Protein 6WI4 (pdb70)

Structure (mmCIF, N/CA/C/O backbone):
data_6WI4
#
_entry.id   6WI4
#
_cell.length_a   74.416
_cell.length_b   86.848
_cell.length_c   93.666
_cell.angle_alpha   90.000
_cell.angle_beta   90.000
_cell.angle_gamma   90.000
#
_symmetry.space_group_name_H-M   'P 21 21 21'
#
loop_
_entity.id
_entity.type
_entity.pdbx_description
1 polymer Caspase-3
2 polymer Caspase-3
3 polymer 'ACE-DEVD inhibitor'
4 water water
#
loop_
_atom_site.group_PDB
_atom_site.id
_atom_site.type_symbol
_atom_site.label_atom_id
_atom_site.label_alt_id
_atom_site.label_comp_id
_atom_site.label_asym_id
_atom_site.label_entity_id
_atom_site.label_seq_id
_atom_site.pdbx_PDB_ins_code
_atom_site.Cartn_x
_atom_site.Cartn_y
_atom_site.Cartn_z
_atom_site.occupancy
_atom_site.B_iso_or_equiv
_atom_site.auth_seq_id
_atom_site.auth_comp_id
_atom_site.auth_asym_id
_atom_site.auth_atom_id
_atom_site.pdbx_PDB_model_num
ATOM 1 N N . ASP A 1 1 ? -4.288 -0.852 26.434 1.00 41.17 142 ASP A N 1
ATOM 2 C CA . ASP A 1 1 ? -5.352 -0.112 25.768 1.00 28.14 142 ASP A CA 1
ATOM 3 C C . ASP A 1 1 ? -6.635 -0.946 25.773 1.00 25.56 142 ASP A C 1
ATOM 4 O O . ASP A 1 1 ? -6.641 -2.106 26.199 1.00 30.90 142 ASP A O 1
ATOM 9 N N . THR A 1 2 ? -7.726 -0.342 25.322 1.00 21.26 143 THR A N 1
ATOM 10 C CA . THR A 1 2 ? -9.017 -1.009 25.287 1.00 19.81 143 THR A CA 1
ATOM 11 C C . THR A 1 2 ? -9.542 -1.231 23.875 1.00 15.44 143 THR A C 1
ATOM 12 O O . THR A 1 2 ? -10.659 -1.732 23.726 1.00 15.65 143 THR A O 1
ATOM 16 N N . ILE A 1 3 ? -8.773 -0.878 22.843 1.00 15.03 144 ILE A N 1
ATOM 17 C CA . ILE A 1 3 ? -9.169 -1.068 21.449 1.00 14.49 144 ILE A CA 1
ATOM 18 C C . ILE A 1 3 ? -8.023 -1.743 20.707 1.00 13.56 144 ILE A C 1
ATOM 19 O O . ILE A 1 3 ? -6.867 -1.323 20.834 1.00 15.42 144 ILE A O 1
ATOM 24 N N . TYR A 1 4 ? -8.336 -2.771 19.912 1.00 13.19 145 TYR A N 1
ATOM 25 C CA . TYR A 1 4 ? -7.299 -3.433 19.125 1.00 11.47 145 TYR A CA 1
ATOM 26 C C . TYR A 1 4 ? -6.722 -2.490 18.076 1.00 16.07 145 TYR A C 1
ATOM 27 O O . TYR A 1 4 ? -7.444 -1.698 17.467 1.00 15.65 145 TYR A O 1
ATOM 36 N N . LYS A 1 5 ? -5.416 -2.606 17.843 1.00 13.62 146 LYS A N 1
ATOM 37 C CA . LYS A 1 5 ? -4.792 -1.895 16.734 1.00 14.15 146 LYS A CA 1
ATOM 38 C C . LYS A 1 5 ? -5.341 -2.406 15.409 1.00 14.27 146 LYS A C 1
ATOM 39 O O . LYS A 1 5 ? -5.339 -3.609 15.148 1.00 15.41 146 LYS A O 1
ATOM 41 N N . MET A 1 6 ? -5.816 -1.484 14.571 1.00 14.20 147 MET A N 1
ATOM 42 C CA . MET A 1 6 ? -6.344 -1.818 13.250 1.00 16.68 147 MET A CA 1
ATOM 43 C C . MET A 1 6 ? -6.018 -0.632 12.340 1.00 14.60 147 MET A C 1
ATOM 44 O O . MET A 1 6 ? -6.845 0.251 12.107 1.00 16.31 147 MET A O 1
ATOM 49 N N . ASN A 1 7 ? -4.783 -0.607 11.836 1.00 18.16 148 ASN A N 1
ATOM 50 C CA . ASN A 1 7 ? -4.369 0.507 10.992 1.00 18.15 148 ASN A CA 1
ATOM 51 C C . ASN A 1 7 ? -3.551 0.134 9.759 1.00 20.87 148 ASN A C 1
ATOM 52 O O . ASN A 1 7 ? -3.190 1.040 9.001 1.00 21.14 148 ASN A O 1
ATOM 57 N N . LYS A 1 8 ? -3.254 -1.139 9.518 1.00 18.03 149 LYS A N 1
ATOM 58 C CA . LYS A 1 8 ? -2.475 -1.490 8.336 1.00 17.98 149 LYS A CA 1
ATOM 59 C C . LYS A 1 8 ? -3.329 -1.366 7.076 1.00 20.50 149 LYS A C 1
ATOM 60 O O . LYS A 1 8 ? -4.537 -1.611 7.096 1.00 19.29 149 LYS A O 1
ATOM 66 N N . SER A 1 9 ? -2.683 -0.980 5.964 1.00 17.12 150 SER A N 1
ATOM 67 C CA . SER A 1 9 ? -3.402 -0.794 4.704 1.00 18.34 150 SER A CA 1
ATOM 68 C C . SER A 1 9 ? -4.112 -2.072 4.278 1.00 16.01 150 SER A C 1
ATOM 69 O O . SER A 1 9 ? -5.240 -2.030 3.768 1.00 19.73 150 SER A O 1
ATOM 72 N N . THR A 1 10 ? -3.444 -3.204 4.435 1.00 16.16 151 THR A N 1
ATOM 73 C CA . THR A 1 10 ? -4.062 -4.522 4.375 1.00 14.54 151 THR A CA 1
ATOM 74 C C . THR A 1 10 ? -4.113 -5.048 5.805 1.00 15.12 151 THR A C 1
ATOM 75 O O . THR A 1 10 ? -3.069 -5.297 6.414 1.00 16.00 151 THR A O 1
ATOM 79 N N . ARG A 1 11 ? -5.330 -5.208 6.344 1.00 14.52 152 ARG A N 1
ATOM 80 C CA . ARG A 1 11 ? -5.476 -5.555 7.758 1.00 14.38 152 ARG A CA 1
ATOM 81 C C . ARG A 1 11 ? -5.028 -6.977 8.052 1.00 12.26 152 ARG A C 1
ATOM 82 O O . ARG A 1 11 ? -4.590 -7.274 9.169 1.00 12.49 152 ARG A O 1
ATOM 90 N N . GLY A 1 12 ? -5.138 -7.862 7.078 1.00 12.10 153 GLY A N 1
ATOM 91 C CA . GLY A 1 12 ? -4.859 -9.262 7.296 1.00 11.66 153 GLY A CA 1
ATOM 92 C C . GLY A 1 12 ? -5.492 -10.075 6.190 1.00 9.14 153 GLY A C 1
ATOM 93 O O . GLY A 1 12 ? -6.049 -9.531 5.238 1.00 11.52 153 GLY A O 1
ATOM 94 N N . ILE A 1 13 ? -5.386 -11.379 6.337 1.00 9.95 154 ILE A N 1
ATOM 95 C CA . ILE A 1 13 ? -5.976 -12.317 5.390 1.00 9.84 154 ILE A CA 1
ATOM 96 C C . ILE A 1 13 ? -7.360 -12.694 5.886 1.00 10.12 154 ILE A C 1
ATOM 97 O O . ILE A 1 13 ? -7.579 -12.859 7.096 1.00 11.45 154 ILE A O 1
ATOM 102 N N . ALA A 1 14 ? -8.301 -12.831 4.952 1.00 10.30 155 ALA A N 1
ATOM 103 C CA . ALA A 1 14 ? -9.646 -13.313 5.255 1.00 9.22 155 ALA A CA 1
ATOM 104 C C . ALA A 1 14 ? -9.934 -14.502 4.354 1.00 11.15 155 ALA A C 1
ATOM 105 O O . ALA A 1 14 ? -10.006 -14.350 3.132 1.00 12.21 155 ALA A O 1
ATOM 107 N N . VAL A 1 15 ? -10.091 -15.664 4.946 1.00 8.28 156 VAL A N 1
ATOM 108 C CA . VAL A 1 15 ? -10.386 -16.896 4.220 1.00 8.56 156 VAL A CA 1
ATOM 109 C C . VAL A 1 15 ? -11.894 -17.117 4.164 1.00 9.20 156 VAL A C 1
ATOM 110 O O . VAL A 1 15 ? -12.592 -16.971 5.174 1.00 9.08 156 VAL A O 1
ATOM 114 N N . ILE A 1 16 ? -12.399 -17.496 2.989 1.00 7.95 157 ILE A N 1
ATOM 115 C CA . ILE A 1 16 ? -13.776 -17.966 2.819 1.00 7.63 157 ILE A CA 1
ATOM 116 C C . ILE A 1 16 ? -13.727 -19.347 2.198 1.00 9.16 157 ILE A C 1
ATOM 117 O O . ILE A 1 16 ? -13.222 -19.505 1.079 1.00 9.99 157 ILE A O 1
ATOM 122 N N . ILE A 1 17 ? -14.278 -20.334 2.894 1.00 8.97 158 ILE A N 1
ATOM 123 C CA . ILE A 1 17 ? -14.444 -21.679 2.362 1.00 9.38 158 ILE A CA 1
ATOM 124 C C . ILE A 1 17 ? -15.931 -21.893 2.130 1.00 9.76 158 ILE A C 1
ATOM 125 O O . ILE A 1 17 ? -16.733 -21.809 3.063 1.00 10.92 158 ILE A O 1
ATOM 130 N N . ASN A 1 18 ? -16.300 -22.141 0.878 1.00 9.43 159 ASN A N 1
ATOM 131 C CA . ASN A 1 18 ? -17.689 -22.182 0.437 1.00 11.42 159 ASN A CA 1
ATOM 132 C C . ASN A 1 18 ? -17.996 -23.591 -0.060 1.00 10.61 159 ASN A C 1
ATOM 133 O O . ASN A 1 18 ? -17.630 -23.943 -1.187 1.00 11.97 159 ASN A O 1
ATOM 138 N N . ASN A 1 19 ? -18.670 -24.402 0.756 1.00 10.30 160 ASN A N 1
ATOM 139 C CA . ASN A 1 19 ? -18.969 -25.782 0.382 1.00 11.66 160 ASN A CA 1
ATOM 140 C C . ASN A 1 19 ? -20.429 -25.893 -0.051 1.00 11.89 160 ASN A C 1
ATOM 141 O O . ASN A 1 19 ? -21.352 -25.754 0.762 1.00 11.66 160 ASN A O 1
ATOM 146 N N . LYS A 1 20 ? -20.639 -26.143 -1.343 1.00 12.03 161 LYS A N 1
ATOM 147 C CA . LYS A 1 20 ? -21.975 -26.236 -1.913 1.00 13.97 161 LYS A CA 1
ATOM 148 C C . LYS A 1 20 ? -22.393 -27.661 -2.221 1.00 11.46 161 LYS A C 1
ATOM 149 O O . LYS A 1 20 ? -23.517 -28.046 -1.904 1.00 12.86 161 LYS A O 1
ATOM 153 N N . ASP A 1 21 ? -21.492 -28.460 -2.789 1.00 13.96 162 ASP A N 1
ATOM 154 C CA . ASP A 1 21 ? -21.796 -29.809 -3.254 1.00 13.78 162 ASP A CA 1
ATOM 155 C C . ASP A 1 21 ? -20.982 -30.819 -2.463 1.00 13.89 162 ASP A C 1
ATOM 156 O O . ASP A 1 21 ? -19.769 -30.652 -2.302 1.00 17.73 162 ASP A O 1
ATOM 161 N N . PHE A 1 22 ? -21.639 -31.874 -1.997 1.00 14.92 163 PHE A N 1
ATOM 162 C CA . PHE A 1 22 ? -21.028 -32.825 -1.088 1.00 14.90 163 PHE A CA 1
ATOM 163 C C . PHE A 1 22 ? -20.957 -34.201 -1.737 1.00 14.82 163 PHE A C 1
ATOM 164 O O . PHE A 1 22 ? -21.817 -34.572 -2.539 1.00 16.86 163 PHE A O 1
ATOM 172 N N . LEU A 1 23 ? -19.904 -34.939 -1.395 1.00 16.24 164 LEU A N 1
ATOM 173 C CA . LEU A 1 23 ? -19.665 -36.248 -1.981 1.00 15.16 164 LEU A CA 1
ATOM 174 C C . LEU A 1 23 ? -20.486 -37.310 -1.262 1.00 18.58 164 LEU A C 1
ATOM 175 O O . LEU A 1 23 ? -20.930 -37.133 -0.125 1.00 17.91 164 LEU A O 1
ATOM 180 N N . ARG A 1 24 ? -20.693 -38.432 -1.955 1.00 21.23 165 ARG A N 1
ATOM 181 C CA . ARG A 1 24 ? -21.420 -39.545 -1.359 1.00 18.43 165 ARG A CA 1
ATOM 182 C C . ARG A 1 24 ? -20.794 -39.975 -0.037 1.00 18.81 165 ARG A C 1
ATOM 183 O O . ARG A 1 24 ? -21.508 -40.333 0.908 1.00 23.58 165 ARG A O 1
ATOM 191 N N . SER A 1 25 ? -19.462 -39.921 0.065 1.00 17.67 166 SER A N 1
ATOM 192 C CA . SER A 1 25 ? -18.806 -40.344 1.297 1.00 20.08 166 SER A CA 1
ATOM 193 C C . SER A 1 25 ? -19.226 -39.510 2.504 1.00 20.66 166 SER A C 1
ATOM 194 O O . SER A 1 25 ? -19.117 -39.987 3.637 1.00 21.87 166 SER A O 1
ATOM 197 N N . SER A 1 26 ? -19.708 -38.283 2.290 1.00 20.60 167 SER A N 1
ATOM 198 C CA . SER A 1 26 ? -20.095 -37.410 3.394 1.00 21.14 167 SER A CA 1
ATOM 199 C C . SER A 1 26 ? -21.489 -37.696 3.929 1.00 18.69 167 SER A C 1
ATOM 200 O O . SER A 1 26 ? -21.823 -37.242 5.031 1.00 19.07 167 SER A O 1
ATOM 203 N N . GLY A 1 27 ? -22.310 -38.429 3.183 1.00 19.47 168 GLY A N 1
ATOM 204 C CA . GLY A 1 27 ? -23.700 -38.574 3.536 1.00 20.84 168 GLY A CA 1
ATOM 205 C C . GLY A 1 27 ? -24.572 -37.384 3.195 1.00 21.28 168 GLY A C 1
ATOM 206 O O . GLY A 1 27 ? -25.794 -37.462 3.380 1.00 23.13 168 GLY A O 1
ATOM 207 N N . MET A 1 28 ? -23.991 -36.290 2.699 1.00 17.48 169 MET A N 1
ATOM 208 C CA . MET A 1 28 ? -24.736 -35.071 2.405 1.00 18.90 169 MET A CA 1
ATOM 209 C C . MET A 1 28 ? -24.908 -34.824 0.912 1.00 19.17 169 MET A C 1
ATOM 210 O O . MET A 1 28 ? -25.301 -33.721 0.518 1.00 19.05 169 MET A O 1
ATOM 215 N N . ASP A 1 29 ? -24.646 -35.825 0.063 1.00 20.72 170 ASP A N 1
ATOM 216 C CA . ASP A 1 29 ? -24.703 -35.578 -1.375 1.00 20.49 170 ASP A CA 1
ATOM 217 C C . ASP A 1 29 ? -26.109 -35.203 -1.835 1.00 16.37 170 ASP A C 1
ATOM 218 O O . ASP A 1 29 ? -26.262 -34.521 -2.856 1.00 20.79 170 ASP A O 1
ATOM 223 N N . ARG A 1 30 ? -27.141 -35.622 -1.106 1.00 19.68 171 ARG A N 1
ATOM 224 C CA . ARG A 1 30 ? -28.512 -35.284 -1.473 1.00 18.90 171 ARG A CA 1
ATOM 225 C C . ARG A 1 30 ? -28.951 -33.922 -0.954 1.00 19.67 171 ARG A C 1
ATOM 226 O O . ARG A 1 30 ? -30.094 -33.523 -1.203 1.00 18.67 171 ARG A O 1
ATOM 228 N N . TYR A 1 31 ? -28.082 -33.195 -0.254 1.00 15.83 172 TYR A N 1
ATOM 229 C CA . TYR A 1 31 ? -28.435 -31.900 0.330 1.00 15.00 172 TYR A CA 1
ATOM 230 C C . TYR A 1 31 ? -27.445 -30.820 -0.089 1.00 15.39 172 TYR A C 1
ATOM 231 O O . TYR A 1 31 ? -26.781 -30.208 0.750 1.00 14.68 172 TYR A O 1
ATOM 240 N N . PRO A 1 32 ? -27.346 -30.537 -1.387 1.00 13.46 173 PRO A N 1
ATOM 241 C CA . PRO A 1 32 ? -26.514 -29.407 -1.817 1.00 13.86 173 PRO A CA 1
ATOM 242 C C . PRO A 1 32 ? -27.027 -28.118 -1.198 1.00 13.20 173 PRO A C 1
ATOM 243 O O . PRO A 1 32 ? -28.212 -27.980 -0.894 1.00 14.09 173 PRO A O 1
ATOM 247 N N . ARG A 1 33 ? -26.125 -27.165 -1.013 1.00 12.61 174 ARG A N 1
ATOM 248 C CA . ARG A 1 33 ? -26.444 -25.973 -0.226 1.00 10.61 174 ARG A CA 1
ATOM 249 C C . ARG A 1 33 ? -26.769 -24.799 -1.153 1.00 11.75 174 ARG A C 1
ATOM 250 O O . ARG A 1 33 ? -26.038 -23.812 -1.257 1.00 12.72 174 ARG A O 1
ATOM 258 N N . ASN A 1 34 ? -27.914 -24.937 -1.830 1.00 11.99 175 ASN A N 1
ATOM 259 C CA A ASN A 1 34 ? -28.373 -23.932 -2.789 0.46 12.62 175 ASN A CA 1
ATOM 260 C CA B ASN A 1 34 ? -28.361 -23.934 -2.783 0.54 12.60 175 ASN A CA 1
ATOM 261 C C . ASN A 1 34 ? -28.454 -22.568 -2.115 1.00 11.78 175 ASN A C 1
ATOM 262 O O . ASN A 1 34 ? -28.992 -22.437 -1.014 1.00 13.38 175 ASN A O 1
ATOM 271 N N . GLY A 1 35 ? -27.911 -21.548 -2.779 1.00 13.07 176 GLY A N 1
ATOM 272 C CA . GLY A 1 35 ? -27.870 -20.217 -2.217 1.00 12.86 176 GLY A CA 1
ATOM 273 C C . GLY A 1 35 ? -26.556 -19.846 -1.558 1.00 11.28 176 GLY A C 1
ATOM 274 O O . GLY A 1 35 ? -26.330 -18.660 -1.289 1.00 11.38 176 GLY A O 1
ATOM 275 N N . THR A 1 36 ? -25.685 -20.819 -1.286 1.00 10.69 177 THR A N 1
ATOM 276 C CA . THR A 1 36 ? -24.451 -20.487 -0.580 1.00 9.83 177 THR A CA 1
ATOM 277 C C . THR A 1 36 ? -23.551 -19.543 -1.382 1.00 11.01 177 THR A C 1
ATOM 278 O O . THR A 1 36 ? -22.801 -18.764 -0.786 1.00 10.68 177 THR A O 1
ATOM 282 N N . ASP A 1 37 ? -23.618 -19.568 -2.719 1.00 11.04 178 ASP A N 1
ATOM 283 C CA . ASP A 1 37 ? -22.752 -18.683 -3.495 1.00 11.20 178 ASP A CA 1
ATOM 284 C C . ASP A 1 37 ? -23.096 -17.219 -3.248 1.00 10.21 178 ASP A C 1
ATOM 285 O O . ASP A 1 37 ? -22.211 -16.356 -3.288 1.00 12.41 178 ASP A O 1
ATOM 290 N N . VAL A 1 38 ? -24.375 -16.924 -2.979 1.00 11.96 179 VAL A N 1
ATOM 291 C CA . VAL A 1 38 ? -24.778 -15.571 -2.614 1.00 11.58 179 VAL A CA 1
ATOM 292 C C . VAL A 1 38 ? -24.069 -15.137 -1.336 1.00 10.17 179 VAL A C 1
ATOM 293 O O . VAL A 1 38 ? -23.591 -14.000 -1.226 1.00 12.45 179 VAL A O 1
ATOM 297 N N . ASP A 1 39 ? -23.996 -16.038 -0.351 1.00 8.97 180 ASP A N 1
ATOM 298 C CA . ASP A 1 39 ? -23.280 -15.754 0.889 1.00 9.51 180 ASP A CA 1
ATOM 299 C C . ASP A 1 39 ? -21.790 -15.558 0.634 1.00 8.93 180 ASP A C 1
ATOM 300 O O . ASP A 1 39 ? -21.170 -14.645 1.188 1.00 10.38 180 ASP A O 1
ATOM 305 N N . ARG A 1 40 ? -21.188 -16.447 -0.167 1.00 8.77 181 ARG A N 1
ATOM 306 C CA . ARG A 1 40 ? -19.766 -16.332 -0.478 1.00 8.59 181 ARG A CA 1
ATOM 307 C C . ARG A 1 40 ? -19.458 -14.977 -1.094 1.00 7.84 181 ARG A C 1
ATOM 308 O O . ARG A 1 40 ? -18.525 -14.282 -0.670 1.00 9.93 181 ARG A O 1
ATOM 316 N N . ASP A 1 41 ? -20.259 -14.569 -2.080 1.00 10.21 182 ASP A N 1
ATOM 317 C CA . ASP A 1 41 ? -19.991 -13.304 -2.748 1.00 11.18 182 ASP A CA 1
ATOM 318 C C . ASP A 1 41 ? -20.198 -12.128 -1.802 1.00 9.44 182 ASP A C 1
ATOM 319 O O . ASP A 1 41 ? -19.439 -11.150 -1.850 1.00 11.13 182 ASP A O 1
ATOM 324 N N . ALA A 1 42 ? -21.211 -12.203 -0.925 1.00 9.60 183 ALA A N 1
ATOM 325 C CA . ALA A 1 42 ? -21.439 -11.119 0.021 1.00 10.68 183 ALA A CA 1
ATOM 326 C C . ALA A 1 42 ? -20.294 -11.005 1.025 1.00 10.44 183 ALA A C 1
ATOM 327 O O . ALA A 1 42 ? -19.857 -9.897 1.351 1.00 10.97 183 ALA A O 1
ATOM 329 N N . LEU A 1 43 ? -19.803 -12.135 1.538 1.00 9.48 184 LEU A N 1
ATOM 330 C CA . LEU A 1 43 ? -18.690 -12.075 2.485 1.00 9.12 184 LEU A CA 1
ATOM 331 C C . LEU A 1 43 ? -17.429 -11.562 1.821 1.00 8.79 184 LEU A C 1
ATOM 332 O O . LEU A 1 43 ? -16.651 -10.829 2.443 1.00 10.84 184 LEU A O 1
ATOM 337 N N . ALA A 1 44 ? -17.182 -11.975 0.574 1.00 8.79 185 ALA A N 1
ATOM 338 C CA . ALA A 1 44 ? -15.984 -11.514 -0.116 1.00 9.62 185 ALA A CA 1
ATOM 339 C C . ALA A 1 44 ? -16.020 -10.002 -0.297 1.00 10.50 185 ALA A C 1
ATOM 340 O O . ALA A 1 44 ? -15.021 -9.315 -0.054 1.00 11.64 185 ALA A O 1
ATOM 342 N N . LYS A 1 45 ? -17.180 -9.470 -0.684 1.00 9.68 186 LYS A N 1
ATOM 343 C CA . LYS A 1 45 ? -17.342 -8.031 -0.841 1.00 11.83 186 LYS A CA 1
ATOM 344 C C . LYS A 1 45 ? -17.143 -7.313 0.491 1.00 10.37 186 LYS A C 1
ATOM 345 O O . LYS A 1 45 ? -16.427 -6.303 0.569 1.00 12.60 186 LYS A O 1
ATOM 351 N N . LEU A 1 46 ? -17.716 -7.862 1.565 1.00 9.98 187 LEU A N 1
ATOM 352 C CA . LEU A 1 46 ? -17.595 -7.247 2.881 1.00 10.87 187 LEU A CA 1
ATOM 353 C C . LEU A 1 46 ? -16.154 -7.267 3.381 1.00 9.96 187 LEU A C 1
ATOM 354 O O . LEU A 1 46 ? -15.630 -6.247 3.837 1.00 11.11 187 LEU A O 1
ATOM 359 N N . PHE A 1 47 ? -15.498 -8.428 3.317 1.00 10.40 188 PHE A N 1
ATOM 360 C CA . PHE A 1 47 ? -14.147 -8.520 3.858 1.00 8.10 188 PHE A CA 1
ATOM 361 C C . PHE A 1 47 ? -13.160 -7.673 3.056 1.00 9.55 188 PHE A C 1
ATOM 362 O O . PHE A 1 47 ? -12.232 -7.106 3.634 1.00 11.75 188 PHE A O 1
ATOM 370 N N . ARG A 1 48 ? -13.361 -7.540 1.742 1.00 10.27 189 ARG A N 1
ATOM 371 C CA . ARG A 1 48 ? -12.551 -6.591 0.974 1.00 10.49 189 ARG A CA 1
ATOM 372 C C . ARG A 1 48 ? -12.779 -5.160 1.448 1.00 12.79 189 ARG A C 1
ATOM 373 O O . ARG A 1 48 ? -11.825 -4.381 1.575 1.00 12.51 189 ARG A O 1
ATOM 381 N N . ALA A 1 49 ? -14.041 -4.794 1.697 1.00 12.70 190 ALA A N 1
ATOM 382 C CA . ALA A 1 49 ? -14.352 -3.446 2.162 1.00 10.73 190 ALA A CA 1
ATOM 383 C C . ALA A 1 49 ? -13.785 -3.170 3.547 1.00 13.32 190 ALA A C 1
ATOM 384 O O . ALA A 1 49 ? -13.512 -2.009 3.881 1.00 13.90 190 ALA A O 1
ATOM 386 N N . LEU A 1 50 ? -13.609 -4.207 4.371 1.00 12.06 191 LEU A N 1
ATOM 387 C CA . LEU A 1 50 ? -12.960 -4.047 5.664 1.00 10.23 191 LEU A CA 1
ATOM 388 C C . LEU A 1 50 ? -11.436 -4.054 5.558 1.00 11.42 191 LEU A C 1
ATOM 389 O O . LEU A 1 50 ? -10.753 -4.032 6.589 1.00 13.61 191 LEU A O 1
ATOM 394 N N . LYS A 1 51 ? -10.905 -4.131 4.330 1.00 12.00 192 LYS A N 1
ATOM 395 C CA . LYS A 1 51 ? -9.492 -3.972 3.994 1.00 11.37 192 LYS A CA 1
ATOM 396 C C . LYS A 1 51 ? -8.696 -5.243 4.271 1.00 12.33 192 LYS A C 1
ATOM 397 O O . LYS A 1 51 ? -7.512 -5.180 4.597 1.00 12.85 192 LYS A O 1
ATOM 403 N N . PHE A 1 52 ? -9.316 -6.402 4.066 1.00 10.59 193 PHE A N 1
ATOM 404 C CA . PHE A 1 52 ? -8.622 -7.676 4.150 1.00 9.27 193 PHE A CA 1
ATOM 405 C C . PHE A 1 52 ? -8.281 -8.203 2.757 1.00 10.03 193 PHE A C 1
ATOM 406 O O . PHE A 1 52 ? -8.919 -7.860 1.756 1.00 13.23 193 PHE A O 1
ATOM 414 N N . ASP A 1 53 ? -7.253 -9.045 2.725 1.00 10.04 194 ASP A N 1
ATOM 415 C CA . ASP A 1 53 ? -6.824 -9.791 1.540 1.00 13.86 194 ASP A CA 1
ATOM 416 C C . ASP A 1 53 ? -7.620 -11.091 1.520 1.00 11.04 194 ASP A C 1
ATOM 417 O O . ASP A 1 53 ? -7.365 -11.990 2.325 1.00 12.69 194 ASP A O 1
ATOM 422 N N . VAL A 1 54 ? -8.608 -11.178 0.630 1.00 12.22 195 VAL A N 1
ATOM 423 C CA . VAL A 1 54 ? -9.614 -12.237 0.672 1.00 9.37 195 VAL A CA 1
ATOM 424 C C . VAL A 1 54 ? -9.161 -13.422 -0.167 1.00 12.21 195 VAL A C 1
ATOM 425 O O . VAL A 1 54 ? -8.769 -13.259 -1.330 1.00 12.67 195 VAL A O 1
ATOM 429 N N . ARG A 1 55 ? -9.217 -14.616 0.423 1.00 10.68 196 ARG A N 1
ATOM 430 C CA . ARG A 1 55 ? -8.859 -15.856 -0.257 1.00 11.43 196 ARG A CA 1
ATOM 431 C C . ARG A 1 55 ? -10.077 -16.769 -0.247 1.00 9.80 196 ARG A C 1
ATOM 432 O O . ARG A 1 55 ? -10.617 -17.071 0.824 1.00 12.59 196 ARG A O 1
ATOM 440 N N . ILE A 1 56 ? -10.520 -17.197 -1.426 1.00 8.36 197 ILE A N 1
ATOM 441 C CA . ILE A 1 56 ? -11.793 -17.893 -1.598 1.00 9.15 197 ILE A CA 1
ATOM 442 C C . ILE A 1 56 ? -11.532 -19.293 -2.127 1.00 11.73 197 ILE A C 1
ATOM 443 O O . ILE A 1 56 ? -10.809 -19.464 -3.115 1.00 12.41 197 ILE A O 1
ATOM 448 N N . TYR A 1 57 ? -12.144 -20.288 -1.483 1.00 11.14 198 TYR A N 1
ATOM 449 C CA . TYR A 1 57 ? -12.070 -21.682 -1.892 1.00 10.80 198 TYR A CA 1
ATOM 450 C C . TYR A 1 57 ? -13.470 -22.266 -1.949 1.00 13.91 198 TYR A C 1
ATOM 451 O O . TYR A 1 57 ? -14.304 -21.967 -1.086 1.00 14.03 198 TYR A O 1
ATOM 460 N N . ASN A 1 58 ? -13.734 -23.103 -2.951 1.00 10.57 199 ASN A N 1
ATOM 461 C CA . ASN A 1 58 ? -15.034 -23.742 -3.110 1.00 11.72 199 ASN A CA 1
ATOM 462 C C . ASN A 1 58 ? -14.910 -25.258 -3.047 1.00 12.44 199 ASN A C 1
ATOM 463 O O . ASN A 1 58 ? -13.971 -25.831 -3.601 1.00 14.61 199 ASN A O 1
ATOM 468 N N . ASN A 1 59 ? -15.877 -25.904 -2.387 1.00 13.43 200 ASN A N 1
ATOM 469 C CA . ASN A 1 59 ? -16.008 -27.368 -2.361 1.00 10.58 200 ASN A CA 1
ATOM 470 C C . ASN A 1 59 ? -14.697 -28.057 -1.971 1.00 14.60 200 ASN A C 1
ATOM 471 O O . ASN A 1 59 ? -14.087 -28.795 -2.751 1.00 15.45 200 ASN A O 1
ATOM 476 N N . GLN A 1 60 ? -14.278 -27.816 -0.730 1.00 13.49 201 GLN A N 1
ATOM 477 C CA . GLN A 1 60 ? -13.029 -28.347 -0.194 1.00 13.08 201 GLN A CA 1
ATOM 478 C C . GLN A 1 60 ? -13.276 -29.576 0.670 1.00 12.21 201 GLN A C 1
ATOM 479 O O . GLN A 1 60 ? -14.206 -29.597 1.479 1.00 11.45 201 GLN A O 1
ATOM 485 N N . THR A 1 61 ? -12.427 -30.593 0.499 1.00 12.97 202 THR A N 1
ATOM 486 C CA . THR A 1 61 ? -12.443 -31.755 1.379 1.00 13.78 202 THR A CA 1
ATOM 487 C C . THR A 1 61 ? -11.904 -31.391 2.756 1.00 12.29 202 THR A C 1
ATOM 488 O O . THR A 1 61 ? -11.343 -30.314 2.970 1.00 13.93 202 THR A O 1
ATOM 492 N N . ARG A 1 62 ? -12.048 -32.327 3.701 1.00 12.23 203 ARG A N 1
ATOM 493 C CA . ARG A 1 62 ? -11.453 -32.123 5.017 1.00 13.31 203 ARG A CA 1
ATOM 494 C C . ARG A 1 62 ? -9.950 -31.922 4.914 1.00 12.08 203 ARG A C 1
ATOM 495 O O . ARG A 1 62 ? -9.389 -31.043 5.575 1.00 13.04 203 ARG A O 1
ATOM 503 N N . ALA A 1 63 ? -9.280 -32.724 4.084 1.00 17.10 204 ALA A N 1
ATOM 504 C CA . ALA A 1 63 ? -7.835 -32.595 3.960 1.00 13.77 204 ALA A CA 1
ATOM 505 C C . ALA A 1 63 ? -7.456 -31.239 3.385 1.00 13.07 204 ALA A C 1
ATOM 506 O O . ALA A 1 63 ? -6.467 -30.628 3.810 1.00 15.32 204 ALA A O 1
ATOM 508 N N . GLU A 1 64 ? -8.252 -30.741 2.440 1.00 14.22 205 GLU A N 1
ATOM 509 C CA . GLU A 1 64 ? -7.975 -29.434 1.859 1.00 12.50 205 GLU A CA 1
ATOM 510 C C . GLU A 1 64 ? -8.234 -28.315 2.856 1.00 10.77 205 GLU A C 1
ATOM 511 O O . GLU A 1 64 ? -7.479 -27.338 2.894 1.00 12.21 205 GLU A O 1
ATOM 517 N N . ILE A 1 65 ? -9.283 -28.444 3.677 1.00 12.73 206 ILE A N 1
ATOM 518 C CA . ILE A 1 65 ? -9.525 -27.457 4.728 1.00 11.57 206 ILE A CA 1
ATOM 519 C C . ILE A 1 65 ? -8.341 -27.419 5.686 1.00 11.65 206 ILE A C 1
ATOM 520 O O . ILE A 1 65 ? -7.842 -26.345 6.044 1.00 12.09 206 ILE A O 1
ATOM 525 N N . ARG A 1 66 ? -7.857 -28.596 6.092 1.00 12.87 207 ARG A N 1
ATOM 526 C CA . ARG A 1 66 ? -6.705 -28.651 6.984 1.00 12.43 207 ARG A CA 1
ATOM 527 C C . ARG A 1 66 ? -5.468 -28.052 6.320 1.00 12.78 207 ARG A C 1
ATOM 528 O O . ARG A 1 66 ? -4.690 -27.342 6.970 1.00 16.92 207 ARG A O 1
ATOM 536 N N . ARG A 1 67 ? -5.291 -28.291 5.017 1.00 12.14 208 ARG A N 1
ATOM 537 C CA . ARG A 1 67 ? -4.161 -27.693 4.312 1.00 12.76 208 ARG A CA 1
ATOM 538 C C . ARG A 1 67 ? -4.245 -26.172 4.338 1.00 11.83 208 ARG A C 1
ATOM 539 O O . ARG A 1 67 ? -3.245 -25.489 4.603 1.00 12.18 208 ARG A O 1
ATOM 547 N N . ILE A 1 68 ? -5.437 -25.621 4.085 1.00 10.95 209 ILE A N 1
ATOM 548 C CA . ILE A 1 68 ? -5.604 -24.170 4.106 1.00 10.89 209 ILE A CA 1
ATOM 549 C C . ILE A 1 68 ? -5.274 -23.616 5.487 1.00 11.73 209 ILE A C 1
ATOM 550 O O . ILE A 1 68 ? -4.552 -22.620 5.621 1.00 14.22 209 ILE A O 1
ATOM 555 N N . THR A 1 69 ? -5.799 -24.245 6.540 1.00 12.28 210 THR A N 1
ATOM 556 C CA . THR A 1 69 ? -5.544 -23.707 7.874 1.00 11.32 210 THR A CA 1
ATOM 557 C C . THR A 1 69 ? -4.068 -23.802 8.236 1.00 11.27 210 THR A C 1
ATOM 558 O O . THR A 1 69 ? -3.525 -22.877 8.845 1.00 13.55 210 THR A O 1
ATOM 562 N N . LYS A 1 70 ? -3.388 -24.876 7.812 1.00 12.77 211 LYS A N 1
ATOM 563 C CA . LYS A 1 70 ? -1.951 -24.976 8.068 1.00 11.89 211 LYS A CA 1
ATOM 564 C C . LYS A 1 70 ? -1.178 -23.899 7.316 1.00 12.75 211 LYS A C 1
ATOM 565 O O . LYS A 1 70 ? -0.262 -23.284 7.871 1.00 15.39 211 LYS A O 1
ATOM 571 N N . GLU A 1 71 ? -1.536 -23.646 6.056 1.00 12.28 212 GLU A N 1
ATOM 572 C CA . GLU A 1 71 ? -0.874 -22.580 5.311 1.00 11.57 212 GLU A CA 1
ATOM 573 C C . GLU A 1 71 ? -1.084 -21.217 5.963 1.00 10.82 212 GLU A C 1
ATOM 574 O O . GLU A 1 71 ? -0.186 -20.369 5.920 1.00 13.93 212 GLU A O 1
ATOM 580 N N . MET A 1 72 ? -2.252 -20.989 6.585 1.00 10.33 213 MET A N 1
ATOM 581 C CA . MET A 1 72 ? -2.475 -19.730 7.290 1.00 13.96 213 MET A CA 1
ATOM 582 C C . MET A 1 72 ? -1.693 -19.681 8.600 1.00 13.10 213 MET A C 1
ATOM 583 O O . MET A 1 72 ? -1.186 -18.622 8.989 1.00 14.61 213 MET A O 1
ATOM 588 N N . ALA A 1 73 ? -1.576 -20.815 9.289 1.00 11.99 214 ALA A N 1
ATOM 589 C CA . ALA A 1 73 ? -0.865 -20.838 10.567 1.00 12.68 214 ALA A CA 1
ATOM 590 C C . ALA A 1 73 ? 0.629 -20.603 10.392 1.00 15.47 214 ALA A C 1
ATOM 591 O O . ALA A 1 73 ? 1.285 -20.094 11.310 1.00 18.36 214 ALA A O 1
ATOM 593 N N . ILE A 1 74 ? 1.185 -20.979 9.236 1.00 15.02 215 ILE A N 1
ATOM 594 C CA . ILE A 1 74 ? 2.612 -20.802 8.951 1.00 17.71 215 ILE A CA 1
ATOM 595 C C . ILE A 1 74 ? 2.897 -19.477 8.258 1.00 16.24 215 ILE A C 1
ATOM 596 O O . ILE A 1 74 ? 4.076 -19.129 8.054 1.00 18.62 215 ILE A O 1
ATOM 601 N N . THR A 1 75 ? 1.859 -18.730 7.888 1.00 14.52 216 THR A N 1
ATOM 602 C CA . THR A 1 75 ? 2.020 -17.405 7.313 1.00 14.06 216 THR A CA 1
ATOM 603 C C . THR A 1 75 ? 2.648 -16.462 8.333 1.00 13.31 216 THR A C 1
ATOM 604 O O . THR A 1 75 ? 2.393 -16.566 9.536 1.00 17.23 216 THR A O 1
ATOM 608 N N . ASN A 1 76 ? 3.509 -15.567 7.845 1.00 17.77 217 ASN A N 1
ATOM 609 C CA . ASN A 1 76 ? 4.045 -14.478 8.659 1.00 18.12 217 ASN A CA 1
ATOM 610 C C . ASN A 1 76 ? 2.995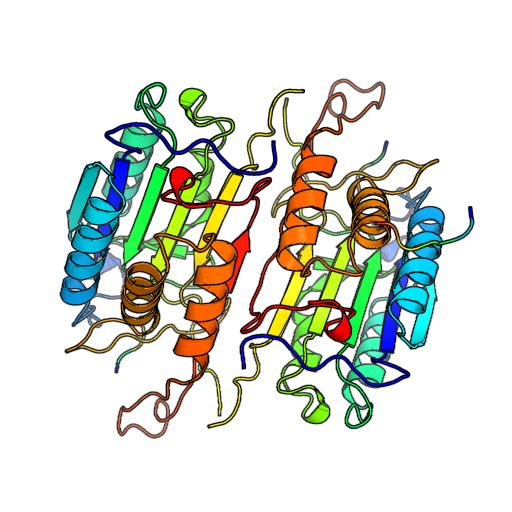 -13.380 8.761 1.00 14.00 217 ASN A C 1
ATOM 611 O O . ASN A 1 76 ? 2.746 -12.655 7.791 1.00 16.95 217 ASN A O 1
ATOM 616 N N . HIS A 1 77 ? 2.369 -13.261 9.932 1.00 15.09 218 HIS A N 1
ATOM 617 C CA . HIS A 1 77 ? 1.325 -12.271 10.137 1.00 13.76 218 HIS A CA 1
ATOM 618 C C . HIS A 1 77 ? 1.852 -10.979 10.755 1.00 16.18 218 HIS A C 1
ATOM 619 O O . HIS A 1 77 ? 1.056 -10.100 11.090 1.00 16.63 218 HIS A O 1
ATOM 626 N N . THR A 1 78 ? 3.172 -10.834 10.895 1.00 18.47 219 THR A N 1
ATOM 627 C CA . THR A 1 78 ? 3.731 -9.572 11.376 1.00 16.89 219 THR A CA 1
ATOM 628 C C . THR A 1 78 ? 3.246 -8.340 10.607 1.00 15.75 219 THR A C 1
ATOM 629 O O . THR A 1 78 ? 2.987 -7.312 11.255 1.00 19.13 219 THR A O 1
ATOM 633 N N . PRO A 1 79 ? 3.084 -8.356 9.277 1.00 15.70 220 PRO A N 1
ATOM 634 C CA . PRO A 1 79 ? 2.578 -7.147 8.605 1.00 15.58 220 PRO A CA 1
ATOM 635 C C . PRO A 1 79 ? 1.091 -6.898 8.802 1.00 14.86 220 PRO A C 1
ATOM 636 O O . PRO A 1 79 ? 0.586 -5.885 8.311 1.00 19.85 220 PRO A O 1
ATOM 640 N N . TYR A 1 80 ? 0.387 -7.761 9.529 1.00 14.65 221 TYR A N 1
ATOM 641 C CA . TYR A 1 80 ? -1.061 -7.690 9.641 1.00 14.97 221 TYR A CA 1
ATOM 642 C C . TYR A 1 80 ? -1.481 -7.367 11.067 1.00 13.53 221 TYR A C 1
ATOM 643 O O . TYR A 1 80 ? -0.734 -7.579 12.024 1.00 14.01 221 TYR A O 1
ATOM 652 N N . ASP A 1 81 ? -2.720 -6.893 11.190 1.00 12.95 222 ASP A N 1
ATOM 653 C CA . ASP A 1 81 ? -3.323 -6.583 12.479 1.00 12.12 222 ASP A CA 1
ATOM 654 C C . ASP A 1 81 ? -4.336 -7.618 12.946 1.00 12.47 222 ASP A C 1
ATOM 655 O O . ASP A 1 81 ? -4.694 -7.615 14.130 1.00 14.70 222 ASP A O 1
ATOM 660 N N . ALA A 1 82 ? -4.819 -8.482 12.058 1.00 11.73 223 ALA A N 1
ATOM 661 C CA . ALA A 1 82 ? -5.966 -9.328 12.373 1.00 11.88 223 ALA A CA 1
ATOM 662 C C . ALA A 1 82 ? -6.006 -10.483 11.383 1.00 11.39 223 ALA A C 1
ATOM 663 O O . ALA A 1 82 ? -5.297 -10.479 10.377 1.00 10.49 223 ALA A O 1
ATOM 665 N N . PHE A 1 83 ? -6.865 -11.467 11.667 1.00 11.52 224 PHE A N 1
ATOM 666 C CA . PHE A 1 83 ? -7.064 -12.617 10.785 1.00 9.23 224 PHE A CA 1
ATOM 667 C C . PHE A 1 83 ? -8.533 -12.996 10.797 1.00 8.23 224 PHE A C 1
ATOM 668 O O . PHE A 1 83 ? -9.162 -12.981 11.857 1.00 9.76 224 PHE A O 1
ATOM 676 N N . ILE A 1 84 ? -9.071 -13.352 9.628 1.00 8.14 225 ILE A N 1
ATOM 677 C CA . ILE A 1 84 ? -10.462 -13.784 9.490 1.00 10.67 225 ILE A CA 1
ATOM 678 C C . ILE A 1 84 ? -10.494 -15.154 8.833 1.00 8.87 225 ILE A C 1
ATOM 679 O O . ILE A 1 84 ? -9.829 -15.367 7.813 1.00 9.21 225 ILE A O 1
ATOM 684 N N . PHE A 1 85 ? -11.293 -16.063 9.395 1.00 10.01 226 PHE A N 1
ATOM 685 C CA . PHE A 1 85 ? -11.590 -17.356 8.788 1.00 9.55 226 PHE A CA 1
ATOM 686 C C . PHE A 1 85 ? -13.100 -17.542 8.762 1.00 10.44 226 PHE A C 1
ATOM 687 O O . PHE A 1 85 ? -13.760 -17.366 9.787 1.00 11.23 226 PHE A O 1
ATOM 695 N N . SER A 1 86 ? -13.650 -17.915 7.610 1.00 8.50 227 SER A N 1
ATOM 696 C CA . SER A 1 86 ? -15.090 -18.125 7.526 1.00 9.77 227 SER A CA 1
ATOM 697 C C . SER A 1 86 ? -15.365 -19.382 6.719 1.00 10.01 227 SER A C 1
ATOM 698 O O . SER A 1 86 ? -14.638 -19.706 5.780 1.00 10.70 227 SER A O 1
ATOM 701 N N . ILE A 1 87 ? -16.413 -20.102 7.098 1.00 7.70 228 ILE A N 1
ATOM 702 C CA . ILE A 1 87 ? -16.766 -21.311 6.371 1.00 9.17 228 ILE A CA 1
ATOM 703 C C . ILE A 1 87 ? -18.278 -21.420 6.280 1.00 9.02 228 ILE A C 1
ATOM 704 O O . ILE A 1 87 ? -19.002 -21.124 7.235 1.00 10.32 228 ILE A O 1
ATOM 709 N N . LEU A 1 88 ? -18.743 -21.819 5.101 1.00 9.18 229 LEU A N 1
ATOM 710 C CA . LEU A 1 88 ? -20.151 -21.966 4.762 1.00 9.69 229 LEU A CA 1
ATOM 711 C C . LEU A 1 88 ? -20.338 -23.418 4.350 1.00 10.13 229 LEU A C 1
ATOM 712 O O . LEU A 1 88 ? -19.834 -23.830 3.300 1.00 9.29 229 LEU A O 1
ATOM 717 N N . THR A 1 89 ? -21.022 -24.207 5.174 1.00 9.77 230 THR A N 1
ATOM 718 C CA . THR A 1 89 ? -21.038 -25.652 4.938 1.00 10.89 230 THR A CA 1
ATOM 719 C C . THR A 1 89 ? -22.131 -26.286 5.794 1.00 10.91 230 THR A C 1
ATOM 720 O O . THR A 1 89 ? -22.854 -25.600 6.522 1.00 11.01 230 THR A O 1
ATOM 724 N N . HIS A 1 90 ? -22.252 -27.611 5.696 1.00 9.40 231 HIS A N 1
ATOM 725 C CA . HIS A 1 90 ? -23.090 -28.352 6.626 1.00 11.21 231 HIS A CA 1
ATOM 726 C C . HIS A 1 90 ? -22.364 -28.533 7.957 1.00 11.10 231 HIS A C 1
ATOM 727 O O . HIS A 1 90 ? -21.137 -28.433 8.046 1.00 11.90 231 HIS A O 1
ATOM 734 N N . GLY A 1 91 ? -23.135 -28.821 8.999 1.00 12.13 232 GLY A N 1
ATOM 735 C CA . GLY A 1 91 ? -22.519 -29.111 10.281 1.00 10.66 232 GLY A CA 1
ATOM 736 C C . GLY A 1 91 ? -23.443 -29.866 11.203 1.00 10.55 232 GLY A C 1
ATOM 737 O O . GLY A 1 91 ? -24.620 -30.086 10.916 1.00 12.61 232 GLY A O 1
ATOM 738 N N . GLU A 1 92 ? -22.862 -30.270 12.332 1.00 10.25 233 GLU A N 1
ATOM 739 C CA . GLU A 1 92 ? -23.590 -30.801 13.476 1.00 12.46 233 GLU A CA 1
ATOM 740 C C . GLU A 1 92 ? -22.948 -30.198 14.715 1.00 13.35 233 GLU A C 1
ATOM 741 O O . GLU A 1 92 ? -22.023 -29.386 14.615 1.00 12.98 233 GLU A O 1
ATOM 747 N N . GLU A 1 93 ? -23.421 -30.585 15.898 1.00 14.12 234 GLU A N 1
ATOM 748 C CA . GLU A 1 93 ? -22.880 -29.952 17.096 1.00 12.65 234 GLU A CA 1
ATOM 749 C C . GLU A 1 93 ? -21.386 -30.240 17.231 1.00 15.41 234 GLU A C 1
ATOM 750 O O . GLU A 1 93 ? -20.971 -31.399 17.341 1.00 19.66 234 GLU A O 1
ATOM 756 N N . GLY A 1 94 ? -20.582 -29.180 17.188 1.00 13.61 235 GLY A N 1
ATOM 757 C CA . GLY A 1 94 ? -19.147 -29.285 17.327 1.00 13.59 235 GLY A CA 1
ATOM 758 C C . GLY A 1 94 ? -18.383 -29.607 16.062 1.00 15.38 235 GLY A C 1
ATOM 759 O O . GLY A 1 94 ? -17.146 -29.658 16.112 1.00 14.72 235 GLY A O 1
ATOM 760 N N . VAL A 1 95 ? -19.059 -29.831 14.930 1.00 13.63 236 VAL A N 1
ATOM 761 C CA . VAL A 1 95 ? -18.379 -30.286 13.723 1.00 13.48 236 VAL A CA 1
ATOM 762 C C . VAL A 1 95 ? -18.851 -29.488 12.512 1.00 11.86 236 VAL A C 1
ATOM 763 O O . VAL A 1 95 ? -19.963 -28.955 12.473 1.00 12.12 236 VAL A O 1
ATOM 767 N N . ILE A 1 96 ? -17.982 -29.434 11.503 1.00 12.37 237 ILE A N 1
ATOM 768 C CA . ILE A 1 96 ? -18.342 -28.915 10.190 1.00 11.72 237 ILE A CA 1
ATOM 769 C C . ILE A 1 96 ? -17.986 -29.972 9.155 1.00 12.33 237 ILE A C 1
ATOM 770 O O . ILE A 1 96 ? -17.197 -30.890 9.407 1.00 13.67 237 ILE A O 1
ATOM 775 N N . TYR A 1 97 ? -18.594 -29.849 7.980 1.00 12.80 238 TYR A N 1
ATOM 776 C CA . TYR A 1 97 ? -18.380 -30.809 6.904 1.00 13.56 238 TYR A CA 1
ATOM 777 C C . TYR A 1 97 ? -17.382 -30.279 5.886 1.00 12.94 238 TYR A C 1
ATOM 778 O O . TYR A 1 97 ? -17.557 -29.181 5.343 1.00 12.56 238 TYR A O 1
ATOM 787 N N . GLY A 1 98 ? -16.346 -31.068 5.611 1.00 12.48 239 GLY A N 1
ATOM 788 C CA . GLY A 1 98 ? -15.722 -31.015 4.304 1.00 11.89 239 GLY A CA 1
ATOM 789 C C . GLY A 1 98 ? -16.634 -31.690 3.293 1.00 12.66 239 GLY A C 1
ATOM 790 O O . GLY A 1 98 ? -17.665 -32.268 3.637 1.00 13.71 239 GLY A O 1
ATOM 791 N N . THR A 1 99 ? -16.257 -31.641 2.016 1.00 13.22 240 THR A N 1
ATOM 792 C CA . THR A 1 99 ? -17.101 -32.313 1.034 1.00 15.86 240 THR A CA 1
ATOM 793 C C . THR A 1 99 ? -17.167 -33.812 1.267 1.00 14.67 240 THR A C 1
ATOM 794 O O . THR A 1 99 ? -18.120 -34.454 0.815 1.00 14.84 240 THR A O 1
ATOM 798 N N . ASP A 1 100 ? -16.194 -34.378 1.982 1.00 13.76 241 ASP A N 1
ATOM 799 C CA . ASP A 1 100 ? -16.108 -35.819 2.155 1.00 16.18 241 ASP A CA 1
ATOM 800 C C . ASP A 1 100 ? -16.508 -36.313 3.539 1.00 21.01 241 ASP A C 1
ATOM 801 O O . ASP A 1 100 ? -16.578 -37.532 3.733 1.00 22.41 241 ASP A O 1
ATOM 806 N N . GLY A 1 101 ? -16.763 -35.432 4.498 1.00 15.60 242 GLY A N 1
ATOM 807 C CA . GLY A 1 101 ? -17.098 -35.881 5.836 1.00 17.32 242 GLY A CA 1
ATOM 808 C C . GLY A 1 101 ? -16.863 -34.792 6.866 1.00 16.58 242 GLY A C 1
ATOM 809 O O . GLY A 1 101 ? -16.567 -33.644 6.533 1.00 16.10 242 GLY A O 1
ATOM 810 N N . THR A 1 102 ? -16.965 -35.193 8.129 1.00 17.13 243 THR A N 1
ATOM 811 C CA . THR A 1 102 ? -16.972 -34.254 9.241 1.00 13.24 243 THR A CA 1
ATOM 812 C C . THR A 1 102 ? -15.587 -34.082 9.848 1.00 16.32 243 THR A C 1
ATOM 813 O O . THR A 1 102 ? -14.746 -34.986 9.816 1.00 20.52 243 THR A O 1
ATOM 817 N N . MET A 1 103 ? -15.366 -32.905 10.421 1.00 16.26 244 MET A N 1
ATOM 818 C CA . MET A 1 103 ? -14.198 -32.650 11.245 1.00 16.72 244 MET A CA 1
ATOM 819 C C . MET A 1 103 ? -14.603 -31.741 12.393 1.00 18.93 244 MET A C 1
ATOM 820 O O . MET A 1 103 ? -15.557 -30.969 12.288 1.00 15.71 244 MET A O 1
ATOM 825 N N . ALA A 1 104 ? -13.870 -31.845 13.496 1.00 17.08 245 ALA A N 1
ATOM 826 C CA . ALA A 1 104 ? -14.178 -31.043 14.672 1.00 15.62 245 ALA A CA 1
ATOM 827 C C . ALA A 1 104 ? -13.762 -29.594 14.460 1.00 17.93 245 ALA A C 1
ATOM 828 O O . ALA A 1 104 ? -12.676 -29.315 13.948 1.00 16.94 245 ALA A O 1
ATOM 830 N N . ILE A 1 105 ? -14.632 -28.668 14.875 1.00 14.86 246 ILE A N 1
ATOM 831 C CA . ILE A 1 105 ? -14.315 -27.244 14.790 1.00 14.64 246 ILE A CA 1
ATOM 832 C C . ILE A 1 105 ? -13.096 -26.908 15.644 1.00 20.89 246 ILE A C 1
ATOM 833 O O . ILE A 1 105 ? -12.299 -26.033 15.287 1.00 24.39 246 ILE A O 1
ATOM 838 N N . LYS A 1 106 ? -12.917 -27.604 16.770 1.00 19.60 247 LYS A N 1
ATOM 839 C CA . LYS A 1 106 ? -11.721 -27.403 17.588 1.00 21.38 247 LYS A CA 1
ATOM 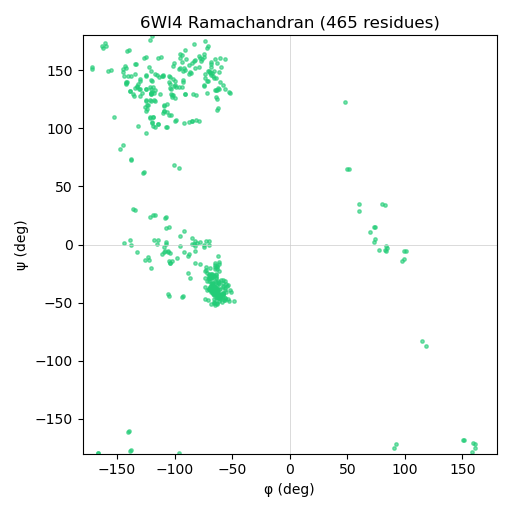840 C C . LYS A 1 106 ? -10.439 -27.609 16.788 1.00 29.87 247 LYS A C 1
ATOM 841 O O . LYS A 1 106 ? -9.440 -26.927 17.042 1.00 31.03 247 LYS A O 1
ATOM 844 N N . ASP A 1 107 ? -10.446 -28.538 15.825 1.00 28.93 248 ASP A N 1
ATOM 845 C CA . ASP A 1 107 ? -9.281 -28.730 14.962 1.00 28.68 248 ASP A CA 1
ATOM 846 C C . ASP A 1 107 ? -8.935 -27.456 14.205 1.00 34.33 248 ASP A C 1
ATOM 847 O O . ASP A 1 107 ? -7.770 -27.042 14.165 1.00 37.31 248 ASP A O 1
ATOM 852 N N . LEU A 1 108 ? -9.937 -26.839 13.570 1.00 27.07 249 LEU A N 1
ATOM 853 C CA . LEU A 1 108 ? -9.719 -25.622 12.796 1.00 30.41 249 LEU A CA 1
ATOM 854 C C . LEU A 1 108 ? -9.010 -24.566 13.623 1.00 33.39 249 LEU A C 1
ATOM 855 O O . LEU A 1 108 ? -8.017 -23.973 13.189 1.00 40.79 249 LEU A O 1
ATOM 860 N N . THR A 1 109 ? -9.508 -24.327 14.829 1.00 26.49 250 THR A N 1
ATOM 861 C CA . THR A 1 109 ? -9.112 -23.161 15.598 1.00 26.90 250 THR A CA 1
ATOM 862 C C . THR A 1 109 ? -7.858 -23.404 16.417 1.00 25.33 250 THR A C 1
ATOM 863 O O . THR A 1 109 ? -7.083 -22.467 16.635 1.00 33.23 250 THR A O 1
ATOM 867 N N . ALA A 1 110 ? -7.621 -24.653 16.833 1.00 30.32 251 ALA A N 1
ATOM 868 C CA . ALA A 1 110 ? -6.472 -24.961 17.679 1.00 33.58 251 ALA A CA 1
ATOM 869 C C . ALA A 1 110 ? -5.163 -24.547 17.021 1.00 33.29 251 ALA A C 1
ATOM 870 O O . ALA A 1 110 ? -4.283 -23.982 17.681 1.00 40.54 251 ALA A O 1
ATOM 872 N N . ILE A 1 111 ? -5.024 -24.802 15.719 1.00 33.49 252 ILE A N 1
ATOM 873 C CA . ILE A 1 111 ? -3.768 -24.564 15.020 1.00 36.71 252 ILE A CA 1
ATOM 874 C C . ILE A 1 111 ? -3.352 -23.093 15.028 1.00 31.42 252 ILE A C 1
ATOM 875 O O . ILE A 1 111 ? -2.205 -22.782 14.698 1.00 41.00 252 ILE A O 1
ATOM 880 N N . PHE A 1 112 ? -4.227 -22.185 15.467 1.00 35.00 253 PHE A N 1
ATOM 881 C CA A PHE A 1 112 ? -3.911 -20.762 15.512 0.50 31.06 253 PHE A CA 1
ATOM 882 C CA B PHE A 1 112 ? -3.911 -20.762 15.512 0.50 31.06 253 PHE A CA 1
ATOM 883 C C . PHE A 1 112 ? -3.583 -20.251 16.908 1.00 33.90 253 PHE A C 1
ATOM 884 O O . PHE A 1 112 ? -3.134 -19.105 17.040 1.00 33.37 253 PHE A O 1
ATOM 899 N N . LYS A 1 113 ? -3.798 -21.057 17.952 1.00 33.01 254 LYS A N 1
ATOM 900 C CA . LYS A 1 113 ? -3.466 -20.603 19.297 1.00 34.82 254 LYS A CA 1
ATOM 901 C C . LYS A 1 113 ? -1.962 -20.476 19.501 1.00 38.67 254 LYS A C 1
ATOM 902 O O . LYS A 1 113 ? -1.529 -19.768 20.418 1.00 38.98 254 LYS A O 1
ATOM 904 N N . ASP A 1 114 ? -1.162 -21.144 18.667 1.00 39.98 255 ASP A N 1
ATOM 905 C CA . ASP A 1 114 ? 0.292 -21.127 18.767 1.00 39.26 255 ASP A CA 1
ATOM 906 C C . ASP A 1 114 ? 0.935 -20.508 17.533 1.00 41.95 255 ASP A C 1
ATOM 907 O O . ASP A 1 114 ? 2.085 -20.826 17.209 1.00 45.34 255 ASP A O 1
ATOM 912 N N . CYS A 1 115 ? 0.213 -19.645 16.823 1.00 38.41 256 CYS A N 1
ATOM 913 C CA . CYS A 1 115 ? 0.767 -18.943 15.669 1.00 31.25 256 CYS A CA 1
ATOM 914 C C . CYS A 1 115 ? 1.328 -17.633 16.211 1.00 26.25 256 CYS A C 1
ATOM 915 O O . CYS A 1 115 ? 0.583 -16.707 16.542 1.00 24.07 256 CYS A O 1
ATOM 918 N N . THR A 1 116 ? 2.659 -17.563 16.323 1.00 23.47 257 THR A N 1
ATOM 919 C CA . THR A 1 116 ? 3.285 -16.532 17.147 1.00 20.96 257 THR A CA 1
ATOM 920 C C . THR A 1 116 ? 2.999 -15.131 16.625 1.00 26.35 257 THR A C 1
ATOM 921 O O . THR A 1 116 ? 2.845 -14.189 17.416 1.00 20.85 257 THR A O 1
ATOM 925 N N . THR A 1 117 ? 2.911 -14.969 15.302 1.00 17.78 258 THR A N 1
ATOM 926 C CA . THR A 1 117 ? 2.728 -13.642 14.733 1.00 18.14 258 THR A CA 1
ATOM 927 C C . THR A 1 117 ? 1.280 -13.165 14.782 1.00 13.76 258 THR A C 1
ATOM 928 O O . THR A 1 117 ? 1.003 -12.049 14.336 1.00 18.94 258 THR A O 1
ATOM 932 N N . LEU A 1 118 ? 0.364 -13.958 15.337 1.00 17.87 259 LEU A N 1
ATOM 933 C CA . LEU A 1 118 ? -0.985 -13.485 15.625 1.00 16.56 259 LEU A CA 1
ATOM 934 C C . LEU A 1 118 ? -1.241 -13.286 17.112 1.00 21.66 259 LEU A C 1
ATOM 935 O O . LEU A 1 118 ? -2.364 -12.939 17.489 1.00 17.63 259 LEU A O 1
ATOM 940 N N . VAL A 1 119 ? -0.249 -13.513 17.974 1.00 19.14 260 VAL A N 1
ATOM 941 C CA . VAL A 1 119 ? -0.472 -13.301 19.402 1.00 15.99 260 VAL A CA 1
ATOM 942 C C . VAL A 1 119 ? -0.808 -11.837 19.643 1.00 18.55 260 VAL A C 1
ATOM 943 O O . VAL A 1 119 ? -0.165 -10.930 19.101 1.00 20.01 260 VAL A O 1
ATOM 947 N N . GLY A 1 120 ? -1.852 -11.602 20.440 1.00 14.71 261 GLY A N 1
ATOM 948 C CA . GLY A 1 120 ? -2.321 -10.268 20.726 1.00 14.69 261 GLY A CA 1
ATOM 949 C C . GLY A 1 120 ? -3.239 -9.681 19.681 1.00 11.75 261 GLY A C 1
ATOM 950 O O . GLY A 1 120 ? -3.750 -8.573 19.879 1.00 17.34 261 GLY A O 1
ATOM 951 N N . LYS A 1 121 ? -3.459 -10.381 18.572 1.00 14.01 262 LYS A N 1
ATOM 952 C CA . LYS A 1 121 ? -4.239 -9.853 17.462 1.00 13.45 262 LYS A CA 1
ATOM 953 C C . LYS A 1 121 ? -5.573 -10.585 17.340 1.00 11.08 262 LYS A C 1
ATOM 954 O O . LYS A 1 121 ? -5.657 -11.786 17.610 1.00 12.07 262 LYS A O 1
ATOM 960 N N . PRO A 1 122 ? -6.630 -9.885 16.928 1.00 9.95 263 PRO A N 1
ATOM 961 C CA . PRO A 1 122 ? -7.944 -10.532 16.821 1.00 10.26 263 PRO A CA 1
ATOM 962 C C . PRO A 1 122 ? -7.958 -11.616 15.757 1.00 13.42 263 PRO A C 1
ATOM 963 O O . PRO A 1 122 ? -7.491 -11.422 14.629 1.00 14.20 263 PRO A O 1
ATOM 967 N N . LYS A 1 123 ? -8.501 -12.768 16.137 1.00 9.65 264 LYS A N 1
ATOM 968 C CA . LYS A 1 123 ? -8.663 -13.925 15.264 1.00 7.92 264 LYS A CA 1
ATOM 969 C C . LYS A 1 123 ? -10.149 -14.211 15.203 1.00 11.45 264 LYS A C 1
ATOM 970 O O . LYS A 1 123 ? -10.723 -14.715 16.174 1.00 10.99 264 LYS A O 1
ATOM 976 N N . MET A 1 124 ? -10.766 -13.867 14.081 1.00 9.09 265 MET A N 1
ATOM 977 C CA . MET A 1 124 ? -12.216 -13.911 13.928 1.00 9.28 265 MET A CA 1
ATOM 978 C C . MET A 1 124 ? -12.612 -15.128 13.111 1.00 9.44 265 MET A C 1
ATOM 979 O O . MET A 1 124 ? -12.093 -15.332 12.012 1.00 11.87 265 MET A O 1
ATOM 984 N N . PHE A 1 125 ? -13.557 -15.907 13.625 1.00 8.83 266 PHE A N 1
ATOM 985 C CA . PHE A 1 125 ? -14.097 -17.058 12.914 1.00 8.81 266 PHE A CA 1
ATOM 986 C C . PHE A 1 125 ? -15.594 -16.867 12.721 1.00 11.13 266 PHE A C 1
ATOM 987 O O . PHE A 1 125 ? -16.303 -16.535 13.677 1.00 13.14 266 PHE A O 1
ATOM 995 N N . PHE A 1 126 ? -16.068 -17.048 11.489 1.00 7.42 267 PHE A N 1
ATOM 996 C CA . PHE A 1 126 ? -17.484 -16.940 11.160 1.00 8.47 267 PHE A CA 1
ATOM 997 C C . PHE A 1 126 ? -17.970 -18.271 10.611 1.00 10.97 267 PHE A C 1
ATOM 998 O O . PHE A 1 126 ? -17.352 -18.827 9.698 1.00 11.01 267 PHE A O 1
ATOM 1006 N N . PHE A 1 127 ? -19.089 -18.764 11.133 1.00 8.00 268 PHE A N 1
ATOM 1007 C CA . PHE A 1 127 ? -19.616 -20.066 10.736 1.00 8.06 268 PHE A CA 1
ATOM 1008 C C . PHE A 1 127 ? -21.051 -19.925 10.267 1.00 10.12 268 PHE A C 1
ATOM 1009 O O . PHE A 1 127 ? -21.905 -19.457 11.028 1.00 10.55 268 PHE A O 1
ATOM 1017 N N . GLN A 1 128 ? -21.334 -20.376 9.043 1.00 9.22 269 GLN A N 1
ATOM 1018 C CA . GLN A 1 128 ? -22.698 -20.630 8.598 1.00 8.46 269 GLN A CA 1
ATOM 1019 C C . GLN A 1 128 ? -22.786 -22.136 8.366 1.00 9.12 269 GLN A C 1
ATOM 1020 O O . GLN A 1 128 ? -22.256 -22.649 7.377 1.00 10.65 269 GLN A O 1
ATOM 1026 N N . ALA A 1 129 ? -23.431 -22.840 9.299 1.00 9.93 270 ALA A N 1
ATOM 1027 C CA . ALA A 1 129 ? -23.517 -24.293 9.314 1.00 10.19 270 ALA A CA 1
ATOM 1028 C C . ALA A 1 129 ? -24.490 -24.703 10.405 1.00 10.24 270 ALA A C 1
ATOM 1029 O O . ALA A 1 129 ? -24.682 -23.985 11.391 1.00 10.81 270 ALA A O 1
ATOM 1031 N N . CYS A 1 130 ? -25.106 -25.862 10.225 1.00 9.88 271 CYS A N 1
ATOM 1032 C CA . CYS A 1 130 ? -25.944 -26.356 11.300 1.00 9.15 271 CYS A CA 1
ATOM 1033 C C . CYS A 1 130 ? -25.083 -26.738 12.493 1.00 9.49 271 CYS A C 1
ATOM 1034 O O . CYS A 1 130 ? -23.900 -27.062 12.358 1.00 10.79 271 CYS A O 1
ATOM 1037 N N . GLN A 1 131 ? -25.685 -26.663 13.682 1.00 10.35 272 GLN A N 1
ATOM 1038 C CA . GLN A 1 131 ? -25.014 -27.011 14.929 1.00 9.37 272 GLN A CA 1
ATOM 1039 C C . GLN A 1 131 ? -25.766 -28.127 15.643 1.00 12.62 272 GLN A C 1
ATOM 1040 O O . GLN A 1 131 ? -25.641 -28.290 16.859 1.00 14.04 272 GLN A O 1
ATOM 1046 N N . GLY A 1 132 ? -26.523 -28.910 14.890 1.00 11.39 273 GLY A N 1
ATOM 1047 C CA . GLY A 1 132 ? -27.443 -29.874 15.458 1.00 13.53 273 GLY A CA 1
ATOM 1048 C C . GLY A 1 132 ? -28.599 -30.090 14.504 1.00 14.67 273 GLY A C 1
ATOM 1049 O O . GLY A 1 132 ? -28.571 -29.654 13.357 1.00 15.42 273 GLY A O 1
ATOM 1050 N N . HIS A 1 133 ? -29.635 -30.762 15.006 1.00 15.16 274 HIS A N 1
ATOM 1051 C CA . HIS A 1 133 ? -30.751 -31.116 14.139 1.00 16.70 274 HIS A CA 1
ATOM 1052 C C . HIS A 1 133 ? -32.101 -30.857 14.800 1.00 15.84 274 HIS A C 1
ATOM 1053 O O . HIS A 1 133 ? -33.072 -31.573 14.523 1.00 19.09 274 HIS A O 1
ATOM 1060 N N . GLU A 1 134 ? -32.187 -29.855 15.675 1.00 14.55 275 GLU A N 1
ATOM 1061 C CA . GLU A 1 134 ? -33.452 -29.408 16.238 1.00 16.10 275 GLU A CA 1
ATOM 1062 C C . GLU A 1 134 ? -33.887 -28.093 15.602 1.00 15.67 275 GLU A C 1
ATOM 1063 O O . GLU A 1 134 ? -33.059 -27.236 15.271 1.00 13.77 275 GLU A O 1
ATOM 1069 N N . TYR A 1 135 ? -35.199 -27.944 15.444 1.00 15.00 276 TYR A N 1
ATOM 1070 C CA . TYR A 1 135 ? -35.819 -26.676 15.092 1.00 12.43 276 TYR A CA 1
ATOM 1071 C C . TYR A 1 135 ? -36.070 -25.830 16.341 1.00 15.83 276 TYR A C 1
ATOM 1072 O O . TYR A 1 135 ? -36.201 -26.346 17.457 1.00 17.41 276 TYR A O 1
ATOM 1081 N N . MET A 1 136 ? -36.156 -24.514 16.135 1.00 13.58 277 MET A N 1
ATOM 1082 C CA A MET A 1 136 ? -36.522 -23.559 17.177 0.36 14.59 277 MET A CA 1
ATOM 1083 C CA B MET A 1 136 ? -36.514 -23.554 17.173 0.64 14.53 277 MET A CA 1
ATOM 1084 C C . MET A 1 136 ? -37.953 -23.095 16.957 1.00 18.73 277 MET A C 1
ATOM 1085 O O . MET A 1 136 ? -38.317 -22.721 15.842 1.00 15.21 277 MET A O 1
ATOM 1094 N N . ASP A 1 137 ? -38.749 -23.079 18.026 1.00 21.74 278 ASP A N 1
ATOM 1095 C CA . ASP A 1 137 ? -40.179 -22.829 17.873 1.00 28.31 278 ASP A CA 1
ATOM 1096 C C . ASP A 1 137 ? -40.553 -21.364 18.077 1.00 31.72 278 ASP A C 1
ATOM 1097 O O . ASP A 1 137 ? -39.825 -20.577 18.687 1.00 30.24 278 ASP A O 1
ATOM 1102 N N . GLY A 1 138 ? -41.733 -21.015 17.571 1.00 30.57 279 GLY A N 1
ATOM 1103 C CA . GLY A 1 138 ? -42.277 -19.684 17.748 1.00 34.20 279 GLY A CA 1
ATOM 1104 C C . GLY A 1 138 ? -42.490 -18.929 16.453 1.00 25.48 279 GLY A C 1
ATOM 1105 O O . GLY A 1 138 ? -42.584 -17.703 16.455 1.00 32.21 279 GLY A O 1
ATOM 1106 N N . VAL A 1 139 ? 3.342 -11.455 31.472 1.00 43.54 292 VAL A N 1
ATOM 1107 C CA . VAL A 1 139 ? 2.718 -10.338 30.778 1.00 33.64 292 VAL A CA 1
ATOM 1108 C C . VAL A 1 139 ? 2.543 -10.666 29.293 1.00 25.75 292 VAL A C 1
ATOM 1109 O O . VAL A 1 139 ? 2.094 -9.828 28.511 1.00 32.01 292 VAL A O 1
ATOM 1113 N N . SER A 1 140 ? 2.906 -11.885 28.898 1.00 24.17 293 SE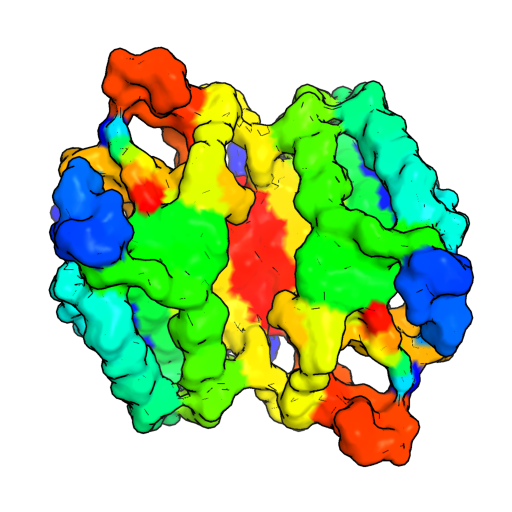R A N 1
ATOM 1114 C CA . SER A 1 140 ? 2.536 -12.346 27.568 1.00 23.79 293 SER A CA 1
ATOM 1115 C C . SER A 1 140 ? 1.026 -12.542 27.490 1.00 22.84 293 SER A C 1
ATOM 1116 O O . SER A 1 140 ? 0.354 -12.756 28.499 1.00 21.09 293 SER A O 1
ATOM 1119 N N . VAL A 1 141 ? 0.499 -12.463 26.275 1.00 21.14 294 VAL A N 1
ATOM 1120 C CA . VAL A 1 141 ? -0.931 -12.700 26.047 1.00 18.99 294 VAL A CA 1
ATOM 1121 C C . VAL A 1 141 ? -1.161 -14.201 25.917 1.00 23.53 294 VAL A C 1
ATOM 1122 O O . VAL A 1 141 ? -0.466 -14.857 25.125 1.00 24.07 294 VAL A O 1
ATOM 1126 N N . PRO A 1 142 ? -2.108 -14.776 26.653 1.00 19.96 295 PRO A N 1
ATOM 1127 C CA . PRO A 1 142 ? -2.310 -16.227 26.596 1.00 25.28 295 PRO A CA 1
ATOM 1128 C C . PRO A 1 142 ? -2.789 -16.687 25.228 1.00 25.82 295 PRO A C 1
ATOM 1129 O O . PRO A 1 142 ? -3.345 -15.923 24.432 1.00 19.57 295 PRO A O 1
ATOM 1133 N N . ALA A 1 143 ? -2.581 -17.983 24.984 1.00 31.46 296 ALA A N 1
ATOM 1134 C CA . ALA A 1 143 ? -2.744 -18.536 23.644 1.00 29.41 296 ALA A CA 1
ATOM 1135 C C . ALA A 1 143 ? -4.185 -18.440 23.157 1.00 18.66 296 ALA A C 1
ATOM 1136 O O . ALA A 1 143 ? -4.428 -18.142 21.977 1.00 21.71 296 ALA A O 1
ATOM 1138 N N . GLU A 1 144 ? -5.148 -18.724 24.034 1.00 17.08 297 GLU A N 1
ATOM 1139 C CA . GLU A 1 144 ? -6.554 -18.745 23.648 1.00 16.03 297 GLU A CA 1
ATOM 1140 C C . GLU A 1 144 ? -7.189 -17.362 23.628 1.00 13.13 297 GLU A C 1
ATOM 1141 O O . GLU A 1 144 ? -8.373 -17.259 23.303 1.00 13.93 297 GLU A O 1
ATOM 1147 N N . ALA A 1 145 ? -6.459 -16.303 23.967 1.00 12.68 298 ALA A N 1
ATOM 1148 C CA . ALA A 1 145 ? -7.064 -14.980 23.965 1.00 10.76 298 ALA A CA 1
ATOM 1149 C C . ALA A 1 145 ? -7.212 -14.420 22.547 1.00 11.88 298 ALA A C 1
ATOM 1150 O O . ALA A 1 145 ? -6.527 -14.826 21.601 1.00 12.37 298 ALA A O 1
ATOM 1152 N N . ASP A 1 146 ? -8.139 -13.467 22.417 1.00 11.88 299 ASP A N 1
ATOM 1153 C CA . ASP A 1 146 ? -8.326 -12.633 21.231 1.00 10.03 299 ASP A CA 1
ATOM 1154 C C . ASP A 1 146 ? -8.967 -13.387 20.072 1.00 12.01 299 ASP A C 1
ATOM 1155 O O . ASP A 1 146 ? -8.974 -12.891 18.942 1.00 12.90 299 ASP A O 1
ATOM 1160 N N . PHE A 1 147 ? -9.550 -14.549 20.334 1.00 9.67 300 PHE A N 1
ATOM 1161 C CA . PHE A 1 147 ? -10.452 -15.208 19.399 1.00 9.23 300 PHE A CA 1
ATOM 1162 C C . PHE A 1 147 ? -11.876 -14.706 19.600 1.00 11.40 300 PHE A C 1
ATOM 1163 O O . PHE A 1 147 ? -12.301 -14.419 20.722 1.00 9.84 300 PHE A O 1
ATOM 1171 N N . VAL A 1 148 ? -12.626 -14.641 18.504 1.00 9.25 301 VAL A N 1
ATOM 1172 C CA . VAL A 1 148 ? -14.070 -14.452 18.572 1.00 8.03 301 VAL A CA 1
ATOM 1173 C C . VAL A 1 148 ? -14.696 -15.365 17.529 1.00 8.44 301 VAL A C 1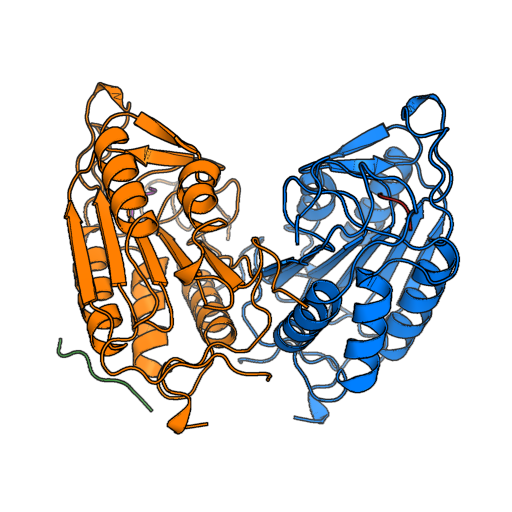
ATOM 1174 O O . VAL A 1 148 ? -14.216 -15.440 16.393 1.00 9.52 301 VAL A O 1
ATOM 1178 N N . TYR A 1 149 ? -15.721 -16.113 17.933 1.00 8.92 302 TYR A N 1
ATOM 1179 C CA . TYR A 1 149 ? -16.339 -17.125 17.084 1.00 9.17 302 TYR A CA 1
ATOM 1180 C C . TYR A 1 149 ? -17.791 -16.723 16.896 1.00 9.99 302 TYR A C 1
ATOM 1181 O O . TYR A 1 149 ? -18.579 -16.758 17.851 1.00 9.55 302 TYR A O 1
ATOM 1190 N N . ALA A 1 150 ? -18.134 -16.305 15.680 1.00 8.99 303 ALA A N 1
ATOM 1191 C CA . ALA A 1 150 ? -19.472 -15.826 15.365 1.00 6.15 303 ALA A CA 1
ATOM 1192 C C . ALA A 1 150 ? -20.235 -16.961 14.695 1.00 7.25 303 ALA A C 1
ATOM 1193 O O . ALA A 1 150 ? -19.979 -17.292 13.534 1.00 9.40 303 ALA A O 1
ATOM 1195 N N . TYR A 1 151 ? -21.165 -17.560 15.431 1.00 8.38 304 TYR A N 1
ATOM 1196 C CA . TYR A 1 151 ? -21.924 -18.721 14.981 1.00 7.10 304 TYR A CA 1
ATOM 1197 C C . TYR A 1 151 ? -23.300 -18.313 14.471 1.00 8.47 304 TYR A C 1
ATOM 1198 O O . TYR A 1 151 ? -23.974 -17.486 15.086 1.00 9.17 304 TYR A O 1
ATOM 1207 N N . SER A 1 152 ? -23.746 -18.958 13.389 1.00 8.16 305 SER A N 1
ATOM 1208 C CA . SER A 1 152 ? -25.044 -18.613 12.806 1.00 6.92 305 SER A CA 1
ATOM 1209 C C . SER A 1 152 ? -26.224 -19.006 13.697 1.00 9.78 305 SER A C 1
ATOM 1210 O O . SER A 1 152 ? -27.288 -18.382 13.598 1.00 8.94 305 SER A O 1
ATOM 1213 N N . THR A 1 153 ? -26.082 -20.025 14.543 1.00 8.28 306 THR A N 1
ATOM 1214 C CA . THR A 1 153 ? -27.215 -20.540 15.315 1.00 8.96 306 THR A CA 1
ATOM 1215 C C . THR A 1 153 ? -26.732 -20.870 16.728 1.00 9.80 306 THR A C 1
ATOM 1216 O O . THR A 1 153 ? -25.728 -20.330 17.202 1.00 12.18 306 THR A O 1
ATOM 1220 N N . VAL A 1 154 ? -27.491 -21.706 17.435 1.00 9.76 307 VAL A N 1
ATOM 1221 C CA . VAL A 1 154 ? -27.249 -22.060 18.833 1.00 10.57 307 VAL A CA 1
ATOM 1222 C C . VAL A 1 154 ? -26.871 -23.535 18.876 1.00 11.11 307 VAL A C 1
ATOM 1223 O O . VAL A 1 154 ? -27.385 -24.322 18.066 1.00 10.69 307 VAL A O 1
ATOM 1227 N N . PRO A 1 155 ? -25.963 -23.959 19.756 1.00 10.78 308 PRO A N 1
ATOM 1228 C CA . PRO A 1 155 ? -25.614 -25.380 19.820 1.00 11.73 308 PRO A CA 1
ATOM 1229 C C . PRO A 1 155 ? -26.846 -26.261 19.953 1.00 10.86 308 PRO A C 1
ATOM 1230 O O . PRO A 1 155 ? -27.730 -26.011 20.785 1.00 14.24 308 PRO A O 1
ATOM 1234 N N . GLY A 1 156 ? -26.909 -27.282 19.099 1.00 10.97 309 GLY A N 1
ATOM 1235 C CA . GLY A 1 156 ? -27.992 -28.239 19.076 1.00 13.28 309 GLY A CA 1
ATOM 1236 C C . GLY A 1 156 ? -29.020 -28.012 17.990 1.00 13.66 309 GLY A C 1
ATOM 1237 O O . GLY A 1 156 ? -29.916 -28.849 17.821 1.00 16.31 309 GLY A O 1
ATOM 1238 N N . TYR A 1 157 ? -28.913 -26.925 17.239 1.00 10.87 310 TYR A N 1
ATOM 1239 C CA . TYR A 1 157 ? -29.989 -26.503 16.361 1.00 8.65 310 TYR A CA 1
ATOM 1240 C C . TYR A 1 157 ? -29.540 -26.404 14.911 1.00 10.92 310 TYR A C 1
ATOM 1241 O O . TYR A 1 157 ? -28.373 -26.135 14.616 1.00 10.71 310 TYR A O 1
ATOM 1250 N N . TYR A 1 158 ? -30.509 -26.584 14.014 1.00 9.61 311 TYR A N 1
ATOM 1251 C CA . TYR A 1 158 ? -30.334 -26.243 12.610 1.00 10.15 311 TYR A CA 1
ATOM 1252 C C . TYR A 1 158 ? -30.045 -24.752 12.439 1.00 11.19 311 TYR A C 1
ATOM 1253 O O . TYR A 1 158 ? -30.366 -23.920 13.297 1.00 10.78 311 TYR A O 1
ATOM 1262 N N . SER A 1 159 ? -29.486 -24.421 11.278 1.00 9.15 312 SER A N 1
ATOM 1263 C CA . SER A 1 159 ? -29.313 -23.059 10.803 1.00 8.39 312 SER A CA 1
ATOM 1264 C C . SER A 1 159 ? -29.967 -22.979 9.435 1.00 9.80 312 SER A C 1
ATOM 1265 O O . SER A 1 159 ? -29.908 -23.938 8.665 1.00 12.20 312 SER A O 1
ATOM 1268 N N . TRP A 1 160 ? -30.562 -21.835 9.123 1.00 9.13 313 TRP A N 1
ATOM 1269 C CA . TRP A 1 160 ? -31.388 -21.692 7.928 1.00 9.52 313 TRP A CA 1
ATOM 1270 C C . TRP A 1 160 ? -30.709 -20.917 6.809 1.00 10.06 313 TRP A C 1
ATOM 1271 O O . TRP A 1 160 ? -30.040 -19.902 7.036 1.00 10.22 313 TRP A O 1
ATOM 1282 N N . ARG A 1 161 ? -30.910 -21.403 5.590 1.00 9.76 314 ARG A N 1
ATOM 1283 C CA . ARG A 1 161 ? -30.361 -20.821 4.375 1.00 10.65 314 ARG A CA 1
ATOM 1284 C C . ARG A 1 161 ? -31.474 -20.733 3.346 1.00 11.15 314 ARG A C 1
ATOM 1285 O O . ARG A 1 161 ? -32.244 -21.682 3.188 1.00 14.02 314 ARG A O 1
ATOM 1293 N N . ASN A 1 162 ? -31.561 -19.604 2.644 1.00 10.99 315 ASN A N 1
ATOM 1294 C CA . ASN A 1 162 ? -32.524 -19.458 1.561 1.00 13.49 315 ASN A CA 1
ATOM 1295 C C . ASN A 1 162 ? -31.839 -19.661 0.214 1.00 11.09 315 ASN A C 1
ATOM 1296 O O . ASN A 1 162 ? -30.758 -19.120 -0.037 1.00 12.45 315 ASN A O 1
ATOM 1301 N N . SER A 1 163 ? -32.499 -20.414 -0.671 1.00 10.63 316 SER A N 1
ATOM 1302 C CA . SER A 1 163 ? -31.863 -20.805 -1.923 1.00 10.95 316 SER A CA 1
ATOM 1303 C C . SER A 1 163 ? -31.642 -19.622 -2.859 1.00 12.95 316 SER A C 1
ATOM 1304 O O . SER A 1 163 ? -30.736 -19.666 -3.698 1.00 14.21 316 SER A O 1
ATOM 1307 N N . VAL A 1 164 ? -32.440 -18.567 -2.731 1.00 12.13 317 VAL A N 1
ATOM 1308 C CA . VAL A 1 164 ? -32.316 -17.399 -3.598 1.00 13.11 317 VAL A CA 1
ATOM 1309 C C . VAL A 1 164 ? -31.431 -16.330 -2.972 1.00 13.87 317 VAL A C 1
ATOM 1310 O O . VAL A 1 164 ? -30.544 -15.780 -3.633 1.00 15.30 317 VAL A O 1
ATOM 1314 N N . ASN A 1 165 ? -31.641 -16.041 -1.684 1.00 14.37 318 ASN A N 1
ATOM 1315 C CA . ASN A 1 165 ? -31.046 -14.882 -1.030 1.00 11.32 318 ASN A CA 1
ATOM 1316 C C . ASN A 1 165 ? -29.868 -15.211 -0.129 1.00 12.02 318 ASN A C 1
ATOM 1317 O O . ASN A 1 165 ? -29.223 -14.283 0.364 1.00 13.49 318 ASN A O 1
ATOM 1322 N N . GLY A 1 166 ? -29.572 -16.479 0.102 1.00 12.34 319 GLY A N 1
ATOM 1323 C CA . GLY A 1 166 ? -28.498 -16.832 1.016 1.00 11.10 319 GLY A CA 1
ATOM 1324 C C . GLY A 1 166 ? -29.012 -17.048 2.423 1.00 12.06 319 GLY A C 1
ATOM 1325 O O . GLY A 1 166 ? -30.215 -17.038 2.690 1.00 12.69 319 GLY A O 1
ATOM 1326 N N . SER A 1 167 ? -28.075 -17.210 3.352 1.00 9.61 320 SER A N 1
ATOM 1327 C CA . SER A 1 167 ? -28.464 -17.583 4.705 1.00 9.87 320 SER A CA 1
ATOM 1328 C C . SER A 1 167 ? -28.912 -16.377 5.524 1.00 10.70 320 SER A C 1
ATOM 1329 O O . SER A 1 167 ? -28.482 -15.237 5.305 1.00 10.74 320 SER A O 1
ATOM 1332 N N . TRP A 1 168 ? -29.788 -16.652 6.491 1.00 9.46 321 TRP A N 1
ATOM 1333 C CA . TRP A 1 168 ? -30.264 -15.611 7.388 1.00 9.45 321 TRP A CA 1
ATOM 1334 C C . TRP A 1 168 ? -29.100 -14.920 8.081 1.00 10.41 321 TRP A C 1
ATOM 1335 O O . TRP A 1 168 ? -29.042 -13.691 8.153 1.00 10.73 321 TRP A O 1
ATOM 1346 N N . PHE A 1 169 ? -28.156 -15.705 8.596 1.00 8.57 322 PHE A N 1
ATOM 1347 C CA . PHE A 1 169 ? -27.041 -15.132 9.341 1.00 9.94 322 PHE A CA 1
ATOM 1348 C C . PHE A 1 169 ? -26.145 -14.278 8.450 1.00 9.55 322 PHE A C 1
ATOM 1349 O O . PHE A 1 169 ? -25.825 -13.138 8.801 1.00 9.45 322 PHE A O 1
ATOM 1357 N N . ILE A 1 170 ? -25.710 -14.809 7.302 1.00 9.23 323 ILE A N 1
ATOM 1358 C CA . ILE A 1 170 ? -24.766 -14.046 6.488 1.00 9.65 323 ILE A CA 1
ATOM 1359 C C . ILE A 1 170 ? -25.452 -12.837 5.854 1.00 9.40 323 ILE A C 1
ATOM 1360 O O . ILE A 1 170 ? -24.849 -11.758 5.765 1.00 11.99 323 ILE A O 1
ATOM 1365 N N . GLN A 1 171 ? -26.716 -12.985 5.416 1.00 10.78 324 GLN A N 1
ATOM 1366 C CA . GLN A 1 171 ? -27.501 -11.836 4.952 1.00 14.97 324 GLN A CA 1
ATOM 1367 C C . GLN A 1 171 ? -27.519 -10.736 6.007 1.00 11.36 324 GLN A C 1
ATOM 1368 O O . GLN A 1 171 ? -27.343 -9.548 5.703 1.00 12.56 324 GLN A O 1
ATOM 1374 N N . SER A 1 172 ? -27.779 -11.122 7.256 1.00 9.44 325 SER A N 1
ATOM 1375 C CA . SER A 1 172 ? -27.894 -10.150 8.333 1.00 10.51 325 SER A CA 1
ATOM 1376 C C . SER A 1 172 ? -26.536 -9.569 8.691 1.00 12.58 325 SER A C 1
ATOM 1377 O O . SER A 1 172 ? -26.418 -8.370 8.972 1.00 11.93 325 SER A O 1
ATOM 1380 N N . LEU A 1 173 ? -25.500 -10.407 8.694 1.00 10.38 326 LEU A N 1
ATOM 1381 C CA . LEU A 1 173 ? -24.164 -9.929 9.021 1.00 11.14 326 LEU A CA 1
ATOM 1382 C C . LEU A 1 173 ? -23.699 -8.885 8.014 1.00 11.67 326 LEU A C 1
ATOM 1383 O O . LEU A 1 173 ? -23.181 -7.830 8.396 1.00 11.75 326 LEU A O 1
ATOM 1388 N N . THR A 1 174 ? -23.886 -9.150 6.718 1.00 12.54 327 THR A N 1
ATOM 1389 C CA . THR A 1 174 ? -23.415 -8.167 5.746 1.00 15.43 327 THR A CA 1
ATOM 1390 C C . THR A 1 174 ? -24.225 -6.874 5.835 1.00 12.39 327 THR A C 1
ATOM 1391 O O . THR A 1 174 ? -23.655 -5.782 5.744 1.00 16.91 327 THR A O 1
ATOM 1395 N N . LYS A 1 175 ? -25.536 -6.968 6.084 1.00 12.81 328 LYS A N 1
ATOM 1396 C CA . LYS A 1 175 ? -26.354 -5.767 6.240 1.00 13.80 328 LYS A CA 1
ATOM 1397 C C . LYS A 1 175 ? -25.912 -4.952 7.448 1.00 15.12 328 LYS A C 1
ATOM 1398 O O . LYS A 1 175 ? -25.679 -3.741 7.345 1.00 16.68 328 LYS A O 1
ATOM 1402 N N . VAL A 1 176 ? -25.770 -5.600 8.607 1.00 11.06 329 VAL A N 1
ATOM 1403 C CA . VAL A 1 176 ? -25.391 -4.864 9.810 1.00 11.09 329 VAL A CA 1
ATOM 1404 C C . VAL A 1 176 ? -23.985 -4.293 9.683 1.00 10.63 329 VAL A C 1
ATOM 1405 O O . VAL A 1 176 ? -23.734 -3.144 10.069 1.00 12.41 329 VAL A O 1
ATOM 1409 N N . PHE A 1 177 ? -23.036 -5.085 9.169 1.00 10.66 330 PHE A N 1
ATOM 1410 C CA . PHE A 1 177 ? -21.661 -4.602 9.096 1.00 11.50 330 PHE A CA 1
ATOM 1411 C C . PHE A 1 177 ? -21.538 -3.466 8.088 1.00 13.85 330 PHE A C 1
ATOM 1412 O O . PHE A 1 177 ? -20.794 -2.508 8.323 1.00 13.86 330 PHE A O 1
ATOM 1420 N N . GLU A 1 178 ? -22.261 -3.549 6.962 1.00 13.61 331 GLU A N 1
ATOM 1421 C CA . GLU A 1 178 ? -22.240 -2.440 6.010 1.00 16.14 331 GLU A CA 1
ATOM 1422 C C . GLU A 1 178 ? -22.735 -1.160 6.661 1.00 16.16 331 GLU A C 1
ATOM 1423 O O . GLU A 1 178 ? -22.146 -0.089 6.473 1.00 19.30 331 GLU A O 1
ATOM 1429 N N . GLU A 1 179 ? -23.809 -1.258 7.446 1.00 16.03 332 GLU A N 1
ATOM 1430 C CA . GLU A 1 179 ? -24.415 -0.074 8.041 1.00 13.53 332 GLU A CA 1
ATOM 1431 C C . GLU A 1 179 ? -23.568 0.488 9.175 1.00 18.17 332 GLU A C 1
ATOM 1432 O O . GLU A 1 179 ? -23.595 1.701 9.428 1.00 18.29 332 GLU A O 1
ATOM 1435 N N . ASN A 1 180 ? -22.798 -0.357 9.862 1.00 13.52 333 ASN A N 1
ATOM 1436 C CA . ASN A 1 180 ? -22.260 0.030 11.157 1.00 11.66 333 ASN A CA 1
ATOM 1437 C C . ASN A 1 180 ? -20.752 -0.086 11.312 1.00 12.54 333 ASN A C 1
ATOM 1438 O O . ASN A 1 180 ? -20.218 0.453 12.286 1.00 13.49 333 ASN A O 1
ATOM 1443 N N . ALA A 1 181 ? -20.043 -0.766 10.404 1.00 13.27 334 ALA A N 1
ATOM 1444 C CA . ALA A 1 181 ? -18.645 -1.087 10.671 1.00 13.27 334 ALA A CA 1
ATOM 1445 C C . ALA A 1 181 ? -17.759 0.148 10.774 1.00 16.65 334 ALA A C 1
ATOM 1446 O O . ALA A 1 181 ? -16.694 0.078 11.396 1.00 16.11 334 ALA A O 1
ATOM 1448 N N . GLU A 1 182 ? -18.182 1.280 10.213 1.00 16.51 335 GLU A N 1
ATOM 1449 C CA . GLU A 1 182 ? -17.372 2.482 10.346 1.00 16.10 335 GLU A CA 1
ATOM 1450 C C . GLU A 1 182 ? -17.253 2.932 11.795 1.00 18.05 335 GLU A C 1
ATOM 1451 O O . GLU A 1 182 ? -16.251 3.549 12.162 1.00 18.78 335 GLU A O 1
ATOM 1457 N N . ARG A 1 183 ? -18.253 2.637 12.635 1.00 17.29 336 ARG A N 1
ATOM 1458 C CA . ARG A 1 183 ? -18.308 3.230 13.965 1.00 16.24 336 ARG A CA 1
ATOM 1459 C C . ARG A 1 183 ? -18.595 2.265 15.108 1.00 18.93 336 ARG A C 1
ATOM 1460 O O . ARG A 1 183 ? -18.536 2.696 16.261 1.00 19.76 336 ARG A O 1
ATOM 1464 N N . MET A 1 184 ? -18.902 0.997 14.846 1.00 14.81 337 MET A N 1
ATOM 1465 C CA . MET A 1 184 ? -19.424 0.103 15.874 1.00 12.72 337 MET A CA 1
ATOM 1466 C C . MET A 1 184 ? -18.523 -1.116 16.044 1.00 12.89 337 MET A C 1
ATOM 1467 O O . MET A 1 184 ? -18.105 -1.729 15.057 1.00 12.65 337 MET A O 1
ATOM 1472 N N . ASP A 1 185 ? -18.251 -1.486 17.296 1.00 12.05 338 ASP A N 1
ATOM 1473 C CA . ASP A 1 185 ? -17.336 -2.590 17.558 1.00 9.00 338 ASP A CA 1
ATOM 1474 C C . ASP A 1 185 ? -18.021 -3.918 17.246 1.00 10.90 338 ASP A C 1
ATOM 1475 O O . ASP A 1 185 ? -19.247 -4.002 17.145 1.00 11.51 338 ASP A O 1
ATOM 1480 N N . ILE A 1 186 ? -17.211 -4.970 17.074 1.00 10.76 339 ILE A N 1
ATOM 1481 C CA . ILE A 1 186 ? -17.752 -6.192 16.477 1.00 9.72 339 ILE A CA 1
ATOM 1482 C C . ILE A 1 186 ? -18.785 -6.858 17.383 1.00 10.05 339 ILE A C 1
ATOM 1483 O O . ILE A 1 186 ? -19.748 -7.448 16.889 1.00 10.13 339 ILE A O 1
ATOM 1488 N N . LEU A 1 187 ? -18.608 -6.805 18.708 1.00 10.47 340 LEU A N 1
ATOM 1489 C CA . LEU A 1 187 ? -19.587 -7.476 19.563 1.00 10.96 340 LEU A CA 1
ATOM 1490 C C . LEU A 1 187 ? -20.932 -6.771 19.500 1.00 11.71 340 LEU A C 1
ATOM 1491 O O . LEU A 1 187 ? -21.982 -7.420 19.453 1.00 11.58 340 LEU A O 1
ATOM 1496 N N . ARG A 1 188 ? -20.926 -5.440 19.465 1.00 9.38 341 ARG A N 1
ATOM 1497 C CA . ARG A 1 188 ? -22.181 -4.719 19.290 1.00 10.16 341 ARG A CA 1
ATOM 1498 C C . ARG A 1 188 ? -22.817 -5.025 17.942 1.00 11.19 341 ARG A C 1
ATOM 1499 O O . ARG A 1 188 ? -24.042 -5.167 17.845 1.00 12.30 341 ARG A O 1
ATOM 1507 N N . MET A 1 189 ? -22.002 -5.141 16.888 1.00 9.16 342 MET A N 1
ATOM 1508 C CA . MET A 1 189 ? -22.563 -5.466 15.585 1.00 8.42 342 MET A CA 1
ATOM 1509 C C . MET A 1 189 ? -23.152 -6.868 15.588 1.00 9.29 342 MET A C 1
ATOM 1510 O O . MET A 1 189 ? -24.241 -7.088 15.049 1.00 9.69 342 MET A O 1
ATOM 1515 N N . LEU A 1 190 ? -22.460 -7.828 16.210 1.00 9.21 343 LEU A N 1
ATOM 1516 C CA . LEU A 1 190 ? -22.994 -9.183 16.250 1.00 8.94 343 LEU A CA 1
ATOM 1517 C C . LEU A 1 190 ? -24.257 -9.267 17.112 1.00 9.87 343 LEU A C 1
ATOM 1518 O O . LEU A 1 190 ? -25.127 -10.102 16.846 1.00 9.19 343 LEU A O 1
ATOM 1523 N N . THR A 1 191 ? -24.386 -8.406 18.129 1.00 9.32 344 THR A N 1
ATOM 1524 C CA . THR A 1 191 ? -25.648 -8.317 18.862 1.00 8.45 344 THR A CA 1
ATOM 1525 C C . THR A 1 191 ? -26.776 -7.863 17.942 1.00 9.32 344 THR A C 1
ATOM 1526 O O . THR A 1 191 ? -27.885 -8.409 17.985 1.00 9.01 344 THR A O 1
ATOM 1530 N N . ARG A 1 192 ? -26.500 -6.884 17.077 1.00 10.16 345 ARG A N 1
ATOM 1531 C CA . ARG A 1 192 ? -27.521 -6.444 16.133 1.00 10.41 345 ARG A CA 1
ATOM 1532 C C . ARG A 1 192 ? -27.819 -7.517 15.097 1.00 9.16 345 ARG A C 1
ATOM 1533 O O . ARG A 1 192 ? -28.961 -7.634 14.633 1.00 10.64 345 ARG A O 1
ATOM 1541 N N . VAL A 1 193 ? -26.813 -8.310 14.723 1.00 8.88 346 VAL A N 1
ATOM 1542 C CA . VAL A 1 193 ? -27.061 -9.422 13.812 1.00 8.11 346 VAL A CA 1
ATOM 1543 C C . VAL A 1 193 ? -28.030 -10.411 14.445 1.00 11.58 346 VAL A C 1
ATOM 1544 O O . VAL A 1 193 ? -28.985 -10.874 13.809 1.00 11.42 346 VAL A O 1
ATOM 1548 N N . ASN A 1 194 ? -27.803 -10.741 15.713 1.00 11.61 347 ASN A N 1
ATOM 1549 C CA . ASN A 1 194 ? -28.710 -11.655 16.396 1.00 9.49 347 ASN A CA 1
ATOM 1550 C C . ASN A 1 194 ? -30.116 -11.079 16.513 1.00 9.55 347 ASN A C 1
ATOM 1551 O O . ASN A 1 194 ? -31.105 -11.809 16.363 1.00 10.46 347 ASN A O 1
ATOM 1556 N N . ALA A 1 195 ? -30.233 -9.777 16.799 1.00 9.29 348 ALA A N 1
ATOM 1557 C CA . ALA A 1 195 ? -31.557 -9.156 16.848 1.00 10.16 348 ALA A CA 1
ATOM 1558 C C . ALA A 1 195 ? -32.296 -9.353 15.534 1.00 10.07 348 ALA A C 1
ATOM 1559 O O . ALA A 1 195 ? -33.504 -9.619 15.525 1.00 13.72 348 ALA A O 1
ATOM 1561 N N . MET A 1 196 ? -31.576 -9.251 14.419 1.00 10.79 349 MET A N 1
ATOM 1562 C CA . MET A 1 196 ? -32.179 -9.420 13.100 1.00 11.51 349 MET A CA 1
ATOM 1563 C C . MET A 1 196 ? -32.499 -10.886 12.815 1.00 13.60 349 MET A C 1
ATOM 1564 O O . MET A 1 196 ? -33.606 -11.211 12.369 1.00 13.24 349 MET A O 1
ATOM 1569 N N . VAL A 1 197 ? -31.549 -11.792 13.075 1.00 9.61 350 VAL A N 1
ATOM 1570 C CA . VAL A 1 197 ? -31.797 -13.216 12.845 1.00 9.34 350 VAL A CA 1
ATOM 1571 C C . VAL A 1 197 ? -33.001 -13.689 13.647 1.00 12.43 350 VAL A C 1
ATOM 1572 O O . VAL A 1 197 ? -33.793 -14.519 13.179 1.00 12.96 350 VAL A O 1
ATOM 1576 N N . SER A 1 198 ? -33.170 -13.152 14.861 1.00 10.24 351 SER A N 1
ATOM 1577 C CA . SER A 1 198 ? -34.230 -13.542 15.781 1.00 11.93 351 SER A CA 1
ATOM 1578 C C . SER A 1 198 ? -35.616 -13.091 15.328 1.00 11.58 351 SER A C 1
ATOM 1579 O O . SER A 1 198 ? -36.589 -13.378 16.035 1.00 14.80 351 SER A O 1
ATOM 1582 N N . THR A 1 199 ? -35.735 -12.399 14.194 1.00 12.77 352 THR A N 1
ATOM 1583 C CA . THR A 1 199 ? -37.050 -12.038 13.670 1.00 16.64 352 THR A CA 1
ATOM 1584 C C . THR A 1 199 ? -37.503 -12.925 12.514 1.00 18.69 352 THR A C 1
ATOM 1585 O O . THR A 1 199 ? -38.694 -12.907 12.176 1.00 18.28 352 THR A O 1
ATOM 1589 N N . TYR A 1 200 ? -36.597 -13.699 11.914 1.00 15.68 353 TYR A N 1
ATOM 1590 C CA . TYR A 1 200 ? -36.938 -14.528 10.763 1.00 12.05 353 TYR A CA 1
ATOM 1591 C C . TYR A 1 200 ? -37.856 -15.680 11.170 1.00 14.02 353 TYR A C 1
ATOM 1592 O O . TYR A 1 200 ? -37.758 -16.222 12.274 1.00 13.45 353 TYR A O 1
ATOM 1601 N N . LYS A 1 201 ? -38.727 -16.085 10.243 1.00 12.88 354 LYS A N 1
ATOM 1602 C CA . LYS A 1 201 ? -39.508 -17.314 10.370 1.00 12.57 354 LYS A CA 1
ATOM 1603 C C . LYS A 1 201 ? -39.356 -18.102 9.080 1.00 10.43 354 LYS A C 1
ATOM 1604 O O . LYS A 1 201 ? -39.464 -17.526 7.996 1.00 14.77 354 LYS A O 1
ATOM 1610 N N . SER A 1 202 ? -39.107 -19.404 9.179 1.00 11.66 355 SER A N 1
ATOM 1611 C CA . SER A 1 202 ? -38.901 -20.166 7.953 1.00 8.78 355 SER A CA 1
ATOM 1612 C C . SER A 1 202 ? -40.196 -20.243 7.157 1.00 10.92 355 SER A C 1
ATOM 1613 O O . SER A 1 202 ? -41.296 -20.266 7.719 1.00 12.73 355 SER A O 1
ATOM 1616 N N . ARG A 1 203 ? -40.043 -20.278 5.837 1.00 11.94 356 ARG A N 1
ATOM 1617 C CA . ARG A 1 203 ? -41.146 -20.399 4.886 1.00 13.14 356 ARG A CA 1
ATOM 1618 C C . ARG A 1 203 ? -40.831 -21.607 4.014 1.00 15.19 356 ARG A C 1
ATOM 1619 O O . ARG A 1 203 ? -40.058 -21.502 3.054 1.00 15.14 356 ARG A O 1
ATOM 1627 N N . THR A 1 204 ? -41.393 -22.764 4.367 1.00 11.76 357 THR A N 1
ATOM 1628 C CA . THR A 1 204 ? -41.166 -23.987 3.622 1.00 12.04 357 THR A CA 1
ATOM 1629 C C . THR A 1 204 ? -42.430 -24.602 3.064 1.00 11.07 357 THR A C 1
ATOM 1630 O O . THR A 1 204 ? -42.336 -25.401 2.130 1.00 15.43 357 THR A O 1
ATOM 1634 N N . GLY A 1 205 ? -43.590 -24.266 3.611 1.00 11.27 358 GLY A N 1
ATOM 1635 C CA . GLY A 1 205 ? -44.827 -24.944 3.260 1.00 11.18 358 GLY A CA 1
ATOM 1636 C C . GLY A 1 205 ? -44.963 -26.345 3.814 1.00 13.37 358 GLY A C 1
ATOM 1637 O O . GLY A 1 205 ? -45.972 -27.007 3.545 1.00 11.89 358 GLY A O 1
ATOM 1638 N N . ASP A 1 206 ? -43.986 -26.814 4.585 1.00 13.36 359 ASP A N 1
ATOM 1639 C CA . ASP A 1 206 ? -43.933 -28.167 5.129 1.00 15.61 359 ASP A CA 1
ATOM 1640 C C . ASP A 1 206 ? -44.244 -28.071 6.617 1.00 18.36 359 ASP A C 1
ATOM 1641 O O . ASP A 1 206 ? -43.541 -27.371 7.348 1.00 17.74 359 ASP A O 1
ATOM 1646 N N . TYR A 1 207 ? -45.297 -28.756 7.074 1.00 25.70 360 TYR A N 1
ATOM 1647 C CA . TYR A 1 207 ? -45.729 -28.518 8.450 1.00 29.89 360 TYR A CA 1
ATOM 1648 C C . TYR A 1 207 ? -44.620 -28.804 9.459 1.00 23.84 360 TYR A C 1
ATOM 1649 O O . TYR A 1 207 ? -44.523 -28.114 10.480 1.00 28.15 360 TYR A O 1
ATOM 1658 N N . TYR A 1 208 ? -43.758 -29.785 9.182 1.00 21.84 361 TYR A N 1
ATOM 1659 C CA . TYR A 1 208 ? -42.717 -30.124 10.151 1.00 16.05 361 TYR A CA 1
ATOM 1660 C C . TYR A 1 208 ? -41.661 -29.032 10.252 1.00 18.80 361 TYR A C 1
ATOM 1661 O O . TYR A 1 208 ? -41.089 -28.832 11.325 1.00 20.05 361 TYR A O 1
ATOM 1670 N N . SER A 1 209 ? -41.395 -28.311 9.164 1.00 14.75 362 SER A N 1
ATOM 1671 C CA . SER A 1 209 ? -40.269 -27.374 9.129 1.00 12.62 362 SER A CA 1
ATOM 1672 C C . SER A 1 209 ? -40.667 -25.915 8.977 1.00 15.22 362 SER A C 1
ATOM 1673 O O . SER A 1 209 ? -39.784 -25.050 8.919 1.00 12.64 362 SER A O 1
ATOM 1676 N N . ASP A 1 210 ? -41.953 -25.611 8.905 1.00 15.76 363 ASP A N 1
ATOM 1677 C CA . ASP A 1 210 ? -42.420 -24.272 8.592 1.00 13.18 363 ASP A CA 1
ATOM 1678 C C . ASP A 1 210 ? -42.532 -23.403 9.840 1.00 14.92 363 ASP A C 1
ATOM 1679 O O . ASP A 1 210 ? -42.802 -23.884 10.945 1.00 16.98 363 ASP A O 1
ATOM 1684 N N . SER A 1 211 ? -42.310 -22.102 9.643 1.00 14.49 364 SER A N 1
ATOM 1685 C CA . SER A 1 211 ? -42.430 -21.088 10.690 1.00 10.15 364 SER A CA 1
ATOM 1686 C C . SER A 1 211 ? -41.491 -21.339 11.861 1.00 11.54 364 SER A C 1
ATOM 1687 O O . SER A 1 211 ? -41.823 -21.040 13.008 1.00 19.04 364 SER A O 1
ATOM 1690 N N . LYS A 1 212 ? -40.304 -21.863 11.585 1.00 12.55 365 LYS A N 1
ATOM 1691 C CA . LYS A 1 212 ? -39.312 -22.117 12.621 1.00 11.36 365 LYS A CA 1
ATOM 1692 C C . LYS A 1 212 ? -38.343 -20.945 12.694 1.00 11.97 365 LYS A C 1
ATOM 1693 O O . LYS A 1 212 ? -38.284 -20.104 11.796 1.00 11.99 365 LYS A O 1
ATOM 1699 N N . ARG A 1 213 ? -37.606 -20.881 13.796 1.00 11.66 366 ARG A N 1
ATOM 1700 C CA . ARG A 1 213 ? -36.916 -19.660 14.206 1.00 11.83 366 ARG A CA 1
ATOM 1701 C C . ARG A 1 213 ? -35.412 -19.901 14.312 1.00 9.62 366 ARG A C 1
ATOM 1702 O O . ARG A 1 213 ? -34.924 -21.023 14.157 1.00 12.15 366 ARG A O 1
ATOM 1710 N N . GLN A 1 214 ? -34.680 -18.825 14.602 1.00 10.87 367 GLN A N 1
ATOM 1711 C CA . GLN A 1 214 ? -33.235 -18.925 14.762 1.00 10.44 367 GLN A CA 1
ATOM 1712 C C . GLN A 1 214 ? -32.725 -17.797 15.647 1.00 9.08 367 GLN A C 1
ATOM 1713 O O . GLN A 1 214 ? -33.293 -16.706 15.685 1.00 11.98 367 GLN A O 1
ATOM 1719 N N . VAL A 1 215 ? -31.633 -18.093 16.358 1.00 9.45 368 VAL A N 1
ATOM 1720 C CA . VAL A 1 215 ? -30.911 -17.165 17.220 1.00 10.05 368 VAL A CA 1
ATOM 1721 C C . VAL A 1 215 ? -29.442 -17.398 16.925 1.00 9.31 368 VAL A C 1
ATOM 1722 O O . VAL A 1 215 ? -29.009 -18.552 16.901 1.00 10.09 368 VAL A O 1
ATOM 1726 N N . SER A 1 216 ? -28.684 -16.333 16.659 1.00 9.28 369 SER A N 1
ATOM 1727 C CA . SER A 1 216 ? -27.251 -16.516 16.440 1.00 8.94 369 SER A CA 1
ATOM 1728 C C . SER A 1 216 ? -26.513 -16.308 17.757 1.00 11.09 369 SER A C 1
ATOM 1729 O O . SER A 1 216 ? -27.063 -15.782 18.728 1.00 10.75 369 SER A O 1
ATOM 1732 N N . SER A 1 217 ? -25.268 -16.775 17.809 1.00 8.41 370 SER A N 1
ATOM 1733 C CA . SER A 1 217 ? -24.532 -16.735 19.065 1.00 8.35 370 SER A CA 1
ATOM 1734 C C . SER A 1 217 ? -23.084 -16.360 18.805 1.00 8.86 370 SER A C 1
ATOM 1735 O O . SER A 1 217 ? -22.510 -16.735 17.781 1.00 11.38 370 SER A O 1
ATOM 1738 N N . VAL A 1 218 ? -22.492 -15.609 19.727 1.00 7.88 371 VAL A N 1
ATOM 1739 C CA . VAL A 1 218 ? -21.091 -15.236 19.613 1.00 8.93 371 VAL A CA 1
ATOM 1740 C C . VAL A 1 218 ? -20.358 -15.763 20.834 1.00 9.56 371 VAL A C 1
ATOM 1741 O O . VAL A 1 218 ? -20.848 -15.632 21.962 1.00 9.87 371 VAL A O 1
ATOM 1745 N N . VAL A 1 219 ? -19.206 -16.392 20.605 1.00 7.24 372 VAL A N 1
ATOM 1746 C CA . VAL A 1 219 ? -18.320 -16.843 21.674 1.00 8.33 372 VAL A CA 1
ATOM 1747 C C . VAL A 1 219 ? -17.106 -15.929 21.632 1.00 8.67 372 VAL A C 1
ATOM 1748 O O . VAL A 1 219 ? -16.350 -15.943 20.652 1.00 9.62 372 VAL A O 1
ATOM 1752 N N . SER A 1 220 ? -16.894 -15.132 22.679 1.00 6.33 373 SER A N 1
ATOM 1753 C CA . SER A 1 220 ? -15.848 -14.116 22.635 1.00 7.34 373 SER A CA 1
ATOM 1754 C C . SER A 1 220 ? -14.780 -14.389 23.682 1.00 8.74 373 SER A C 1
ATOM 1755 O O . SER A 1 220 ? -15.082 -14.492 24.875 1.00 8.54 373 SER A O 1
ATOM 1758 N N . MET A 1 221 ? -13.537 -14.510 23.225 1.00 7.70 374 MET A N 1
ATOM 1759 C CA . MET A 1 221 ? -12.361 -14.414 24.078 1.00 8.99 374 MET A CA 1
ATOM 1760 C C . MET A 1 221 ? -11.616 -13.104 23.830 1.00 7.86 374 MET A C 1
ATOM 1761 O O . MET A 1 221 ? -10.421 -13.001 24.127 1.00 10.03 374 MET A O 1
ATOM 1766 N N . LEU A 1 222 ? -12.310 -12.091 23.316 1.00 7.98 375 LEU A N 1
ATOM 1767 C CA . LEU A 1 222 ? -11.674 -10.797 23.089 1.00 8.79 375 LEU A CA 1
ATOM 1768 C C . LEU A 1 222 ? -11.357 -10.103 24.413 1.00 10.94 375 LEU A C 1
ATOM 1769 O O . LEU A 1 222 ? -12.061 -10.263 25.414 1.00 11.11 375 LEU A O 1
ATOM 1774 N N . ARG A 1 223 ? -10.261 -9.343 24.408 1.00 10.64 376 ARG A N 1
ATOM 1775 C CA . ARG A 1 223 ? -9.814 -8.561 25.559 1.00 9.35 376 ARG A CA 1
ATOM 1776 C C . ARG A 1 223 ? -9.947 -7.063 25.345 1.00 11.00 376 ARG A C 1
ATOM 1777 O O . ARG A 1 223 ? -9.696 -6.289 26.284 1.00 13.15 376 ARG A O 1
ATOM 1785 N N . LYS A 1 224 ? -10.280 -6.637 24.129 1.00 11.10 377 LYS A N 1
ATOM 1786 C CA . LYS A 1 224 ? -10.471 -5.244 23.767 1.00 11.02 377 LYS A CA 1
ATOM 1787 C C . LYS A 1 224 ? -11.676 -5.160 22.844 1.00 11.03 377 LYS A C 1
ATOM 1788 O O . LYS A 1 224 ? -12.145 -6.174 22.322 1.00 11.48 377 LYS A O 1
ATOM 1794 N N . GLU A 1 225 ? -12.165 -3.938 22.625 1.00 11.22 378 GLU A N 1
ATOM 1795 C CA . GLU A 1 225 ? -13.143 -3.714 21.567 1.00 11.34 378 GLU A CA 1
ATOM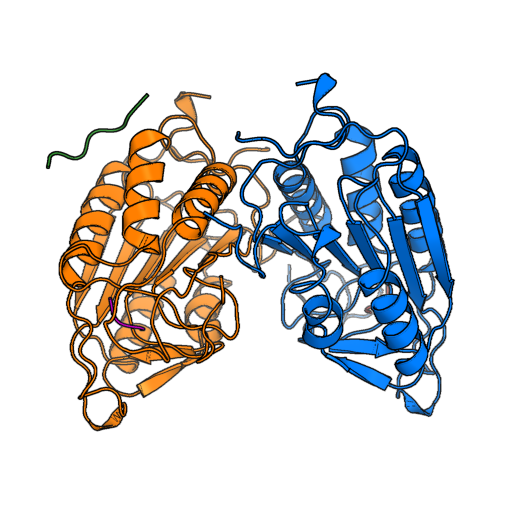 1796 C C . GLU A 1 225 ? -12.463 -3.834 20.208 1.00 13.10 378 GLU A C 1
ATOM 1797 O O . GLU A 1 225 ? -11.321 -3.396 20.022 1.00 12.56 378 GLU A O 1
ATOM 1803 N N . LEU A 1 226 ? -13.160 -4.446 19.261 1.00 10.69 379 LEU A N 1
ATOM 1804 C CA . LEU A 1 226 ? -12.664 -4.596 17.896 1.00 11.37 379 LEU A CA 1
ATOM 1805 C C . LEU A 1 226 ? -13.448 -3.625 17.022 1.00 11.87 379 LEU A C 1
ATOM 1806 O O . LEU A 1 226 ? -14.590 -3.893 16.650 1.00 12.01 379 LEU A O 1
ATOM 1811 N N . TYR A 1 227 ? -12.824 -2.499 16.701 1.00 12.17 380 TYR A N 1
ATOM 1812 C CA . TYR A 1 227 ? -13.329 -1.567 15.705 1.00 12.67 380 TYR A CA 1
ATOM 1813 C C . TYR A 1 227 ? -12.556 -1.769 14.411 1.00 12.74 380 TYR A C 1
ATOM 1814 O O . TYR A 1 227 ? -11.322 -1.764 14.419 1.00 14.37 380 TYR A O 1
ATOM 1823 N N . PHE A 1 228 ? -13.281 -1.943 13.304 1.00 12.77 381 PHE A N 1
ATOM 1824 C CA . PHE A 1 228 ? -12.609 -2.102 12.019 1.00 11.22 381 PHE A CA 1
ATOM 1825 C C . PHE A 1 228 ? -12.002 -0.794 11.520 1.00 14.61 381 PHE A C 1
ATOM 1826 O O . PHE A 1 228 ? -11.061 -0.833 10.721 1.00 14.54 381 PHE A O 1
ATOM 1834 N N . PHE A 1 229 ? -12.482 0.351 12.000 1.00 15.39 382 PHE A N 1
ATOM 1835 C CA . PHE A 1 229 ? -11.960 1.661 11.601 1.00 13.82 382 PHE A CA 1
ATOM 1836 C C . PHE A 1 229 ? -11.860 2.528 12.843 1.00 13.81 382 PHE A C 1
ATOM 1837 O O . PHE A 1 229 ? -12.648 3.458 13.043 1.00 16.54 382 PHE A O 1
ATOM 1845 N N . PRO A 1 230 ? -10.894 2.240 13.712 1.00 13.98 383 PRO A N 1
ATOM 1846 C CA . PRO A 1 230 ? -10.843 2.933 15.007 1.00 17.24 383 PRO A CA 1
ATOM 1847 C C . PRO A 1 230 ? -10.583 4.417 14.879 1.00 19.66 383 PRO A C 1
ATOM 1848 O O . PRO A 1 230 ? -10.840 5.158 15.835 1.00 23.79 383 PRO A O 1
ATOM 1852 N N . GLU A 1 231 ? -10.122 4.883 13.716 1.00 22.68 384 GLU A N 1
ATOM 1853 C CA . GLU A 1 231 ? -9.905 6.310 13.518 1.00 27.18 384 GLU A CA 1
ATOM 1854 C C . GLU A 1 231 ? -11.196 7.112 13.613 1.00 27.55 384 GLU A C 1
ATOM 1855 O O . GLU A 1 231 ? -11.143 8.326 13.835 1.00 26.75 384 GLU A O 1
ATOM 1861 N N . ASN A 1 232 ? -12.353 6.463 13.468 1.00 23.48 385 ASN A N 1
ATOM 1862 C CA . ASN A 1 232 ? -13.639 7.140 13.520 1.00 23.40 385 ASN A CA 1
ATOM 1863 C C . ASN A 1 232 ? -14.197 7.253 14.930 1.00 22.24 385 ASN A C 1
ATOM 1864 O O . ASN A 1 232 ? -15.211 7.930 15.126 1.00 31.08 385 ASN A O 1
ATOM 1869 N N . VAL A 1 233 ? -13.570 6.610 15.904 1.00 21.61 386 VAL A N 1
ATOM 1870 C CA . VAL A 1 233 ? -14.033 6.669 17.280 1.00 28.43 386 VAL A CA 1
ATOM 1871 C C . VAL A 1 233 ? -12.911 7.191 18.171 1.00 32.76 386 VAL A C 1
ATOM 1872 O O . VAL A 1 233 ? -13.158 7.664 19.278 1.00 42.25 386 VAL A O 1
ATOM 1876 N N . ASP B 1 1 ? -35.010 0.121 20.897 1.00 39.16 142 ASP B N 1
ATOM 1877 C CA . ASP B 1 1 ? -35.094 -1.336 20.916 1.00 29.60 142 ASP B CA 1
ATOM 1878 C C . ASP B 1 1 ? -33.704 -1.960 20.875 1.00 25.01 142 ASP B C 1
ATOM 1879 O O . ASP B 1 1 ? -33.542 -3.115 20.468 1.00 26.67 142 ASP B O 1
ATOM 1881 N N . THR B 1 2 ? -32.701 -1.190 21.295 1.00 20.41 143 THR B N 1
ATOM 1882 C CA . THR B 1 2 ? -31.329 -1.673 21.333 1.00 18.00 143 THR B CA 1
ATOM 1883 C C . THR B 1 2 ? -30.806 -1.886 22.748 1.00 14.51 143 THR B C 1
ATOM 1884 O O . THR B 1 2 ? -29.663 -2.330 22.898 1.00 16.02 143 THR B O 1
ATOM 1888 N N . ILE B 1 3 ? -31.597 -1.576 23.786 1.00 16.18 144 ILE B N 1
ATOM 1889 C CA . ILE B 1 3 ? -31.198 -1.755 25.182 1.00 16.52 144 ILE B CA 1
ATOM 1890 C C . ILE B 1 3 ? -32.320 -2.454 25.939 1.00 15.61 144 ILE B C 1
ATOM 1891 O O . ILE B 1 3 ? -33.494 -2.092 25.805 1.00 17.87 144 ILE B O 1
ATOM 1896 N N . TYR B 1 4 ? -31.963 -3.449 26.752 1.00 12.82 145 TYR B N 1
ATOM 1897 C CA . TYR B 1 4 ? -32.977 -4.149 27.530 1.00 10.02 145 TYR B CA 1
ATOM 1898 C C . TYR B 1 4 ? -33.599 -3.233 28.580 1.00 11.64 145 TYR B C 1
ATOM 1899 O O . TYR B 1 4 ? -32.931 -2.385 29.173 1.00 14.36 145 TYR B O 1
ATOM 1908 N N . LYS B 1 5 ? -34.888 -3.431 28.817 1.00 12.69 146 LYS B N 1
ATOM 1909 C CA . LYS B 1 5 ? -35.557 -2.768 29.931 1.00 12.65 146 LYS B CA 1
ATOM 1910 C C . LYS B 1 5 ? -34.956 -3.233 31.252 1.00 12.47 146 LYS B C 1
ATOM 1911 O O . LYS B 1 5 ? -34.906 -4.433 31.528 1.00 13.98 146 LYS B O 1
ATOM 1917 N N . MET B 1 6 ? -34.503 -2.284 32.073 1.00 13.68 147 MET B N 1
ATOM 1918 C CA . MET B 1 6 ? -33.975 -2.586 33.411 1.00 12.98 147 MET B CA 1
ATOM 1919 C C . MET B 1 6 ? -34.382 -1.431 34.323 1.00 14.44 147 MET B C 1
ATOM 1920 O O . MET B 1 6 ? -33.613 -0.484 34.516 1.00 15.00 147 MET B O 1
ATOM 1925 N N . ASN B 1 7 ? -35.594 -1.503 34.877 1.00 16.15 148 ASN B N 1
ATOM 1926 C CA . ASN B 1 7 ? -36.055 -0.396 35.703 1.00 18.08 148 ASN B CA 1
ATOM 1927 C C . ASN B 1 7 ? -36.908 -0.787 36.900 1.00 17.83 148 ASN B C 1
ATOM 1928 O O . ASN B 1 7 ? -37.331 0.109 37.637 1.00 19.00 148 ASN B O 1
ATOM 1933 N N . LYS B 1 8 ? -37.164 -2.067 37.142 1.00 18.32 149 LYS B N 1
ATOM 1934 C CA . LYS B 1 8 ? -37.909 -2.433 38.339 1.00 16.18 149 LYS B CA 1
ATOM 1935 C C . LYS B 1 8 ? -37.041 -2.277 39.587 1.00 21.31 149 LYS B C 1
ATOM 1936 O O . LYS B 1 8 ? -35.837 -2.558 39.569 1.00 17.75 149 LYS B O 1
ATOM 1942 N N . SER B 1 9 ? -37.665 -1.833 40.688 1.00 17.99 150 SER B N 1
ATOM 1943 C CA . SER B 1 9 ? -36.935 -1.643 41.942 1.00 18.15 150 SER B CA 1
ATOM 1944 C C . SER B 1 9 ? -36.231 -2.921 42.387 1.00 16.06 150 SER B C 1
ATOM 1945 O O . SER B 1 9 ? -35.125 -2.868 42.939 1.00 18.82 150 SER B O 1
ATOM 1948 N N . THR B 1 10 ? -36.862 -4.070 42.184 1.00 16.28 151 THR B N 1
ATOM 1949 C CA . THR B 1 10 ? -36.183 -5.361 42.258 1.00 16.42 151 THR B CA 1
ATOM 1950 C C . THR B 1 10 ? -36.109 -5.908 40.842 1.00 14.34 151 THR B C 1
ATOM 1951 O O . THR B 1 10 ? -37.138 -6.251 40.255 1.00 14.32 151 THR B O 1
ATOM 1955 N N . ARG B 1 11 ? -34.892 -5.998 40.301 1.00 12.36 152 ARG B N 1
ATOM 1956 C CA . ARG B 1 11 ? -34.725 -6.342 38.895 1.00 12.07 152 ARG B CA 1
ATOM 1957 C C . ARG B 1 11 ? -35.080 -7.790 38.612 1.00 15.34 152 ARG B C 1
ATOM 1958 O O . ARG B 1 11 ? -35.451 -8.128 37.484 1.00 12.79 152 ARG B O 1
ATOM 1966 N N . GLY B 1 12 ? -34.961 -8.649 39.608 1.00 12.63 153 GLY B N 1
ATOM 1967 C CA . GLY B 1 12 ? -35.073 -10.074 39.389 1.00 11.42 153 GLY B CA 1
ATOM 1968 C C . GLY B 1 12 ? -34.390 -10.816 40.515 1.00 11.70 153 GLY B C 1
ATOM 1969 O O . GLY B 1 12 ? -33.889 -10.223 41.476 1.00 11.84 153 GLY B O 1
ATOM 1970 N N . ILE B 1 13 ? -34.412 -12.124 40.389 1.00 10.49 154 ILE B N 1
ATOM 1971 C CA . ILE B 1 13 ? -33.784 -13.022 41.350 1.00 9.59 154 ILE B CA 1
ATOM 1972 C C . ILE B 1 13 ? -32.368 -13.315 40.877 1.00 9.96 154 ILE B C 1
ATOM 1973 O O . ILE B 1 13 ? -32.128 -13.489 39.673 1.00 11.29 154 ILE B O 1
ATOM 1978 N N . ALA B 1 14 ? -31.420 -13.363 41.816 1.00 8.83 155 ALA B N 1
ATOM 1979 C CA . ALA B 1 14 ? -30.045 -13.765 41.527 1.00 9.67 155 ALA B CA 1
ATOM 1980 C C . ALA B 1 14 ? -29.679 -14.930 42.431 1.00 10.22 155 ALA B C 1
ATOM 1981 O O . ALA B 1 14 ? -29.643 -14.776 43.656 1.00 11.30 155 ALA B O 1
ATOM 1983 N N . VAL B 1 15 ? -29.410 -16.087 41.837 1.00 8.78 156 VAL B N 1
ATOM 1984 C CA . VAL B 1 15 ? -29.044 -17.296 42.576 1.00 8.21 156 VAL B CA 1
ATOM 1985 C C . VAL B 1 15 ? -27.529 -17.426 42.620 1.00 9.56 156 VAL B C 1
ATOM 1986 O O . VAL B 1 15 ? -26.852 -17.228 41.600 1.00 9.44 156 VAL B O 1
ATOM 1990 N N . ILE B 1 16 ? -26.989 -17.767 43.795 1.00 8.07 157 ILE B N 1
ATOM 1991 C CA . ILE B 1 16 ? -25.585 -18.145 43.954 1.00 6.73 157 ILE B CA 1
ATOM 1992 C C . ILE B 1 16 ? -25.540 -19.522 44.588 1.00 11.56 157 ILE B C 1
ATOM 1993 O O . ILE B 1 16 ? -26.036 -19.710 45.707 1.00 11.03 157 ILE B O 1
ATOM 1998 N N . ILE B 1 17 ? -24.942 -20.479 43.891 1.00 11.14 158 ILE B N 1
ATOM 1999 C CA . ILE B 1 17 ? -24.689 -21.806 44.433 1.00 10.37 158 ILE B CA 1
ATOM 2000 C C . ILE B 1 17 ? -23.190 -21.918 44.660 1.00 11.82 158 ILE B C 1
ATOM 2001 O O . ILE B 1 17 ? -22.394 -21.767 43.723 1.00 10.62 158 ILE B O 1
ATOM 2006 N N . ASN B 1 18 ? -22.804 -22.149 45.911 1.00 11.37 159 ASN B N 1
ATOM 2007 C CA . ASN B 1 18 ? -21.410 -22.109 46.346 1.00 12.31 159 ASN B CA 1
ATOM 2008 C C . ASN B 1 18 ? -21.031 -23.487 46.881 1.00 12.17 159 ASN B C 1
ATOM 2009 O O . ASN B 1 18 ? -21.390 -23.839 48.008 1.00 11.85 159 ASN B O 1
ATOM 2014 N N . ASN B 1 19 ? -20.305 -24.274 46.087 1.00 10.80 160 ASN B N 1
ATOM 2015 C CA . ASN B 1 19 ? -19.941 -25.640 46.462 1.00 10.33 160 ASN B CA 1
ATOM 2016 C C . ASN B 1 19 ? -18.476 -25.691 46.873 1.00 11.14 160 ASN B C 1
ATOM 2017 O O . ASN B 1 19 ? -17.574 -25.536 46.044 1.00 13.00 160 ASN B O 1
ATOM 2022 N N . LYS B 1 20 ? -18.238 -25.922 48.162 1.00 11.88 161 LYS B N 1
ATOM 2023 C CA . LYS B 1 20 ? -16.883 -25.971 48.691 1.00 12.40 161 LYS B CA 1
ATOM 2024 C C . LYS B 1 20 ? -16.427 -27.387 48.993 1.00 13.64 161 LYS B C 1
ATOM 2025 O O . LYS B 1 20 ? -15.297 -27.750 48.657 1.00 13.78 161 LYS B O 1
ATOM 2029 N N . ASP B 1 21 ? -17.292 -28.185 49.614 1.00 15.85 162 ASP B N 1
ATOM 2030 C CA . ASP B 1 21 ? -16.949 -29.511 50.114 1.00 18.24 162 ASP B CA 1
ATOM 2031 C C . ASP B 1 21 ? -17.689 -30.572 49.318 1.00 17.14 162 ASP B C 1
ATOM 2032 O O . ASP B 1 21 ? -18.913 -30.498 49.161 1.00 18.29 162 ASP B O 1
ATOM 2037 N N . PHE B 1 22 ? -16.948 -31.563 48.830 1.00 17.56 163 PHE B N 1
ATOM 2038 C CA . PHE B 1 22 ? -17.497 -32.551 47.919 1.00 15.50 163 PHE B CA 1
ATOM 2039 C C . PHE B 1 22 ? -17.475 -33.929 48.559 1.00 18.84 163 PHE B C 1
ATOM 2040 O O . PHE B 1 22 ? -16.580 -34.259 49.346 1.00 21.82 163 PHE B O 1
ATOM 2048 N N . LEU B 1 23 ? -18.490 -34.716 48.226 1.00 19.25 164 LEU B N 1
ATOM 2049 C CA . LEU B 1 23 ? -18.643 -36.032 48.819 1.00 21.36 164 LEU B CA 1
ATOM 2050 C C . LEU B 1 23 ? -17.772 -37.046 48.086 1.00 21.41 164 LEU B C 1
ATOM 2051 O O . LEU B 1 23 ? -17.383 -36.857 46.931 1.00 19.90 164 LEU B O 1
ATOM 2056 N N . ARG B 1 24 ? -17.472 -38.146 48.779 1.00 22.36 165 ARG B N 1
ATOM 2057 C CA . ARG B 1 24 ? -16.629 -39.173 48.181 1.00 24.12 165 ARG B CA 1
ATOM 2058 C C . ARG B 1 24 ? -17.219 -39.703 46.877 1.00 23.25 165 ARG B C 1
ATOM 2059 O O . ARG B 1 24 ? -16.469 -40.083 45.970 1.00 26.42 165 ARG B O 1
ATOM 2067 N N . SER B 1 25 ? -18.551 -39.711 46.750 1.00 20.34 166 SER B N 1
ATOM 2068 C CA . SER B 1 25 ? -19.181 -40.215 45.532 1.00 22.43 166 SER B CA 1
ATOM 2069 C C . SER B 1 25 ? -18.827 -39.362 44.321 1.00 24.33 166 SER B C 1
ATOM 2070 O O . SER B 1 25 ? -18.847 -39.854 43.187 1.00 26.94 166 SER B O 1
ATOM 2073 N N . SER B 1 26 ? -18.503 -38.087 44.541 1.00 22.22 167 SER B N 1
ATOM 2074 C CA . SER B 1 26 ? -18.158 -37.179 43.455 1.00 19.80 167 SER B CA 1
ATOM 2075 C C . SER B 1 26 ? -16.743 -37.383 42.935 1.00 22.81 167 SER B C 1
ATOM 2076 O O . SER B 1 26 ? -16.427 -36.909 41.835 1.00 21.63 167 SER B O 1
ATOM 2079 N N . GLY B 1 27 ? -15.890 -38.064 43.697 1.00 19.40 168 GLY B N 1
ATOM 2080 C CA . GLY B 1 27 ? -14.482 -38.159 43.369 1.00 20.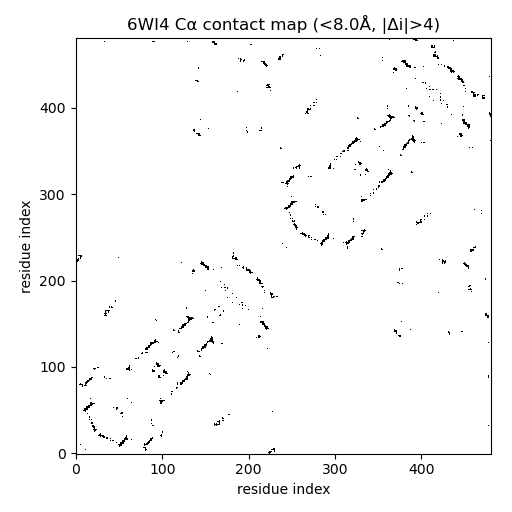00 168 GLY B CA 1
ATOM 2081 C C . GLY B 1 27 ? -13.689 -36.898 43.624 1.00 21.67 168 GLY B C 1
ATOM 2082 O O . GLY B 1 27 ? -12.497 -36.855 43.297 1.00 24.01 168 GLY B O 1
ATOM 2083 N N . MET B 1 28 ? -14.314 -35.870 44.202 1.00 18.21 169 MET B N 1
ATOM 2084 C CA A MET B 1 28 ? -13.650 -34.598 44.457 0.44 17.80 169 MET B CA 1
ATOM 2085 C CA B MET B 1 28 ? -13.675 -34.586 44.458 0.56 17.79 169 MET B CA 1
ATOM 2086 C C . MET B 1 28 ? -13.493 -34.307 45.944 1.00 19.65 169 MET B C 1
ATOM 2087 O O . MET B 1 28 ? -13.129 -33.184 46.312 1.00 20.83 169 MET B O 1
ATOM 2096 N N . ASP B 1 29 ? -13.729 -35.301 46.807 1.00 21.20 170 ASP B N 1
ATOM 2097 C CA . ASP B 1 29 ? -13.652 -35.062 48.245 1.00 21.75 170 ASP B CA 1
ATOM 2098 C C . ASP B 1 29 ? -12.274 -34.572 48.670 1.00 21.21 170 ASP B C 1
ATOM 2099 O O . ASP B 1 29 ? -12.162 -33.798 49.624 1.00 22.73 170 ASP B O 1
ATOM 2104 N N . ARG B 1 30 ? -11.221 -34.977 47.964 1.00 22.65 171 ARG B N 1
ATOM 2105 C CA . ARG B 1 30 ? -9.880 -34.548 48.336 1.00 19.44 171 ARG B CA 1
ATOM 2106 C C . ARG B 1 30 ? -9.506 -33.194 47.750 1.00 18.47 171 ARG B C 1
ATOM 2107 O O . ARG B 1 30 ? -8.369 -32.752 47.935 1.00 18.67 171 ARG B O 1
ATOM 2110 N N . TYR B 1 31 ? -10.435 -32.513 47.077 1.00 18.57 172 TYR B N 1
ATOM 2111 C CA . TYR B 1 31 ? -10.156 -31.225 46.436 1.00 17.72 172 TYR B CA 1
ATOM 2112 C C . TYR B 1 31 ? -11.170 -30.172 46.868 1.00 18.72 172 TYR B C 1
ATOM 2113 O O . TYR B 1 31 ? -11.874 -29.592 46.035 1.00 16.61 172 TYR B O 1
ATOM 2122 N N . PRO B 1 32 ? -11.235 -29.863 48.166 1.00 16.11 173 PRO B N 1
ATOM 2123 C CA . PRO B 1 32 ? -12.137 -28.795 48.616 1.00 17.46 173 PRO B CA 1
ATOM 2124 C C . PRO B 1 32 ? -11.749 -27.477 47.975 1.00 16.55 173 PRO B C 1
ATOM 2125 O O . PRO B 1 32 ? -10.580 -27.218 47.697 1.00 17.49 173 PRO B O 1
ATOM 2129 N N . ARG B 1 33 ? -12.743 -26.636 47.736 1.00 14.51 174 ARG B N 1
ATOM 2130 C CA . ARG B 1 33 ? -12.502 -25.423 46.963 1.00 12.61 174 ARG B CA 1
ATOM 2131 C C . ARG B 1 33 ? -12.253 -24.238 47.900 1.00 13.90 174 ARG B C 1
ATOM 2132 O O . ARG B 1 33 ? -13.020 -23.282 47.979 1.00 13.21 174 ARG B O 1
ATOM 2140 N N . ASN B 1 34 ? -11.132 -24.322 48.621 1.00 14.05 175 ASN B N 1
ATOM 2141 C CA . ASN B 1 34 ? -10.750 -23.269 49.554 1.00 13.59 175 ASN B CA 1
ATOM 2142 C C . ASN B 1 34 ? -10.666 -21.931 48.830 1.00 11.35 175 ASN B C 1
ATOM 2143 O O . ASN B 1 34 ? -10.085 -21.831 47.742 1.00 13.91 175 ASN B O 1
ATOM 2148 N N . GLY B 1 35 ? -11.252 -20.902 49.437 1.00 12.71 176 GLY B N 1
ATOM 2149 C CA . GLY B 1 35 ? -11.343 -19.582 48.851 1.00 12.91 176 GLY B CA 1
ATOM 2150 C C . GLY B 1 35 ? -12.680 -19.277 48.204 1.00 10.57 176 GLY B C 1
ATOM 2151 O O . GLY B 1 35 ? -12.948 -18.110 47.889 1.00 12.05 176 GLY B O 1
ATOM 2152 N N . THR B 1 36 ? -13.532 -20.283 48.010 1.00 10.58 177 THR B N 1
ATOM 2153 C CA . THR B 1 36 ? -14.783 -20.029 47.301 1.00 10.32 177 THR B CA 1
ATOM 2154 C C . THR B 1 36 ? -15.725 -19.121 48.097 1.00 11.64 177 THR B C 1
ATOM 2155 O O . THR B 1 36 ? -16.499 -18.375 47.494 1.00 11.88 177 THR B O 1
ATOM 2159 N N . ASP B 1 37 ? -15.658 -19.124 49.438 1.00 11.65 178 ASP B N 1
ATOM 2160 C CA . ASP B 1 37 ? -16.517 -18.219 50.205 1.00 12.80 178 ASP B CA 1
ATOM 2161 C C . ASP B 1 37 ? -16.225 -16.750 49.898 1.00 13.88 178 ASP B C 1
ATOM 2162 O O . ASP B 1 37 ? -17.140 -15.910 49.943 1.00 13.20 178 ASP B O 1
ATOM 2167 N N . VAL B 1 38 ? -14.969 -16.418 49.580 1.00 14.27 179 VAL B N 1
ATOM 2168 C CA . VAL B 1 38 ? -14.632 -15.051 49.193 1.00 11.16 179 VAL B CA 1
ATOM 2169 C C . VAL B 1 38 ? -15.376 -14.675 47.919 1.00 11.70 179 VAL B C 1
ATOM 2170 O O . VAL B 1 38 ? -15.884 -13.553 47.780 1.00 13.39 179 VAL B O 1
ATOM 2174 N N . ASP B 1 39 ? -15.459 -15.617 46.975 1.00 11.04 180 ASP B N 1
ATOM 2175 C CA . ASP B 1 39 ? -16.215 -15.399 45.745 1.00 11.71 180 ASP B CA 1
ATOM 2176 C C . ASP B 1 39 ? -17.707 -15.252 46.031 1.00 9.35 180 ASP B C 1
ATOM 2177 O O . ASP B 1 39 ? -18.372 -14.364 45.484 1.00 10.07 180 ASP B O 1
ATOM 2182 N N . ARG B 1 40 ? -18.257 -16.158 46.848 1.00 11.31 181 ARG B N 1
ATOM 2183 C CA . ARG B 1 40 ? -19.675 -16.105 47.184 1.00 10.14 181 ARG B CA 1
ATOM 2184 C C . ARG B 1 40 ? -20.038 -14.756 47.780 1.00 9.28 181 ARG B C 1
ATOM 2185 O O . ARG B 1 40 ? -21.013 -14.118 47.360 1.00 10.95 181 ARG B O 1
ATOM 2193 N N . ASP B 1 41 ? -19.241 -14.291 48.745 1.00 12.51 182 ASP B N 1
ATOM 2194 C CA . ASP B 1 41 ? -19.566 -13.041 49.420 1.00 11.66 182 ASP B CA 1
ATOM 2195 C C . ASP B 1 41 ? -19.466 -11.859 48.462 1.00 10.12 182 ASP B C 1
ATOM 2196 O O . ASP B 1 41 ? -20.302 -10.948 48.501 1.00 12.06 182 ASP B O 1
ATOM 2201 N N . ALA B 1 42 ? -18.467 -11.867 47.572 1.00 9.64 183 ALA B N 1
ATOM 2202 C CA . ALA B 1 42 ? -18.314 -10.768 46.623 1.00 9.73 183 ALA B CA 1
ATOM 2203 C C . ALA B 1 42 ? -19.463 -10.734 45.621 1.00 10.17 183 ALA B C 1
ATOM 2204 O O . ALA B 1 42 ? -19.957 -9.652 45.272 1.00 11.03 183 ALA B O 1
ATOM 2206 N N . LEU B 1 43 ? -19.895 -11.904 45.132 1.00 8.31 184 LEU B N 1
ATOM 2207 C CA . LEU B 1 43 ? -21.028 -11.932 44.212 1.00 10.74 184 LEU B CA 1
ATOM 2208 C C . LEU B 1 43 ? -22.298 -11.451 44.893 1.00 10.25 184 LEU B C 1
ATOM 2209 O O . LEU B 1 43 ? -23.114 -10.754 44.278 1.00 11.86 184 LEU B O 1
ATOM 2214 N N . ALA B 1 44 ? -22.501 -11.846 46.151 1.00 10.21 185 ALA B N 1
ATOM 2215 C CA . ALA B 1 44 ? -23.711 -11.450 46.857 1.00 10.15 185 ALA B CA 1
ATOM 2216 C C . ALA B 1 44 ? -23.797 -9.938 46.973 1.00 9.31 185 ALA B C 1
ATOM 2217 O O . ALA B 1 44 ? -24.857 -9.352 46.735 1.00 12.01 185 ALA B O 1
ATOM 2219 N N . LYS B 1 45 ? -22.682 -9.288 47.319 1.00 9.93 186 LYS B N 1
ATOM 2220 C CA . LYS B 1 45 ? -22.679 -7.830 47.398 1.00 10.01 186 LYS B CA 1
ATOM 2221 C C . LYS B 1 45 ? -22.934 -7.201 46.038 1.00 10.25 186 LYS B C 1
ATOM 2222 O O . LYS B 1 45 ? -23.698 -6.235 45.922 1.00 12.49 186 LYS B O 1
ATOM 2228 N N . LEU B 1 46 ? -22.312 -7.743 44.986 1.00 9.41 187 LEU B N 1
ATOM 2229 C CA . LEU B 1 46 ? -22.513 -7.197 43.649 1.00 9.76 187 LEU B CA 1
ATOM 2230 C C . LEU B 1 46 ? -23.965 -7.333 43.207 1.00 9.81 187 LEU B C 1
ATOM 2231 O O . LEU B 1 46 ? -24.585 -6.362 42.752 1.00 10.52 187 LEU B O 1
ATOM 2236 N N . PHE B 1 47 ? -24.524 -8.538 43.315 1.00 9.62 188 PHE B N 1
ATOM 2237 C CA . PHE B 1 47 ? -25.865 -8.754 42.789 1.00 10.15 188 PHE B CA 1
ATOM 2238 C C . PHE B 1 47 ? -26.898 -7.936 43.567 1.00 10.35 188 PHE B C 1
ATOM 2239 O O . PHE B 1 47 ? -27.865 -7.434 42.978 1.00 11.19 188 PHE B O 1
ATOM 2247 N N . ARG B 1 48 ? -26.703 -7.772 44.883 1.00 11.24 189 ARG B N 1
ATOM 2248 C CA . ARG B 1 48 ? -27.600 -6.905 45.650 1.00 11.21 189 ARG B CA 1
ATOM 2249 C C . ARG B 1 48 ? -27.501 -5.459 45.182 1.00 10.52 189 ARG B C 1
ATOM 2250 O O . ARG B 1 48 ? -28.519 -4.762 45.073 1.00 12.53 189 ARG B O 1
ATOM 2258 N N . ALA B 1 49 ? -26.290 -4.998 44.879 1.00 10.79 190 ALA B N 1
ATOM 2259 C CA . ALA B 1 49 ? -26.103 -3.623 44.434 1.00 11.26 190 ALA B CA 1
ATOM 2260 C C . ALA B 1 49 ? -26.671 -3.403 43.040 1.00 12.02 190 ALA B C 1
ATOM 2261 O O . ALA B 1 49 ? -27.078 -2.284 42.713 1.00 13.74 190 ALA B O 1
ATOM 2263 N N . LEU B 1 50 ? -26.709 -4.450 42.210 1.00 12.23 191 LEU B N 1
ATOM 2264 C CA . LEU B 1 50 ? -27.378 -4.352 40.919 1.00 11.14 191 LEU B CA 1
ATOM 2265 C C . LEU B 1 50 ? -28.897 -4.447 41.035 1.00 12.64 191 LEU B C 1
ATOM 2266 O O . LEU B 1 50 ? -29.581 -4.416 40.003 1.00 12.74 191 LEU B O 1
ATOM 2271 N N . LYS B 1 51 ? -29.425 -4.565 42.263 1.00 12.81 192 LYS B N 1
ATOM 2272 C CA . LYS B 1 51 ? -30.843 -4.478 42.615 1.00 11.74 192 LYS B CA 1
ATOM 2273 C C . LYS B 1 51 ? -31.581 -5.794 42.386 1.00 10.55 192 LYS B C 1
ATOM 2274 O O . LYS B 1 51 ? -32.773 -5.805 42.060 1.00 13.09 192 LYS B O 1
ATOM 2280 N N . PHE B 1 52 ? -30.891 -6.911 42.608 1.00 9.62 193 PHE B N 1
ATOM 2281 C CA . PHE B 1 52 ? -31.485 -8.235 42.537 1.00 8.53 193 PHE B CA 1
ATOM 2282 C C . PHE B 1 52 ? -31.774 -8.778 43.935 1.00 11.18 193 PHE B C 1
ATOM 2283 O O . PHE B 1 52 ? -31.138 -8.401 44.928 1.00 12.43 193 PHE B O 1
ATOM 2291 N N . ASP B 1 53 ? -32.758 -9.666 43.993 1.00 10.35 194 ASP B N 1
ATOM 2292 C CA . ASP B 1 53 ? -33.091 -10.438 45.191 1.00 13.32 194 ASP B CA 1
ATOM 2293 C C . ASP B 1 53 ? -32.186 -11.671 45.223 1.00 11.63 194 ASP B C 1
ATOM 2294 O O . ASP B 1 53 ? -32.372 -12.607 44.436 1.00 11.74 194 ASP B O 1
ATOM 2299 N N . VAL B 1 54 ? -31.200 -11.672 46.118 1.00 12.24 195 VAL B N 1
ATOM 2300 C CA . VAL B 1 54 ? -30.122 -12.655 46.093 1.00 9.49 195 VAL B CA 1
ATOM 2301 C C . VAL B 1 54 ? -30.488 -13.857 46.956 1.00 11.12 195 VAL B C 1
ATOM 2302 O O . VAL B 1 54 ? -30.868 -13.706 48.124 1.00 13.62 195 VAL B O 1
ATOM 2306 N N . ARG B 1 55 ? -30.349 -15.056 46.386 1.00 9.25 196 ARG B N 1
ATOM 2307 C CA . ARG B 1 55 ? -30.606 -16.317 47.074 1.00 10.81 196 ARG B CA 1
ATOM 2308 C C . ARG B 1 55 ? -29.328 -17.144 47.048 1.00 12.25 196 ARG B C 1
ATOM 2309 O O . ARG B 1 55 ? -28.781 -17.407 45.968 1.00 12.57 196 ARG B O 1
ATOM 2317 N N . ILE B 1 56 ? -28.855 -17.557 48.225 1.00 9.16 197 ILE B N 1
ATOM 2318 C CA . ILE B 1 56 ? -27.539 -18.165 48.381 1.00 9.45 197 ILE B CA 1
ATOM 2319 C C . ILE B 1 56 ? -27.677 -19.568 48.955 1.00 11.63 197 ILE B C 1
ATOM 2320 O O . ILE B 1 56 ? -28.351 -19.769 49.976 1.00 12.19 197 ILE B O 1
ATOM 2325 N N . TYR B 1 57 ? -27.019 -20.527 48.313 1.00 11.36 198 TYR B N 1
ATOM 2326 C CA . TYR B 1 57 ? -27.004 -21.915 48.743 1.00 10.06 198 TYR B CA 1
ATOM 2327 C C . TYR B 1 57 ? -25.570 -22.410 48.782 1.00 13.86 198 TYR B C 1
ATOM 2328 O O . TYR B 1 57 ? -24.770 -22.067 47.908 1.00 14.11 198 TYR B O 1
ATOM 2337 N N . ASN B 1 58 ? -25.251 -23.232 49.781 1.00 12.58 199 ASN B N 1
ATOM 2338 C CA . ASN B 1 58 ? -23.920 -23.795 49.944 1.00 12.62 199 ASN B CA 1
ATOM 2339 C C . ASN B 1 58 ? -23.968 -25.317 49.915 1.00 13.31 199 ASN B C 1
ATOM 2340 O O . ASN B 1 58 ? -24.892 -25.926 50.467 1.00 14.08 199 ASN B O 1
ATOM 2345 N N . ASN B 1 59 ? -22.958 -25.916 49.279 1.00 12.92 200 ASN B N 1
ATOM 2346 C CA . ASN B 1 59 ? -22.743 -27.365 49.257 1.00 13.92 200 ASN B CA 1
ATOM 2347 C C . ASN B 1 59 ? -24.018 -28.118 48.872 1.00 14.93 200 ASN B C 1
ATOM 2348 O O . ASN B 1 59 ? -24.582 -28.897 49.641 1.00 16.65 200 ASN B O 1
ATOM 2353 N N . GLN B 1 60 ? -24.452 -27.890 47.634 1.00 16.23 201 GLN B N 1
ATOM 2354 C CA . G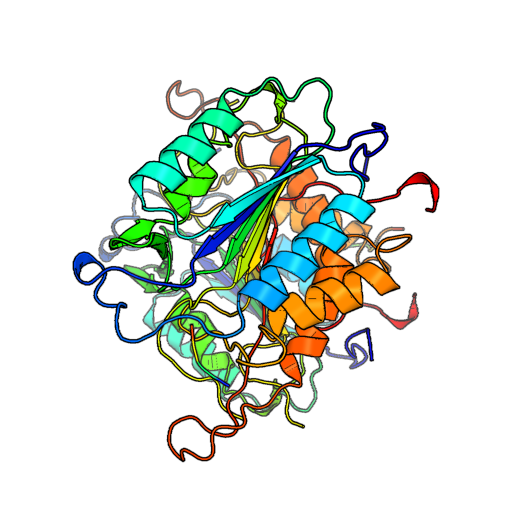LN B 1 60 ? -25.680 -28.468 47.105 1.00 14.13 201 GLN B CA 1
ATOM 2355 C C . GLN B 1 60 ? -25.393 -29.705 46.262 1.00 13.95 201 GLN B C 1
ATOM 2356 O O . GLN B 1 60 ? -24.473 -29.704 45.438 1.00 13.71 201 GLN B O 1
ATOM 2362 N N . THR B 1 61 ? -26.189 -30.758 46.467 1.00 14.14 202 THR B N 1
ATOM 2363 C CA . THR B 1 61 ? -26.141 -31.929 45.596 1.00 13.68 202 THR B CA 1
ATOM 2364 C C . THR B 1 61 ? -26.750 -31.610 44.232 1.00 13.44 202 THR B C 1
ATOM 2365 O O . THR B 1 61 ? -27.399 -30.584 44.034 1.00 16.14 202 THR B O 1
ATOM 2369 N N . ARG B 1 62 ? -26.565 -32.533 43.284 1.00 15.01 203 ARG B N 1
ATOM 2370 C CA . ARG B 1 62 ? -27.213 -32.385 41.984 1.00 16.80 203 ARG B CA 1
ATOM 2371 C C . ARG B 1 62 ? -28.727 -32.286 42.127 1.00 17.00 203 ARG B C 1
ATOM 2372 O O . ARG B 1 62 ? -29.370 -31.463 41.464 1.00 16.34 203 ARG B O 1
ATOM 2380 N N . ALA B 1 63 ? -29.313 -33.114 42.995 1.00 17.11 204 ALA B N 1
ATOM 2381 C CA . ALA B 1 63 ? -30.757 -33.079 43.185 1.00 15.61 204 ALA B CA 1
ATOM 2382 C C . ALA B 1 63 ? -31.206 -31.736 43.740 1.00 14.76 204 ALA B C 1
ATOM 2383 O O . ALA B 1 63 ? -32.256 -31.214 43.345 1.00 16.58 204 ALA B O 1
ATOM 2385 N N . GLU B 1 64 ? -30.421 -31.160 44.653 1.00 14.73 205 GLU B N 1
ATOM 2386 C CA . GLU B 1 64 ? -30.766 -29.856 45.216 1.00 14.15 205 GLU B CA 1
ATOM 2387 C C . GLU B 1 64 ? -30.640 -28.757 44.174 1.00 12.55 205 GLU B C 1
ATOM 2388 O O . GLU B 1 64 ? -31.498 -27.868 44.100 1.00 14.66 205 GLU B O 1
ATOM 2394 N N . ILE B 1 65 ? -29.584 -28.815 43.351 1.00 13.29 206 ILE B N 1
ATOM 2395 C CA . ILE B 1 65 ? -29.434 -27.851 42.262 1.00 13.19 206 ILE B CA 1
ATOM 2396 C C . ILE B 1 65 ? -30.625 -27.933 41.314 1.00 12.92 206 ILE B C 1
ATOM 2397 O O . ILE B 1 65 ? -31.213 -26.911 40.932 1.00 13.08 206 ILE B O 1
ATOM 2402 N N . ARG B 1 66 ? -31.020 -29.153 40.945 1.00 15.61 207 ARG B N 1
ATOM 2403 C CA . ARG B 1 66 ? -32.184 -29.316 40.082 1.00 15.32 207 ARG B CA 1
ATOM 2404 C C . ARG B 1 66 ? -33.442 -28.754 40.736 1.00 16.43 207 ARG B C 1
ATOM 2405 O O . ARG B 1 66 ? -34.272 -28.130 40.064 1.00 18.66 207 ARG B O 1
ATOM 2413 N N . ARG B 1 67 ? -33.592 -28.942 42.049 1.00 14.98 208 ARG B N 1
ATOM 2414 C CA . ARG B 1 67 ? -34.749 -28.385 42.743 1.00 13.37 208 ARG B CA 1
ATOM 2415 C C . ARG B 1 67 ? -34.745 -26.860 42.680 1.00 14.33 208 ARG B C 1
ATOM 2416 O O . ARG B 1 67 ? -35.774 -26.231 42.405 1.00 12.54 208 ARG B O 1
ATOM 2424 N N . ILE B 1 68 ? -33.586 -26.248 42.933 1.00 13.05 209 ILE B N 1
ATOM 2425 C CA . ILE B 1 68 ? -33.491 -24.793 42.876 1.00 12.51 209 ILE B CA 1
ATOM 2426 C C . ILE B 1 68 ? -33.852 -24.284 41.485 1.00 14.71 209 ILE B C 1
ATOM 2427 O O . ILE B 1 68 ? -34.611 -23.321 41.342 1.00 15.37 209 ILE B O 1
ATOM 2432 N N . THR B 1 69 ? -33.327 -24.924 40.436 1.00 13.50 210 THR B N 1
ATOM 2433 C CA . THR B 1 69 ? -33.642 -24.448 39.092 1.00 14.53 210 THR B CA 1
ATOM 2434 C C . THR B 1 69 ? -35.124 -24.614 38.777 1.00 13.69 210 THR B C 1
ATOM 2435 O O . THR B 1 69 ? -35.716 -23.748 38.129 1.00 14.01 210 THR B O 1
ATOM 2439 N N . LYS B 1 70 ? -35.754 -25.698 39.246 1.00 14.20 211 LYS B N 1
ATOM 2440 C CA . LYS B 1 70 ? -37.191 -25.849 39.019 1.00 14.04 211 LYS B CA 1
ATOM 2441 C C . LYS B 1 70 ? -37.989 -24.778 39.752 1.00 15.01 211 LYS B C 1
ATOM 2442 O O . LYS B 1 70 ? -38.969 -24.252 39.214 1.00 15.91 211 LYS B O 1
ATOM 2448 N N . GLU B 1 71 ? -37.592 -24.449 40.983 1.00 15.12 212 GLU B N 1
ATOM 2449 C CA . GLU B 1 71 ? -38.274 -23.390 41.720 1.00 15.90 212 GLU B CA 1
ATOM 2450 C C . GLU B 1 71 ? -38.163 -22.056 40.995 1.00 13.43 212 GLU B C 1
ATOM 2451 O O . GLU B 1 71 ? -39.113 -21.261 40.986 1.00 15.20 212 GLU B O 1
ATOM 2457 N N . MET B 1 72 ? -37.006 -21.785 40.384 1.00 12.70 213 MET B N 1
ATOM 2458 C CA . MET B 1 72 ? -36.854 -20.547 39.630 1.00 14.86 213 MET B CA 1
ATOM 2459 C C . MET B 1 72 ? -37.691 -20.576 38.359 1.00 16.60 213 MET B C 1
ATOM 2460 O O . MET B 1 72 ? -38.293 -19.563 37.982 1.00 17.45 213 MET B O 1
ATOM 2465 N N . ALA B 1 73 ? -37.760 -21.734 37.696 1.00 14.94 214 ALA B N 1
ATOM 2466 C CA . ALA B 1 73 ? -38.498 -21.818 36.439 1.00 14.04 214 ALA B CA 1
ATOM 2467 C C . ALA B 1 73 ? -40.003 -21.712 36.650 1.00 17.65 214 ALA B C 1
ATOM 2468 O O . ALA B 1 73 ? -40.715 -21.255 35.750 1.00 19.00 214 ALA B O 1
ATOM 2470 N N . ILE B 1 74 ? -40.512 -22.135 37.811 1.00 15.57 215 ILE B N 1
ATOM 2471 C CA . ILE B 1 74 ? -41.948 -22.036 38.085 1.00 19.18 215 ILE B CA 1
ATOM 2472 C C . ILE B 1 74 ? -42.326 -20.697 38.705 1.00 17.76 215 ILE B C 1
ATOM 2473 O O . ILE B 1 74 ? -43.522 -20.398 38.841 1.00 19.61 215 ILE B O 1
ATOM 2478 N N . THR B 1 75 ? -41.342 -19.892 39.096 1.00 15.55 216 THR B N 1
ATOM 2479 C CA . THR B 1 75 ? -41.580 -18.529 39.551 1.00 17.31 216 THR B CA 1
ATOM 2480 C C . THR B 1 75 ? -42.224 -17.690 38.452 1.00 17.25 216 THR B C 1
ATOM 2481 O O . THR B 1 75 ? -41.877 -17.803 37.275 1.00 17.68 216 THR B O 1
ATOM 2485 N N . ASN B 1 76 ? -43.180 -16.850 38.838 1.00 17.16 217 ASN B N 1
ATOM 2486 C CA . ASN B 1 76 ? -43.745 -15.866 37.920 1.00 19.30 217 ASN B CA 1
ATOM 2487 C C . ASN B 1 76 ? -42.802 -14.665 37.871 1.00 17.44 217 ASN B C 1
ATOM 2488 O O . ASN B 1 76 ? -42.717 -13.891 38.830 1.00 18.58 217 ASN B O 1
ATOM 2493 N N . HIS B 1 77 ? -42.082 -14.511 36.756 1.00 16.11 218 HIS B N 1
ATOM 2494 C CA . HIS B 1 77 ? -41.117 -13.428 36.611 1.00 15.20 218 HIS B CA 1
ATOM 2495 C C . HIS B 1 77 ? -41.714 -12.174 35.972 1.00 16.81 218 HIS B C 1
ATOM 2496 O O . HIS B 1 77 ? -40.964 -11.259 35.618 1.00 17.14 218 HIS B O 1
ATOM 2503 N N . THR B 1 78 ? -43.038 -12.102 35.836 1.00 18.27 219 THR B N 1
ATOM 2504 C CA . THR B 1 78 ? -43.669 -10.889 35.324 1.00 16.92 219 THR B CA 1
ATOM 2505 C C . THR B 1 78 ? -43.238 -9.614 36.044 1.00 16.37 219 THR B C 1
ATOM 2506 O O . THR B 1 78 ? -43.006 -8.607 35.357 1.00 19.09 219 THR B O 1
ATOM 2510 N N . PRO B 1 79 ? -43.086 -9.571 37.377 1.00 14.55 220 PRO B N 1
ATOM 2511 C CA . PRO B 1 79 ? -42.648 -8.319 38.007 1.00 14.65 220 PRO B CA 1
ATOM 2512 C C . PRO B 1 79 ? -41.175 -8.001 37.819 1.00 15.72 220 PRO B C 1
ATOM 2513 O O . PRO B 1 79 ? -40.732 -6.942 38.280 1.00 16.72 220 PRO B O 1
ATOM 2517 N N . TYR B 1 80 ? -40.408 -8.862 37.154 1.00 14.44 221 TYR B N 1
ATOM 2518 C CA . TYR B 1 80 ? -38.965 -8.710 37.057 1.00 13.43 221 TYR B CA 1
ATOM 2519 C C . TYR B 1 80 ? -38.542 -8.387 35.629 1.00 12.82 221 TYR B C 1
ATOM 2520 O O . TYR B 1 80 ? -39.269 -8.643 34.666 1.00 13.57 221 TYR B O 1
ATOM 2529 N N . ASP B 1 81 ? -37.325 -7.846 35.504 1.00 12.98 222 ASP B N 1
ATOM 2530 C CA . ASP B 1 81 ? -36.746 -7.524 34.201 1.00 11.16 222 ASP B CA 1
ATOM 2531 C C . ASP B 1 81 ? -35.676 -8.505 33.734 1.00 13.17 222 ASP B C 1
ATOM 2532 O O . ASP B 1 81 ? -35.325 -8.489 32.546 1.00 13.04 222 ASP B O 1
ATOM 2537 N N . ALA B 1 82 ? -35.139 -9.334 34.625 1.00 12.56 223 ALA B N 1
ATOM 2538 C CA . ALA B 1 82 ? -33.972 -10.147 34.306 1.00 12.29 223 ALA B CA 1
ATOM 2539 C C . ALA B 1 82 ? -33.865 -11.266 35.330 1.00 12.66 223 ALA B C 1
ATOM 2540 O O . ALA B 1 82 ? -34.564 -11.268 36.343 1.00 11.67 223 ALA B O 1
ATOM 2542 N N . PHE B 1 83 ? -32.956 -12.208 35.064 1.00 11.50 224 PHE B N 1
ATOM 2543 C CA . PHE B 1 83 ? -32.682 -13.329 35.954 1.00 10.09 224 PHE B CA 1
ATOM 2544 C C . PHE B 1 83 ? -31.185 -13.601 35.952 1.00 9.55 224 PHE B C 1
ATOM 2545 O O . PHE B 1 83 ? -30.552 -13.536 34.898 1.00 10.76 224 PHE B O 1
ATOM 2553 N N . ILE B 1 84 ? -30.624 -13.912 37.124 1.00 8.19 225 ILE B N 1
ATOM 2554 C CA . ILE B 1 84 ? -29.208 -14.246 37.266 1.00 9.20 225 ILE B CA 1
ATOM 2555 C C . ILE B 1 84 ? -29.067 -15.602 37.948 1.00 9.35 225 ILE B C 1
ATOM 2556 O O . ILE B 1 84 ? -29.700 -15.852 38.979 1.00 9.99 225 ILE B O 1
ATOM 2561 N N . PHE B 1 85 ? -28.210 -16.461 37.395 1.00 10.24 226 PHE B N 1
ATOM 2562 C CA . PHE B 1 85 ? -27.853 -17.735 38.008 1.00 8.84 226 PHE B CA 1
ATOM 2563 C C . PHE B 1 85 ? -26.339 -17.836 38.019 1.00 9.87 226 PHE B C 1
ATOM 2564 O O . PHE B 1 85 ? -25.695 -17.643 36.983 1.00 11.96 226 PHE B O 1
ATOM 2572 N N . SER B 1 86 ? -25.758 -18.119 39.178 1.00 7.64 227 SER B N 1
ATOM 2573 C CA . SER B 1 86 ? -24.314 -18.276 39.244 1.00 8.16 227 SER B CA 1
ATOM 2574 C C . SER B 1 86 ? -23.977 -19.513 40.055 1.00 8.65 227 SER B C 1
ATOM 2575 O O . SER B 1 86 ? -24.686 -19.870 40.998 1.00 10.27 227 SER B O 1
ATOM 2578 N N . ILE B 1 87 ? -22.886 -20.174 39.687 1.00 8.61 228 ILE B N 1
ATOM 2579 C CA . ILE B 1 87 ? -22.465 -21.355 40.423 1.00 9.16 228 ILE B CA 1
ATOM 2580 C C . ILE B 1 87 ? -20.947 -21.382 40.503 1.00 9.11 228 ILE B C 1
ATOM 2581 O O . ILE B 1 87 ? -20.246 -21.048 39.541 1.00 9.74 228 ILE B O 1
ATOM 2586 N N . LEU B 1 88 ? -20.450 -21.754 41.682 1.00 8.50 229 LEU B N 1
ATOM 2587 C CA . LEU B 1 88 ? -19.033 -21.825 42.013 1.00 9.85 229 LEU B CA 1
ATOM 2588 C C . LEU B 1 88 ? -18.780 -23.272 42.413 1.00 10.47 229 LEU B C 1
ATOM 2589 O O . LEU B 1 88 ? -19.264 -23.716 43.465 1.00 10.40 229 LEU B O 1
ATOM 2594 N N . THR B 1 89 ? -18.070 -24.026 41.576 1.00 11.07 230 THR B N 1
ATOM 2595 C CA . THR B 1 89 ? -17.976 -25.462 41.832 1.00 11.38 230 THR B CA 1
ATOM 2596 C C . THR B 1 89 ? -16.866 -26.058 40.969 1.00 12.62 230 THR B C 1
ATOM 2597 O O . THR B 1 89 ? -16.166 -25.348 40.241 1.00 12.55 230 THR B O 1
ATOM 2601 N N . HIS B 1 90 ? -16.683 -27.376 41.088 1.00 9.94 231 HIS B N 1
ATOM 2602 C CA . HIS B 1 90 ? -15.801 -28.080 40.171 1.00 11.62 231 HIS B CA 1
ATOM 2603 C C . HIS B 1 90 ? -16.514 -28.313 38.841 1.00 11.77 231 HIS B C 1
ATOM 2604 O O . HIS B 1 90 ? -17.739 -28.228 38.739 1.00 13.17 231 HIS B O 1
ATOM 2611 N N . GLY B 1 91 ? -15.731 -28.599 37.805 1.00 13.28 232 GLY B N 1
ATOM 2612 C CA . GLY B 1 91 ? -16.343 -28.880 36.519 1.00 12.47 232 GLY B CA 1
ATOM 2613 C C . GLY B 1 91 ? -15.413 -29.641 35.602 1.00 12.18 232 GLY B C 1
ATOM 2614 O O . GLY B 1 91 ? -14.227 -29.827 35.884 1.00 13.82 232 GLY B O 1
ATOM 2615 N N . GLU B 1 92 ? -15.991 -30.086 34.485 1.00 11.82 233 GLU B N 1
ATOM 2616 C CA . GLU B 1 92 ? -15.251 -30.596 33.335 1.00 15.20 233 GLU B CA 1
ATOM 2617 C C . GLU B 1 92 ? -15.936 -30.033 32.099 1.00 15.19 233 GLU B C 1
ATOM 2618 O O . GLU B 1 92 ? -16.886 -29.253 32.204 1.00 14.97 233 GLU B O 1
ATOM 2624 N N . GLU B 1 93 ? -15.471 -30.422 30.916 1.00 16.02 234 GLU B N 1
ATOM 2625 C CA . GLU B 1 93 ? -16.025 -29.818 29.711 1.00 16.51 234 GLU B CA 1
ATOM 2626 C C . GLU B 1 93 ? -17.508 -30.151 29.594 1.00 16.32 234 GLU B C 1
ATOM 2627 O O . GLU B 1 93 ? -17.886 -31.319 29.484 1.00 19.75 234 GLU B O 1
ATOM 2633 N N . GLY B 1 94 ? -18.343 -29.117 29.660 1.00 14.17 235 GLY B N 1
ATOM 2634 C CA . GLY B 1 94 ? -19.775 -29.262 29.537 1.00 13.92 235 GLY B CA 1
ATOM 2635 C C . GLY B 1 94 ? -20.515 -29.637 30.805 1.00 14.63 235 GLY B C 1
ATOM 2636 O O . GLY B 1 94 ? -21.746 -29.759 30.758 1.00 15.43 235 GLY B O 1
ATOM 2637 N N . VAL B 1 95 ? -19.828 -29.833 31.932 1.00 13.31 236 VAL B N 1
ATOM 2638 C CA . VAL B 1 95 ? -20.486 -30.290 33.153 1.00 13.70 236 VAL B CA 1
ATOM 2639 C C . VAL B 1 95 ? -20.038 -29.465 34.349 1.00 11.70 236 VAL B C 1
ATOM 2640 O O . VAL B 1 95 ? -18.945 -28.892 34.374 1.00 13.27 236 VAL B O 1
ATOM 2644 N N . ILE B 1 96 ? -20.915 -29.445 35.331 1.00 13.10 237 ILE B N 1
ATOM 2645 C CA . ILE B 1 96 ? -20.572 -28.860 36.646 1.00 13.21 237 ILE B CA 1
ATOM 2646 C C . ILE B 1 96 ? -20.835 -29.939 37.689 1.00 13.06 237 ILE B C 1
ATOM 2647 O O . ILE B 1 96 ? -21.553 -30.866 37.423 1.00 15.22 237 ILE B O 1
ATOM 2652 N N . TYR B 1 97 ? -20.239 -29.740 38.836 1.00 13.76 238 TYR B N 1
ATOM 2653 C CA . TYR B 1 97 ? -20.439 -30.709 39.911 1.00 12.93 238 TYR B CA 1
ATOM 2654 C C . TYR B 1 97 ? -21.393 -30.166 40.966 1.00 15.13 238 TYR B C 1
ATOM 2655 O O . TYR B 1 97 ? -21.249 -29.129 41.509 1.00 13.97 238 TYR B O 1
ATOM 2664 N N . GLY B 1 98 ? -22.280 -31.088 41.296 1.00 14.42 239 GLY B N 1
ATOM 2665 C CA . GLY B 1 98 ? -22.965 -31.034 42.587 1.00 14.30 239 GLY B CA 1
ATOM 2666 C C . GLY B 1 98 ? -22.029 -31.684 43.616 1.00 15.40 239 GLY B C 1
ATOM 2667 O O . GLY B 1 98 ? -21.013 -32.226 43.272 1.00 15.58 239 GLY B O 1
ATOM 2668 N N . THR B 1 99 ? -22.356 -31.628 44.888 1.00 12.47 240 THR B N 1
ATOM 2669 C CA . THR B 1 99 ? -21.422 -32.229 45.859 1.00 15.17 240 THR B CA 1
ATOM 2670 C C . THR B 1 99 ? -21.292 -33.740 45.636 1.00 16.19 240 THR B C 1
ATOM 2671 O O . THR B 1 99 ? -20.308 -34.263 46.031 1.00 17.52 240 THR B O 1
ATOM 2675 N N . ASP B 1 100 ? -22.239 -34.344 44.942 1.00 19.12 241 ASP B N 1
ATOM 2676 C CA . ASP B 1 100 ? -22.248 -35.794 44.787 1.00 17.26 241 ASP B CA 1
ATOM 2677 C C . ASP B 1 100 ? -21.880 -36.294 43.394 1.00 23.31 241 ASP B C 1
ATOM 2678 O O . ASP B 1 100 ? -21.754 -37.511 43.212 1.00 23.53 241 ASP B O 1
ATOM 2683 N N . GLY B 1 101 ? -21.691 -35.419 42.417 1.00 18.42 242 GLY B N 1
ATOM 2684 C CA . GLY B 1 101 ? -21.385 -35.875 41.076 1.00 19.62 242 GLY B CA 1
ATOM 2685 C C . GLY B 1 101 ? -21.662 -34.792 40.050 1.00 19.75 242 GLY B C 1
ATOM 2686 O O . GLY B 1 101 ? -21.969 -33.653 40.390 1.00 18.69 242 GLY B O 1
ATOM 2687 N N . THR B 1 102 ? -21.565 -35.191 38.783 1.00 19.71 243 THR B N 1
ATOM 2688 C CA . THR B 1 102 ? -21.634 -34.268 37.657 1.00 17.66 243 THR B CA 1
ATOM 2689 C C . THR B 1 102 ? -23.030 -34.189 37.056 1.00 19.57 243 THR B C 1
ATOM 2690 O O . THR B 1 102 ? -23.795 -35.157 37.067 1.00 21.58 243 THR B O 1
ATOM 2694 N N . MET B 1 103 ? -23.334 -33.022 36.486 1.00 18.25 244 MET B N 1
ATOM 2695 C CA . MET B 1 103 ? -24.523 -32.821 35.673 1.00 18.79 244 MET B CA 1
ATOM 2696 C C . MET B 1 103 ? -24.182 -31.894 34.513 1.00 18.17 244 MET B C 1
ATOM 2697 O O . MET B 1 103 ? -23.272 -31.066 34.599 1.00 15.72 244 MET B O 1
ATOM 2702 N N . ALA B 1 104 ? -24.911 -32.058 33.416 1.00 15.85 245 ALA B N 1
ATOM 2703 C CA . ALA B 1 104 ? -24.638 -31.275 32.219 1.00 15.95 245 ALA B CA 1
ATOM 2704 C C . ALA B 1 104 ? -25.122 -29.840 32.386 1.00 18.10 245 ALA B C 1
ATOM 2705 O O . ALA B 1 104 ? -26.224 -29.590 32.880 1.00 17.16 245 ALA B O 1
ATOM 2707 N N . ILE B 1 105 ? -24.292 -28.889 31.957 1.00 15.30 246 ILE B N 1
ATOM 2708 C CA . ILE B 1 105 ? -24.698 -27.487 32.008 1.00 15.95 246 ILE B CA 1
ATOM 2709 C C . ILE B 1 105 ? -25.931 -27.262 31.141 1.00 22.49 246 ILE B C 1
ATOM 2710 O O . ILE B 1 105 ? -26.787 -26.430 31.469 1.00 25.43 246 ILE B O 1
ATOM 2715 N N . LYS B 1 106 ? -26.056 -28.015 30.043 1.00 21.79 247 LYS B N 1
ATOM 2716 C CA . LYS B 1 106 ? -27.249 -27.932 29.204 1.00 24.84 247 LYS B CA 1
ATOM 2717 C C . LYS B 1 106 ? -28.521 -28.200 29.999 1.00 29.79 247 LYS B C 1
ATOM 2718 O O . LYS B 1 106 ? -29.575 -27.638 29.684 1.00 35.40 247 LYS B O 1
ATOM 2724 N N . ASP B 1 107 ? -28.445 -29.042 31.035 1.00 30.70 248 ASP B N 1
ATOM 2725 C CA . ASP B 1 107 ? -29.608 -29.269 31.892 1.00 32.51 248 ASP B CA 1
ATOM 2726 C C . ASP B 1 107 ? -29.994 -28.005 32.647 1.00 38.54 248 ASP B C 1
ATOM 2727 O O . ASP B 1 107 ? -31.164 -27.602 32.641 1.00 37.54 248 ASP B O 1
ATOM 2732 N N . LEU B 1 108 ? -29.021 -27.391 33.331 1.00 31.85 249 LEU B N 1
ATOM 2733 C CA . LEU B 1 108 ? -29.259 -26.168 34.093 1.00 28.62 249 LEU B CA 1
ATOM 2734 C C . LEU B 1 108 ? -30.016 -25.138 33.271 1.00 31.57 249 LEU B C 1
ATOM 2735 O O . LEU B 1 108 ? -31.005 -24.558 33.730 1.00 41.61 249 LEU B O 1
ATOM 2740 N N . THR B 1 109 ? -29.561 -24.900 32.047 1.00 25.43 250 THR B N 1
ATOM 2741 C CA . THR B 1 109 ? -30.037 -23.759 31.286 1.00 25.59 250 THR B CA 1
ATOM 2742 C C . THR B 1 109 ? -31.281 -24.066 30.465 1.00 27.09 250 THR B C 1
ATOM 2743 O O . THR B 1 109 ? -32.056 -23.145 30.183 1.00 27.94 250 THR B O 1
ATOM 2747 N N . ALA B 1 110 ? -31.508 -25.339 30.118 1.00 25.85 251 ALA B N 1
ATOM 2748 C CA . ALA B 1 110 ? -32.652 -25.696 29.283 1.00 30.90 251 ALA B CA 1
ATOM 2749 C C . ALA B 1 110 ? -33.975 -25.422 29.987 1.00 29.91 251 ALA B C 1
ATOM 2750 O O . ALA B 1 110 ? -34.954 -25.026 29.345 1.00 36.92 251 ALA B O 1
ATOM 2752 N N . ILE B 1 111 ? -34.033 -25.636 31.304 1.00 30.25 252 ILE B N 1
ATOM 2753 C CA . ILE B 1 111 ? -35.282 -25.432 32.033 1.00 29.31 252 ILE B CA 1
ATOM 2754 C C . ILE B 1 111 ? -35.776 -23.992 31.954 1.00 33.62 252 ILE B C 1
ATOM 2755 O O . ILE B 1 111 ? -36.963 -23.741 32.186 1.00 41.10 252 ILE B O 1
ATOM 2760 N N . PHE B 1 112 ? -34.920 -23.042 31.563 1.00 35.82 253 PHE B N 1
ATOM 2761 C CA . PHE B 1 112 ? -35.303 -21.635 31.501 1.00 29.94 253 PHE B CA 1
ATOM 2762 C C . PHE B 1 112 ? -35.692 -21.150 30.107 1.00 32.38 253 PHE B C 1
ATOM 2763 O O . PHE B 1 112 ? -36.235 -20.045 29.987 1.00 34.95 253 PHE B O 1
ATOM 2771 N N . LYS B 1 113 ? -35.433 -21.928 29.051 1.00 31.92 254 LYS B N 1
ATOM 2772 C CA . LYS B 1 113 ? -35.776 -21.465 27.709 1.00 33.39 254 LYS B CA 1
ATOM 2773 C C . LYS B 1 113 ? -37.284 -21.441 27.488 1.00 29.54 254 LYS B C 1
ATOM 2774 O O . LYS B 1 113 ? -37.775 -20.672 26.655 1.00 39.63 254 LYS B O 1
ATOM 2777 N N . ASP B 1 114 ? -38.030 -22.268 28.218 1.00 38.62 255 ASP B N 1
ATOM 2778 C CA . ASP B 1 114 ? -39.477 -22.354 28.079 1.00 39.15 255 ASP B CA 1
ATOM 2779 C C . ASP B 1 114 ? -40.209 -21.681 29.234 1.00 40.49 255 ASP B C 1
ATOM 2780 O O . ASP B 1 114 ? -41.413 -21.905 29.415 1.00 41.50 255 ASP B O 1
ATOM 2785 N N . CYS B 1 115 ? -39.512 -20.862 30.018 1.00 37.18 256 CYS B N 1
ATOM 2786 C CA . CYS B 1 115 ? -40.138 -20.165 31.135 1.00 25.08 256 CYS B CA 1
ATOM 2787 C C . CYS B 1 115 ? -40.760 -18.888 30.577 1.00 27.89 256 CYS B C 1
ATOM 2788 O O . CYS B 1 115 ? -40.051 -17.937 30.226 1.00 26.68 256 CYS B O 1
ATOM 2791 N N . THR B 1 116 ? -42.096 -18.877 30.474 1.00 22.66 257 THR B N 1
ATOM 2792 C CA . THR B 1 116 ? -42.791 -17.888 29.656 1.00 23.41 257 THR B CA 1
ATOM 2793 C C . THR B 1 116 ? -42.594 -16.466 30.160 1.00 25.99 257 THR B C 1
ATOM 2794 O O . THR B 1 116 ? -42.564 -15.524 29.355 1.00 23.50 257 THR B O 1
ATOM 2798 N N . THR B 1 117 ? -42.460 -16.283 31.476 1.00 19.91 258 THR B N 1
ATOM 2799 C CA . THR B 1 117 ? -42.380 -14.938 32.029 1.00 21.24 258 THR B CA 1
ATOM 2800 C C . THR B 1 117 ? -40.974 -14.361 31.969 1.00 15.46 258 THR B C 1
ATOM 2801 O O . THR B 1 117 ? -40.777 -13.222 32.403 1.00 19.54 258 THR B O 1
ATOM 2805 N N . LEU B 1 118 ? -40.015 -15.108 31.432 1.00 17.94 259 LEU B N 1
ATOM 2806 C CA 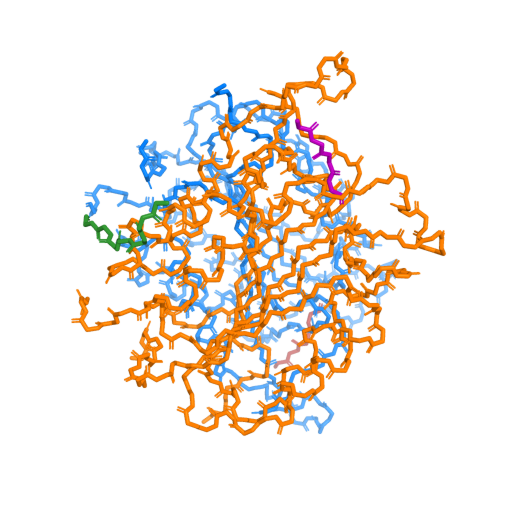. LEU B 1 118 ? -38.687 -14.582 31.150 1.00 17.50 259 LEU B CA 1
ATOM 2807 C C . LEU B 1 118 ? -38.428 -14.377 29.666 1.00 19.80 259 LEU B C 1
ATOM 2808 O O . LEU B 1 118 ? -37.329 -13.950 29.300 1.00 18.08 259 LEU B O 1
ATOM 2813 N N . VAL B 1 119 ? -39.395 -14.670 28.795 1.00 19.24 260 VAL B N 1
ATOM 2814 C CA . VAL B 1 119 ? -39.167 -14.447 27.373 1.00 17.68 260 VAL B CA 1
ATOM 2815 C C . VAL B 1 119 ? -38.942 -12.962 27.129 1.00 14.74 260 VAL B C 1
ATOM 2816 O O . VAL B 1 119 ? -39.667 -12.105 27.648 1.00 20.15 260 VAL B O 1
ATOM 2820 N N . GLY B 1 120 ? -37.922 -12.651 26.326 1.00 13.23 261 GLY B N 1
ATOM 2821 C CA . GLY B 1 120 ? -37.565 -11.285 26.026 1.00 15.83 261 GLY B CA 1
ATOM 2822 C C . GLY B 1 120 ? -36.676 -10.632 27.056 1.00 11.36 261 GLY B C 1
ATOM 2823 O O . GLY B 1 120 ? -36.237 -9.491 26.846 1.00 15.93 261 GLY B O 1
ATOM 2824 N N . LYS B 1 121 ? -36.402 -11.316 28.167 1.00 13.34 262 LYS B N 1
ATOM 2825 C CA . LYS B 1 121 ? -35.652 -10.731 29.262 1.00 12.29 262 LYS B CA 1
ATOM 2826 C C . LYS B 1 121 ? -34.287 -11.387 29.391 1.00 10.90 262 LYS B C 1
ATOM 2827 O O . LYS B 1 121 ? -34.151 -12.590 29.155 1.00 13.31 262 LYS B O 1
ATOM 2833 N N . PRO B 1 122 ? -33.262 -10.625 29.761 1.00 10.45 263 PRO B N 1
ATOM 2834 C CA . PRO B 1 122 ? -31.919 -11.207 29.870 1.00 10.59 263 PRO B CA 1
ATOM 2835 C C . PRO B 1 122 ? -31.847 -12.275 30.951 1.00 12.70 263 PRO B C 1
ATOM 2836 O O . PRO B 1 122 ? -32.332 -12.094 32.072 1.00 13.17 263 PRO B O 1
ATOM 2840 N N . LYS B 1 123 ? -31.249 -13.407 30.586 1.00 10.03 264 LYS B N 1
ATOM 2841 C CA . LYS B 1 123 ? -31.036 -14.550 31.467 1.00 10.04 264 LYS B CA 1
ATOM 2842 C C . LYS B 1 123 ? -29.532 -14.756 31.539 1.00 10.50 264 LYS B C 1
ATOM 2843 O O . LYS B 1 123 ? -28.922 -15.223 30.569 1.00 11.83 264 LYS B O 1
ATOM 2849 N N . MET B 1 124 ? -28.936 -14.363 32.661 1.00 8.94 265 MET B N 1
ATOM 2850 C CA . MET B 1 124 ? -27.487 -14.319 32.826 1.00 9.35 265 MET B CA 1
ATOM 2851 C C . MET B 1 124 ? -27.003 -15.508 33.642 1.00 10.37 265 MET B C 1
ATOM 2852 O O . MET B 1 124 ? -27.487 -15.742 34.754 1.00 11.36 265 MET B O 1
ATOM 2857 N N . PHE B 1 125 ? -26.011 -16.219 33.121 1.00 8.32 266 PHE B N 1
ATOM 2858 C CA . PHE B 1 125 ? -25.398 -17.342 33.818 1.00 8.22 266 PHE B CA 1
ATOM 2859 C C . PHE B 1 125 ? -23.919 -17.067 34.010 1.00 11.38 266 PHE B C 1
ATOM 2860 O O . PHE B 1 125 ? -23.226 -16.717 33.054 1.00 12.93 266 PHE B O 1
ATOM 2868 N N . PHE B 1 126 ? -23.439 -17.224 35.239 1.00 8.93 267 PHE B N 1
ATOM 2869 C CA . PHE B 1 126 ? -22.039 -17.007 35.574 1.00 9.46 267 PHE B CA 1
ATOM 2870 C C . PHE B 1 126 ? -21.468 -18.303 36.127 1.00 9.38 267 PHE B C 1
ATOM 2871 O O . PHE B 1 126 ? -22.046 -18.894 37.045 1.00 9.69 267 PHE B O 1
ATOM 2879 N N . PHE B 1 127 ? -20.334 -18.737 35.594 1.00 8.30 268 PHE B N 1
ATOM 2880 C CA . PHE B 1 127 ? -19.732 -20.013 35.982 1.00 8.28 268 PHE B CA 1
ATOM 2881 C C . PHE B 1 127 ? -18.301 -19.799 36.447 1.00 9.64 268 PHE B C 1
ATOM 2882 O O . PHE B 1 127 ? -17.477 -19.268 35.694 1.00 11.09 268 PHE B O 1
ATOM 2890 N N . GLN B 1 128 ? -17.995 -20.237 37.675 1.00 9.07 269 GLN B N 1
ATOM 2891 C CA . GLN B 1 128 ? -16.619 -20.445 38.123 1.00 9.88 269 GLN B CA 1
ATOM 2892 C C . GLN B 1 128 ? -16.468 -21.945 38.354 1.00 9.59 269 GLN B C 1
ATOM 2893 O O . GLN B 1 128 ? -16.959 -22.484 39.351 1.00 11.98 269 GLN B O 1
ATOM 2899 N N . ALA B 1 129 ? -15.797 -22.612 37.413 1.00 9.73 270 ALA B N 1
ATOM 2900 C CA . ALA B 1 129 ? -15.649 -24.058 37.381 1.00 10.80 270 ALA B CA 1
ATOM 2901 C C . ALA B 1 129 ? -14.653 -24.398 36.290 1.00 11.02 270 ALA B C 1
ATOM 2902 O O . ALA B 1 129 ? -14.541 -23.683 35.294 1.00 12.57 270 ALA B O 1
ATOM 2904 N N . CYS B 1 130 ? -13.949 -25.505 36.475 1.00 10.22 271 CYS B N 1
ATOM 2905 C CA . CYS B 1 130 ? -13.095 -25.985 35.404 1.00 11.91 271 CYS B CA 1
ATOM 2906 C C . CYS B 1 130 ? -13.938 -26.415 34.209 1.00 11.70 271 CYS B C 1
ATOM 2907 O O . CYS B 1 130 ? -15.091 -26.836 34.349 1.00 11.64 271 CYS B O 1
ATOM 2910 N N . GLN B 1 131 ? -13.360 -26.273 33.017 1.00 10.90 272 GLN B N 1
ATOM 2911 C CA . GLN B 1 131 ? -14.020 -26.694 31.789 1.00 9.98 272 GLN B CA 1
ATOM 2912 C C . GLN B 1 131 ? -13.208 -27.773 31.081 1.00 13.70 272 GLN B C 1
ATOM 2913 O O . GLN B 1 131 ? -13.350 -27.972 29.870 1.00 14.38 272 GLN B O 1
ATOM 2919 N N . GLY B 1 132 ? -12.408 -28.509 31.829 1.00 13.70 273 GLY B N 1
ATOM 2920 C CA . GLY B 1 132 ? -11.465 -29.438 31.249 1.00 15.21 273 GLY B CA 1
ATOM 2921 C C . GLY B 1 132 ? -10.272 -29.558 32.169 1.00 16.20 273 GLY B C 1
ATOM 2922 O O . GLY B 1 132 ? -10.295 -29.090 33.302 1.00 14.62 273 GLY B O 1
ATOM 2923 N N . HIS B 1 133 ? -9.219 -30.190 31.656 1.00 16.72 274 HIS B N 1
ATOM 2924 C CA . HIS B 1 133 ? -8.075 -30.513 32.500 1.00 17.72 274 HIS B CA 1
ATOM 2925 C C . HIS B 1 133 ? -6.756 -30.161 31.825 1.00 17.05 274 HIS B C 1
ATOM 2926 O O . HIS B 1 133 ? -5.724 -30.792 32.096 1.00 20.17 274 HIS B O 1
ATOM 2933 N N . GLU B 1 134 ? -6.765 -29.143 30.967 1.00 15.38 275 GLU B N 1
ATOM 2934 C CA . GLU B 1 134 ? -5.554 -28.612 30.356 1.00 18.56 275 GLU B CA 1
ATOM 2935 C C . GLU B 1 134 ? -5.149 -27.292 31.003 1.00 17.71 275 GLU B C 1
ATOM 2936 O O . GLU B 1 134 ? -6.001 -26.480 31.378 1.00 14.65 275 GLU B O 1
ATOM 2942 N N . TYR B 1 135 ? -3.842 -27.084 31.126 1.00 16.38 276 TYR B N 1
ATOM 2943 C CA . TYR B 1 135 ? -3.279 -25.797 31.495 1.00 16.18 276 TYR B CA 1
ATOM 2944 C C . TYR B 1 135 ? -3.062 -24.928 30.256 1.00 15.95 276 TYR B C 1
ATOM 2945 O O . TYR B 1 135 ? -2.889 -25.425 29.137 1.00 21.04 276 TYR B O 1
ATOM 2954 N N . MET B 1 136 ? -3.069 -23.612 30.473 1.00 15.36 277 MET B N 1
ATOM 2955 C CA A MET B 1 136 ? -2.743 -22.622 29.456 0.78 16.23 277 MET B CA 1
ATOM 2956 C CA B MET B 1 136 ? -2.737 -22.629 29.447 0.22 16.36 277 MET B CA 1
ATOM 2957 C C . MET B 1 136 ? -1.330 -22.103 29.690 1.00 20.66 277 MET B C 1
ATOM 2958 O O . MET B 1 136 ? -0.998 -21.689 30.803 1.00 18.43 277 MET B O 1
ATOM 2967 N N . ASP B 1 137 ? -0.516 -22.080 28.639 1.00 25.97 278 ASP B N 1
ATOM 2968 C CA . ASP B 1 137 ? 0.899 -21.773 28.799 1.00 29.35 278 ASP B CA 1
ATOM 2969 C C . ASP B 1 137 ? 1.220 -20.291 28.596 1.00 32.04 278 ASP B C 1
ATOM 2970 O O . ASP B 1 137 ? 0.503 -19.548 27.919 1.00 32.09 278 ASP B O 1
ATOM 2975 N N . GLY B 1 138 ? 2.341 -19.877 29.183 1.00 30.03 279 GLY B N 1
ATOM 2976 C CA . GLY B 1 138 ? 2.875 -18.547 28.961 1.00 30.62 279 GLY B CA 1
ATOM 2977 C C . GLY B 1 138 ? 2.876 -17.671 30.195 1.00 24.45 279 GLY B C 1
ATOM 2978 O O . GLY B 1 138 ? 3.291 -16.513 30.149 1.00 31.06 279 GLY B O 1
ATOM 2979 N N . VAL B 1 139 ? -44.176 -10.610 16.227 1.00 44.62 292 VAL B N 1
ATOM 2980 C CA . VAL B 1 139 ? -43.289 -11.760 16.090 1.00 29.55 292 VAL B CA 1
ATOM 2981 C C . VAL B 1 139 ? -42.614 -12.043 17.429 1.00 22.50 292 VAL B C 1
ATOM 2982 O O . VAL B 1 139 ? -41.950 -11.174 17.995 1.00 28.09 292 VAL B O 1
ATOM 2986 N N . SER B 1 140 ? -42.801 -13.264 17.930 1.00 21.22 293 SER B N 1
ATOM 2987 C CA . SER B 1 140 ? -42.304 -13.636 19.246 1.00 17.37 293 SER B CA 1
ATOM 2988 C C . SER B 1 140 ? -40.780 -13.699 19.253 1.00 18.13 293 SER B C 1
ATOM 2989 O O . SER B 1 140 ? -40.131 -13.867 18.220 1.00 18.00 293 SER B O 1
ATOM 2992 N N . VAL B 1 141 ? -40.220 -13.552 20.445 1.00 16.61 294 VAL B N 1
ATOM 2993 C CA . VAL B 1 141 ? -38.779 -13.747 20.654 1.00 16.27 294 VAL B CA 1
ATOM 2994 C C . VAL B 1 141 ? -38.501 -15.232 20.795 1.00 17.49 294 VAL B C 1
ATOM 2995 O O . VAL B 1 141 ? -39.146 -15.901 21.619 1.00 20.58 294 VAL B O 1
ATOM 2999 N N . PRO B 1 142 ? -37.548 -15.795 20.045 1.00 16.94 295 PRO B N 1
ATOM 3000 C CA . PRO B 1 142 ? -37.260 -17.230 20.166 1.00 21.23 295 PRO B CA 1
ATOM 3001 C C . PRO B 1 142 ? -36.743 -17.597 21.549 1.00 20.63 295 PRO B C 1
ATOM 3002 O O . PRO B 1 142 ? -36.192 -16.768 22.277 1.00 18.74 295 PRO B O 1
ATOM 3006 N N . ALA B 1 143 ? -36.932 -18.871 21.907 1.00 28.00 296 ALA B N 1
ATOM 3007 C CA . ALA B 1 143 ? -36.722 -19.282 23.291 1.00 28.24 296 ALA B CA 1
ATOM 3008 C C . ALA B 1 143 ? -35.248 -19.265 23.683 1.00 17.70 296 ALA B C 1
ATOM 3009 O O . ALA B 1 143 ? -34.934 -19.033 24.858 1.00 20.22 296 ALA B O 1
ATOM 3011 N N . GLU B 1 144 ? -34.336 -19.492 22.732 1.00 17.80 297 GLU B N 1
ATOM 3012 C CA . GLU B 1 144 ? -32.912 -19.462 23.064 1.00 15.93 297 GLU B CA 1
ATOM 3013 C C . GLU B 1 144 ? -32.334 -18.057 23.094 1.00 13.02 297 GLU B C 1
ATOM 3014 O O . GLU B 1 144 ? -31.166 -17.899 23.458 1.00 13.60 297 GLU B O 1
ATOM 3020 N N . ALA B 1 145 ? -33.104 -17.037 22.727 1.00 11.00 298 ALA B N 1
ATOM 3021 C CA . ALA B 1 145 ? -32.553 -15.688 22.725 1.00 9.10 298 ALA B CA 1
ATOM 3022 C C . ALA B 1 145 ? -32.458 -15.123 24.141 1.00 10.35 298 ALA B C 1
ATOM 3023 O O . ALA B 1 145 ? -33.128 -15.574 25.076 1.00 12.63 298 ALA B O 1
ATOM 3025 N N . ASP B 1 146 ? -31.597 -14.116 24.285 1.00 10.67 299 ASP B N 1
ATOM 3026 C CA . ASP B 1 146 ? -31.434 -13.287 25.477 1.00 9.52 299 ASP B CA 1
ATOM 3027 C C . ASP B 1 146 ? -30.742 -14.008 26.629 1.00 9.76 299 ASP B C 1
ATOM 3028 O O . ASP B 1 146 ? -30.771 -13.516 27.766 1.00 12.73 299 ASP B O 1
ATOM 3033 N N . PHE B 1 147 ? -30.104 -15.139 26.376 1.00 10.14 300 PHE B N 1
ATOM 3034 C CA . PHE B 1 147 ? -29.167 -15.725 27.323 1.00 9.98 300 PHE B CA 1
ATOM 3035 C C . PHE B 1 147 ? -27.787 -15.113 27.123 1.00 9.59 300 PHE B C 1
ATOM 3036 O O . PHE B 1 147 ? -27.388 -14.785 26.002 1.00 9.87 300 PHE B O 1
ATOM 3044 N N . VAL B 1 148 ? -27.041 -14.995 28.217 1.00 8.31 301 VAL B N 1
ATOM 3045 C CA . VAL B 1 148 ? -25.605 -14.746 28.144 1.00 8.64 301 VAL B CA 1
ATOM 3046 C C . VAL B 1 148 ? -24.930 -15.615 29.193 1.00 8.04 301 VAL B C 1
ATOM 3047 O O . VAL B 1 148 ? -25.396 -15.694 30.335 1.00 10.05 301 VAL B O 1
ATOM 3051 N N . TYR B 1 149 ? -23.873 -16.319 28.787 1.00 8.39 302 TYR B N 1
ATOM 3052 C CA . TYR B 1 149 ? -23.190 -17.289 29.638 1.00 9.62 302 TYR B CA 1
ATOM 3053 C C . TYR B 1 149 ? -21.760 -16.805 29.813 1.00 8.84 302 TYR B C 1
ATOM 3054 O O . TYR B 1 149 ? -20.972 -16.825 28.861 1.00 9.84 302 TYR B O 1
ATOM 3063 N N . ALA B 1 150 ? -21.426 -16.360 31.021 1.00 8.21 303 ALA B N 1
ATOM 3064 C CA . ALA B 1 150 ? -20.104 -15.831 31.336 1.00 7.79 303 ALA B CA 1
ATOM 3065 C C . ALA B 1 150 ? -19.305 -16.935 32.013 1.00 8.00 303 ALA B C 1
ATOM 3066 O O . ALA B 1 150 ? -19.563 -17.273 33.174 1.00 10.23 303 ALA B O 1
ATOM 3068 N N . TYR B 1 151 ? -18.340 -17.485 31.289 1.00 8.32 304 TYR B N 1
ATOM 3069 C CA . TYR B 1 151 ? -17.525 -18.601 31.748 1.00 9.22 304 TYR B CA 1
ATOM 3070 C C . TYR B 1 151 ? -16.168 -18.115 32.228 1.00 8.50 304 TYR B C 1
ATOM 3071 O O . TYR B 1 151 ? -15.547 -17.253 31.605 1.00 9.50 304 TYR B O 1
ATOM 3080 N N . SER B 1 152 ? -15.661 -18.742 33.288 1.00 8.94 305 SER B N 1
ATOM 3081 C CA . SER B 1 152 ? -14.383 -18.299 33.838 1.00 7.83 305 SER B CA 1
ATOM 3082 C C . SER B 1 152 ? -13.193 -18.653 32.952 1.00 9.71 305 SER B C 1
ATOM 3083 O O . SER B 1 152 ? -12.148 -17.999 33.055 1.00 10.97 305 SER B O 1
ATOM 3086 N N . THR B 1 153 ? -13.300 -19.684 32.119 1.00 8.60 306 THR B N 1
ATOM 3087 C CA . THR B 1 153 ? -12.141 -20.128 31.349 1.00 9.40 306 THR B CA 1
ATOM 3088 C C . THR B 1 153 ? -12.623 -20.509 29.953 1.00 11.81 306 THR B C 1
ATOM 3089 O O . THR B 1 153 ? -13.687 -20.073 29.510 1.00 11.59 306 THR B O 1
ATOM 3093 N N . VAL B 1 154 ? -11.814 -21.280 29.228 1.00 10.78 307 VAL B N 1
ATOM 3094 C CA . VAL B 1 154 ? -12.062 -21.657 27.836 1.00 10.69 307 VAL B CA 1
ATOM 3095 C C . VAL B 1 154 ? -12.386 -23.149 27.794 1.00 12.16 307 VAL B C 1
ATOM 3096 O O . VAL B 1 154 ? -11.838 -23.909 28.605 1.00 11.71 307 VAL B O 1
ATOM 3100 N N . PRO B 1 155 ? -13.273 -23.615 26.911 1.00 10.26 308 PRO B N 1
ATOM 3101 C CA . PRO B 1 155 ? -13.578 -25.049 26.864 1.00 11.06 308 PRO B CA 1
ATOM 3102 C C . PRO B 1 155 ? -12.316 -25.886 26.728 1.00 11.90 308 PRO B C 1
ATOM 3103 O O . PRO B 1 155 ? -11.462 -25.622 25.877 1.00 14.40 308 PRO B O 1
ATOM 3107 N N . GLY B 1 156 ? -12.204 -26.904 27.582 1.00 11.20 309 GLY B N 1
ATOM 3108 C CA . GLY B 1 156 ? -11.060 -27.793 27.601 1.00 13.88 309 GLY B CA 1
ATOM 3109 C C . GLY B 1 156 ? -10.028 -27.491 28.665 1.00 14.92 309 GLY B C 1
ATOM 3110 O O . GLY B 1 156 ? -9.096 -28.289 28.846 1.00 15.70 309 GLY B O 1
ATOM 3111 N N . TYR B 1 157 ? -10.179 -26.398 29.406 1.00 11.78 310 TYR B N 1
ATOM 3112 C CA . TYR B 1 157 ? -9.123 -25.923 30.287 1.00 10.68 310 TYR B CA 1
ATOM 3113 C C . TYR B 1 157 ? -9.565 -25.868 31.744 1.00 12.40 310 TYR B C 1
ATOM 3114 O O . TYR B 1 157 ? -10.735 -25.630 32.057 1.00 12.14 310 TYR B O 1
ATOM 3123 N N . TYR B 1 158 ? -8.593 -26.076 32.630 1.00 10.90 311 TYR B N 1
ATOM 3124 C CA . TYR B 1 158 ? -8.740 -25.723 34.034 1.00 10.78 311 TYR B CA 1
ATOM 3125 C C . TYR B 1 158 ? -9.101 -24.247 34.201 1.00 10.98 311 TYR B C 1
ATOM 3126 O O . TYR B 1 158 ? -8.828 -23.398 33.342 1.00 13.57 311 TYR B O 1
ATOM 3135 N N . SER B 1 159 ? -9.667 -23.940 35.367 1.00 10.54 312 SER B N 1
ATOM 3136 C CA . SER B 1 159 ? -9.891 -22.579 35.831 1.00 8.83 312 SER B CA 1
ATOM 3137 C C . SER B 1 159 ? -9.237 -22.432 37.200 1.00 10.99 312 SER B C 1
ATOM 3138 O O . SER B 1 159 ? -9.231 -23.378 37.992 1.00 15.33 312 SER B O 1
ATOM 3141 N N . TRP B 1 160 ? -8.710 -21.244 37.487 1.00 10.93 313 TRP B N 1
ATOM 3142 C CA . TRP B 1 160 ? -7.882 -21.035 38.671 1.00 10.81 313 TRP B CA 1
ATOM 3143 C C . TRP B 1 160 ? -8.595 -20.298 39.804 1.00 9.57 313 TRP B C 1
ATOM 3144 O O . TRP B 1 160 ? -9.267 -19.283 39.594 1.00 11.21 313 TRP B O 1
ATOM 3155 N N . ARG B 1 161 ? -8.360 -20.776 41.026 1.00 9.89 314 ARG B N 1
ATOM 3156 C CA . ARG B 1 161 ? -8.901 -20.215 42.255 1.00 9.61 314 ARG B CA 1
ATOM 3157 C C . ARG B 1 161 ? -7.765 -20.074 43.254 1.00 12.21 314 ARG B C 1
ATOM 3158 O O . ARG B 1 161 ? -6.933 -20.979 43.372 1.00 16.18 314 ARG B O 1
ATOM 3166 N N . ASN B 1 162 ? -7.729 -18.953 43.975 1.00 11.41 315 ASN B N 1
ATOM 3167 C CA . ASN B 1 162 ? -6.748 -18.738 45.035 1.00 13.34 315 ASN B CA 1
ATOM 3168 C C . ASN B 1 162 ? -7.407 -18.933 46.394 1.00 13.48 315 ASN B C 1
ATOM 3169 O O . ASN B 1 162 ? -8.497 -18.407 46.644 1.00 14.73 315 ASN B O 1
ATOM 3174 N N . SER B 1 163 ? -6.738 -19.677 47.279 1.00 12.96 316 SER B N 1
ATOM 3175 C CA . SER B 1 163 ? -7.362 -20.054 48.549 1.00 12.32 316 SER B CA 1
ATOM 3176 C C . SER B 1 163 ? -7.583 -18.860 49.470 1.00 14.45 316 SER B C 1
ATOM 3177 O O . SER B 1 163 ? -8.465 -18.912 50.339 1.00 15.01 316 SER B O 1
ATOM 3180 N N . VAL B 1 164 ? -6.792 -17.803 49.313 1.00 13.89 317 VAL B N 1
ATOM 3181 C CA . VAL B 1 164 ? -6.911 -16.607 50.145 1.00 14.59 317 VAL B CA 1
ATOM 3182 C C . VAL B 1 164 ? -7.832 -15.576 49.510 1.00 13.86 317 VAL B C 1
ATOM 3183 O O . VAL B 1 164 ? -8.677 -14.985 50.187 1.00 17.72 317 VAL B O 1
ATOM 3187 N N . ASN B 1 165 ? -7.686 -15.350 48.205 1.00 13.13 318 ASN B N 1
ATOM 3188 C CA . ASN B 1 165 ? -8.292 -14.202 47.549 1.00 11.99 318 ASN B CA 1
ATOM 3189 C C . ASN B 1 165 ? -9.501 -14.540 46.694 1.00 11.35 318 ASN B C 1
ATOM 3190 O O . ASN B 1 165 ? -10.154 -13.617 46.204 1.00 16.37 318 ASN B O 1
ATOM 3195 N N . GLY B 1 166 ? -9.832 -15.815 46.525 1.00 12.80 319 GLY B N 1
ATOM 3196 C CA . GLY B 1 166 ? -10.920 -16.199 45.642 1.00 12.48 319 GLY B CA 1
ATOM 3197 C C . GLY B 1 166 ? -10.416 -16.455 44.236 1.00 13.18 319 GLY B C 1
ATOM 3198 O O . GLY B 1 166 ? -9.217 -16.416 43.959 1.00 12.66 319 GLY B O 1
ATOM 3199 N N . SER B 1 167 ? -11.355 -16.707 43.325 1.00 11.43 320 SER B N 1
ATOM 3200 C CA . SER B 1 167 ? -10.967 -17.063 41.961 1.00 9.18 320 SER B CA 1
ATOM 3201 C C . SER B 1 167 ? -10.569 -15.840 41.137 1.00 10.80 320 SER B C 1
ATOM 3202 O O . SER B 1 167 ? -11.048 -14.720 41.350 1.00 11.21 320 SER B O 1
ATOM 3205 N N . TRP B 1 168 ? -9.695 -16.078 40.154 1.00 10.62 321 TRP B N 1
ATOM 3206 C CA . TRP B 1 168 ? -9.295 -15.013 39.240 1.00 10.58 321 TRP B CA 1
ATOM 3207 C C . TRP B 1 168 ? -10.503 -14.393 38.550 1.00 9.26 321 TRP B C 1
ATOM 3208 O O . TRP B 1 168 ? -10.622 -13.166 38.447 1.00 10.76 321 TRP B O 1
ATOM 3219 N N . PHE B 1 169 ? -11.404 -15.237 38.056 1.00 9.47 322 PHE B N 1
ATOM 3220 C CA . PHE B 1 169 ? -12.550 -14.746 37.296 1.00 8.44 322 PHE B CA 1
ATOM 3221 C C . PHE B 1 169 ? -13.522 -13.963 38.175 1.00 10.13 322 PHE B C 1
ATOM 3222 O O . PHE B 1 169 ? -13.915 -12.847 37.823 1.00 10.25 322 PHE B O 1
ATOM 3230 N N . ILE B 1 170 ? -13.943 -14.532 39.313 1.00 8.95 323 ILE B N 1
ATOM 3231 C CA . ILE B 1 170 ? -14.980 -13.856 40.090 1.00 10.20 323 ILE B CA 1
ATOM 3232 C C . ILE B 1 170 ? -14.430 -12.582 40.717 1.00 10.71 323 ILE B C 1
ATOM 3233 O O . ILE B 1 170 ? -15.130 -11.565 40.798 1.00 11.89 323 ILE B O 1
ATOM 3238 N N . GLN B 1 171 ? -13.171 -12.595 41.149 1.00 10.90 324 GLN B N 1
ATOM 3239 C CA . GLN B 1 171 ? -12.637 -11.368 41.726 1.00 12.12 324 GLN B CA 1
ATOM 3240 C C . GLN B 1 171 ? -12.460 -10.295 40.661 1.00 11.63 324 GLN B C 1
ATOM 3241 O O . GLN B 1 171 ? -12.708 -9.112 40.917 1.00 13.34 324 GLN B O 1
ATOM 3247 N N . SER B 1 172 ? -12.061 -10.688 39.450 1.00 11.45 325 SER B N 1
ATOM 3248 C CA . SER B 1 172 ? -12.004 -9.720 38.358 1.00 10.23 325 SER B CA 1
ATOM 3249 C C . SER B 1 172 ? -13.394 -9.236 37.978 1.00 12.90 325 SER B C 1
ATOM 3250 O O . SER B 1 172 ? -13.595 -8.043 37.717 1.00 11.80 325 SER B O 1
ATOM 3253 N N . LEU B 1 173 ? -14.363 -10.151 37.931 1.00 9.91 326 LEU B N 1
ATOM 3254 C CA . LEU B 1 173 ? -15.721 -9.779 37.557 1.00 8.30 326 LEU B CA 1
ATOM 3255 C C . LEU B 1 173 ? -16.304 -8.775 38.541 1.00 10.15 326 LEU B C 1
ATOM 3256 O O . LEU B 1 173 ? -16.875 -7.755 38.137 1.00 11.48 326 LEU B O 1
ATOM 3261 N N . THR B 1 174 ? -16.182 -9.053 39.842 1.00 11.74 327 THR B N 1
ATOM 3262 C CA . THR B 1 174 ? -16.772 -8.136 40.812 1.00 12.04 327 THR B CA 1
ATOM 3263 C C . THR B 1 174 ? -16.048 -6.793 40.824 1.00 12.00 327 THR B C 1
ATOM 3264 O O . THR B 1 174 ? -16.698 -5.754 40.992 1.00 15.68 327 THR B O 1
ATOM 3268 N N . LYS B 1 175 ? -14.729 -6.783 40.589 1.00 11.94 328 LYS B N 1
ATOM 3269 C CA . LYS B 1 175 ? -13.999 -5.518 40.504 1.00 13.48 328 LYS B CA 1
ATOM 3270 C C . LYS B 1 175 ? -14.454 -4.689 39.307 1.00 13.43 328 LYS B C 1
ATOM 3271 O O . LYS B 1 175 ? -14.770 -3.501 39.447 1.00 14.47 328 LYS B O 1
ATOM 3277 N N . VAL B 1 176 ? -14.500 -5.303 38.118 1.00 10.55 329 VAL B N 1
ATOM 3278 C CA . VAL B 1 176 ? -14.871 -4.575 36.903 1.00 10.33 329 VAL B CA 1
ATOM 3279 C C . VAL B 1 176 ? -16.316 -4.094 36.973 1.00 11.43 329 VAL B C 1
ATOM 3280 O O . VAL B 1 176 ? -16.625 -2.956 36.598 1.00 13.06 329 VAL B O 1
ATOM 3284 N N . PHE B 1 177 ? -17.225 -4.947 37.453 1.00 11.72 330 PHE B N 1
ATOM 3285 C CA . PHE B 1 177 ? -18.630 -4.560 37.511 1.00 10.18 330 PHE B CA 1
ATOM 3286 C C . PHE B 1 177 ? -18.851 -3.452 38.537 1.00 12.14 330 PHE B C 1
ATOM 3287 O O . PHE B 1 177 ? -19.615 -2.515 38.288 1.00 12.18 330 PHE B O 1
ATOM 3295 N N . GLU B 1 178 ? -18.184 -3.533 39.690 1.00 12.30 331 GLU B N 1
ATOM 3296 C CA . GLU B 1 178 ? -18.272 -2.444 40.659 1.00 12.97 331 GLU B CA 1
ATOM 3297 C C . GLU B 1 178 ? -17.802 -1.132 40.039 1.00 14.64 331 GLU B C 1
ATOM 3298 O O . GLU B 1 178 ? -18.454 -0.090 40.191 1.00 14.46 331 GLU B O 1
ATOM 3304 N N . GLU B 1 179 ? -16.695 -1.173 39.296 1.00 12.39 332 GLU B N 1
ATOM 3305 C CA . GLU B 1 179 ? -16.138 0.049 38.730 1.00 12.46 332 GLU B CA 1
ATOM 3306 C C . GLU B 1 179 ? -16.984 0.604 37.585 1.00 17.03 332 GLU B C 1
ATOM 3307 O O . GLU B 1 179 ? -17.019 1.823 37.384 1.00 17.45 332 GLU B O 1
ATOM 3310 N N . ASN B 1 180 ? -17.668 -0.256 36.818 1.00 12.62 333 ASN B N 1
ATOM 3311 C CA . ASN B 1 180 ? -18.201 0.163 35.525 1.00 12.57 333 ASN B CA 1
ATOM 3312 C C . ASN B 1 180 ? -19.701 -0.012 35.329 1.00 11.85 333 ASN B C 1
ATOM 3313 O O . ASN B 1 180 ? -20.230 0.522 34.351 1.00 13.12 333 ASN B O 1
ATOM 3318 N N . ALA B 1 181 ? -20.411 -0.716 36.214 1.00 11.02 334 ALA B N 1
ATOM 3319 C CA . ALA B 1 181 ? -21.789 -1.078 35.891 1.00 9.50 334 ALA B CA 1
ATOM 3320 C C . ALA B 1 181 ? -22.723 0.120 35.772 1.00 14.68 334 ALA B C 1
ATOM 3321 O O . ALA B 1 181 ? -23.787 -0.011 35.159 1.00 14.73 334 ALA B O 1
ATOM 3323 N N . GLU B 1 182 ? -22.366 1.280 36.330 1.00 14.94 335 GLU B N 1
ATOM 3324 C CA . GLU B 1 182 ? -23.281 2.410 36.223 1.00 13.99 335 GLU B CA 1
ATOM 3325 C C . GLU B 1 182 ? -23.427 2.881 34.782 1.00 14.48 335 GLU B C 1
ATOM 3326 O O . GLU B 1 182 ? -24.482 3.410 34.417 1.00 16.78 335 GLU B O 1
ATOM 3332 N N . ARG B 1 183 ? -22.420 2.660 33.931 1.00 14.74 336 ARG B N 1
ATOM 3333 C CA . ARG B 1 183 ? -22.520 3.171 32.572 1.00 15.94 336 ARG B CA 1
ATOM 3334 C C . ARG B 1 183 ? -22.023 2.243 31.468 1.00 16.83 336 ARG B C 1
ATOM 3335 O O . ARG B 1 183 ? -22.027 2.667 30.311 1.00 19.65 336 ARG B O 1
ATOM 3340 N N . MET B 1 184 ? -21.612 1.010 31.761 1.00 14.17 337 MET B N 1
ATOM 3341 C CA . MET B 1 184 ? -21.032 0.124 30.754 1.00 13.48 337 MET B CA 1
ATOM 3342 C C . MET B 1 184 ? -21.880 -1.132 30.594 1.00 10.62 337 MET B C 1
ATOM 3343 O O . MET B 1 184 ? -22.279 -1.744 31.586 1.00 13.91 337 MET B O 1
ATOM 3348 N N . ASP B 1 185 ? -22.131 -1.534 29.343 1.00 11.40 338 ASP B N 1
ATOM 3349 C CA . ASP B 1 185 ? -22.975 -2.701 29.107 1.00 11.80 338 ASP B CA 1
ATOM 3350 C C . ASP B 1 185 ? -22.212 -3.986 29.427 1.00 11.80 338 ASP B C 1
ATOM 3351 O O . ASP B 1 185 ? -20.985 -3.998 29.529 1.00 11.30 338 ASP B O 1
ATOM 3356 N N . ILE B 1 186 ? -22.959 -5.090 29.572 1.00 9.58 339 ILE B N 1
ATOM 3357 C CA . ILE B 1 186 ? -22.371 -6.280 30.186 1.00 8.56 339 ILE B CA 1
ATOM 3358 C C . ILE B 1 186 ? -21.301 -6.900 29.291 1.00 9.52 339 ILE B C 1
ATOM 3359 O O . ILE B 1 186 ? -20.299 -7.408 29.795 1.00 10.02 339 ILE B O 1
ATOM 3364 N N . LEU B 1 187 ? -21.473 -6.864 27.962 1.00 11.22 340 LEU B N 1
ATOM 3365 C CA . LEU B 1 187 ? -20.454 -7.484 27.114 1.00 10.45 340 LEU B CA 1
ATOM 3366 C C . LEU B 1 187 ? -19.150 -6.695 27.160 1.00 11.55 340 LEU B C 1
ATOM 3367 O O . LEU B 1 187 ? -18.065 -7.289 27.201 1.00 11.51 340 LEU B O 1
ATOM 3372 N N . ARG B 1 188 ? -19.230 -5.359 27.188 1.00 9.79 341 ARG B N 1
ATOM 3373 C CA . ARG B 1 188 ? -18.016 -4.564 27.366 1.00 10.52 341 ARG B CA 1
ATOM 3374 C C . ARG B 1 188 ? -17.366 -4.834 28.714 1.00 12.45 341 ARG B C 1
ATOM 3375 O O . ARG B 1 188 ? -16.137 -4.907 28.814 1.00 12.90 341 ARG B O 1
ATOM 3383 N N . MET B 1 189 ? -18.173 -4.984 29.765 1.00 10.58 342 MET B N 1
ATOM 3384 C CA . MET B 1 189 ? -17.588 -5.298 31.060 1.00 10.08 342 MET B CA 1
ATOM 3385 C C . MET B 1 189 ? -16.935 -6.672 31.044 1.00 9.81 342 MET B C 1
ATOM 3386 O O . MET B 1 189 ? -15.838 -6.841 31.579 1.00 10.42 342 MET B O 1
ATOM 3391 N N . LEU B 1 190 ? -17.574 -7.666 30.420 1.00 10.32 343 LEU B N 1
ATOM 3392 C CA . LEU B 1 190 ? -16.949 -8.985 30.404 1.00 7.98 343 LEU B CA 1
ATOM 3393 C C . LEU B 1 190 ? -15.683 -9.007 29.541 1.00 9.24 343 LEU B C 1
ATOM 3394 O O . LEU B 1 190 ? -14.772 -9.797 29.808 1.00 10.13 343 LEU B O 1
ATOM 3399 N N . THR B 1 191 ? -15.598 -8.146 28.522 1.00 8.64 344 THR B N 1
ATOM 3400 C CA . THR B 1 191 ? -14.341 -7.985 27.792 1.00 8.11 344 THR B CA 1
ATOM 3401 C C . THR B 1 191 ? -13.230 -7.489 28.712 1.00 10.04 344 THR B C 1
ATOM 3402 O O . THR B 1 191 ? -12.110 -8.016 28.693 1.00 10.47 344 THR B O 1
ATOM 3406 N N . ARG B 1 192 ? -13.544 -6.516 29.569 1.00 9.28 345 ARG B N 1
ATOM 3407 C CA . ARG B 1 192 ? -12.560 -6.023 30.518 1.00 10.86 345 ARG B CA 1
ATOM 3408 C C . ARG B 1 192 ? -12.210 -7.071 31.571 1.00 10.97 345 ARG B C 1
ATOM 3409 O O . ARG B 1 192 ? -11.063 -7.124 32.031 1.00 11.52 345 ARG B O 1
ATOM 3417 N N . VAL B 1 193 ? -13.167 -7.915 31.958 1.00 10.01 346 VAL B N 1
ATOM 3418 C CA . VAL B 1 193 ? -12.853 -9.031 32.847 1.00 10.09 346 VAL B CA 1
ATOM 3419 C C . VAL B 1 193 ? -11.839 -9.955 32.191 1.00 10.95 346 VAL B C 1
ATOM 3420 O O . VAL B 1 193 ? -10.854 -10.367 32.815 1.00 11.83 346 VAL B O 1
ATOM 3424 N N . ASN B 1 194 ? -12.044 -10.267 30.915 1.00 10.56 347 ASN B N 1
ATOM 3425 C CA . ASN B 1 194 ? -11.095 -11.148 30.247 1.00 11.97 347 ASN B CA 1
ATOM 3426 C C . ASN B 1 194 ? -9.714 -10.510 30.133 1.00 10.54 347 ASN B C 1
ATOM 3427 O O . ASN B 1 194 ? -8.694 -11.194 30.302 1.00 11.83 347 ASN B O 1
ATOM 3432 N N . ALA B 1 195 ? -9.653 -9.212 29.832 1.00 10.60 348 ALA B N 1
ATOM 3433 C CA . ALA B 1 195 ? -8.360 -8.528 29.820 1.00 9.89 348 ALA B CA 1
ATOM 3434 C C . ALA B 1 195 ? -7.647 -8.689 31.154 1.00 12.82 348 ALA B C 1
ATOM 3435 O O . ALA B 1 195 ? -6.428 -8.909 31.194 1.00 15.35 348 ALA B O 1
ATOM 3437 N N . MET B 1 196 ? -8.395 -8.591 32.255 1.00 11.84 349 MET B N 1
ATOM 3438 C CA . MET B 1 196 ? -7.802 -8.723 33.584 1.00 13.63 349 MET B CA 1
ATOM 3439 C C . MET B 1 196 ? -7.377 -10.164 33.860 1.00 14.41 349 MET B C 1
ATOM 3440 O O . MET B 1 196 ? -6.254 -10.416 34.316 1.00 15.78 349 MET B O 1
ATOM 3445 N N . VAL B 1 197 ? -8.260 -11.126 33.587 1.00 11.59 350 VAL B N 1
ATOM 3446 C CA . VAL B 1 197 ? -7.943 -12.534 33.819 1.00 9.98 350 VAL B CA 1
ATOM 3447 C C . VAL B 1 197 ? -6.703 -12.941 33.027 1.00 12.70 350 VAL B C 1
ATOM 3448 O O . VAL B 1 197 ? -5.874 -13.733 33.496 1.00 13.47 350 VAL B O 1
ATOM 3452 N N . SER B 1 198 ? -6.547 -12.386 31.827 1.00 10.90 351 SER B N 1
ATOM 3453 C CA . SER B 1 198 ? -5.461 -12.720 30.913 1.00 13.31 351 SER B CA 1
ATOM 3454 C C . SER B 1 198 ? -4.113 -12.177 31.353 1.00 13.41 351 SER B C 1
ATOM 3455 O O . SER B 1 198 ? -3.139 -12.346 30.610 1.00 15.62 351 SER B O 1
ATOM 3458 N N . THR B 1 199 ? -4.029 -11.527 32.511 1.00 15.24 352 THR B N 1
ATOM 3459 C CA . THR B 1 199 ? -2.744 -11.110 33.058 1.00 21.24 352 THR B CA 1
ATOM 3460 C C . THR B 1 199 ? -2.281 -11.971 34.224 1.00 19.48 352 THR B C 1
ATOM 3461 O O . THR B 1 199 ? -1.105 -11.888 34.598 1.00 24.19 352 THR B O 1
ATOM 3465 N N . TYR B 1 200 ? -3.158 -12.780 34.812 1.00 18.92 353 TYR B N 1
ATOM 3466 C CA . TYR B 1 200 ? -2.773 -13.600 35.955 1.00 15.77 353 TYR B CA 1
ATOM 3467 C C . TYR B 1 200 ? -1.815 -14.715 35.541 1.00 13.99 353 TYR B C 1
ATOM 3468 O O . TYR B 1 200 ? -1.884 -15.256 34.431 1.00 14.86 353 TYR B O 1
ATOM 3477 N N . LYS B 1 201 ? -0.938 -15.091 36.468 1.00 15.12 354 LYS B N 1
ATOM 3478 C CA . LYS B 1 201 ? -0.102 -16.271 36.312 1.00 11.83 354 LYS B CA 1
ATOM 3479 C C . LYS B 1 201 ? -0.117 -17.061 37.609 1.00 11.84 354 LYS B C 1
ATOM 3480 O O . LYS B 1 201 ? 0.014 -16.482 38.693 1.00 15.98 354 LYS B O 1
ATOM 3486 N N . SER B 1 202 ? -0.281 -18.376 37.505 1.00 14.88 355 SER B N 1
ATOM 3487 C CA . SER B 1 202 ? -0.378 -19.191 38.709 1.00 10.55 355 SER B CA 1
ATOM 3488 C C . SER B 1 202 ? 0.970 -19.268 39.411 1.00 12.07 355 SER B C 1
ATOM 3489 O O . SER B 1 202 ? 2.032 -19.186 38.788 1.00 14.45 355 SER B O 1
ATOM 3492 N N . ARG B 1 203 ? 0.909 -19.403 40.733 1.00 14.39 356 ARG B N 1
ATOM 3493 C CA . ARG B 1 203 ? 2.089 -19.588 41.580 1.00 14.40 356 ARG B CA 1
ATOM 3494 C C . ARG B 1 203 ? 1.778 -20.768 42.497 1.00 13.62 356 ARG B C 1
ATOM 3495 O O . ARG B 1 203 ? 1.028 -20.635 43.467 1.00 17.27 356 ARG B O 1
ATOM 3503 N N . THR B 1 204 ? 2.332 -21.942 42.167 1.00 13.10 357 THR B N 1
ATOM 3504 C CA . THR B 1 204 ? 2.007 -23.178 42.858 1.00 14.02 357 THR B CA 1
ATOM 3505 C C . THR B 1 204 ? 3.206 -23.879 43.468 1.00 13.77 357 THR B C 1
ATOM 3506 O O . THR B 1 204 ? 3.011 -24.812 44.256 1.00 15.00 357 THR B O 1
ATOM 3510 N N . GLY B 1 205 ? 4.424 -23.494 43.103 1.00 12.37 358 GLY B N 1
ATOM 3511 C CA . GLY B 1 205 ? 5.593 -24.243 43.533 1.00 12.23 358 GLY B CA 1
ATOM 3512 C C . GLY B 1 205 ? 5.734 -25.614 42.908 1.00 14.09 358 GLY B C 1
ATOM 3513 O O . GLY B 1 205 ? 6.573 -26.400 43.348 1.00 12.36 358 GLY B O 1
ATOM 3514 N N . ASP B 1 206 ? 4.941 -25.929 41.887 1.00 14.73 359 ASP B N 1
ATOM 3515 C CA . ASP B 1 206 ? 4.979 -27.224 41.217 1.00 16.43 359 ASP B CA 1
ATOM 3516 C C . ASP B 1 206 ? 5.178 -26.958 39.736 1.00 15.08 359 ASP B C 1
ATOM 3517 O O . ASP B 1 206 ? 4.331 -26.324 39.105 1.00 17.17 359 ASP B O 1
ATOM 3522 N N . TYR B 1 207 ? 6.295 -27.440 39.179 1.00 15.89 360 TYR B N 1
ATOM 3523 C CA . TYR B 1 207 ? 6.644 -27.102 37.800 1.00 17.91 360 TYR B CA 1
ATOM 3524 C C . TYR B 1 207 ? 5.510 -27.402 36.822 1.00 18.05 360 TYR B C 1
ATOM 3525 O O . TYR B 1 207 ? 5.310 -26.661 35.852 1.00 21.64 360 TYR B O 1
ATOM 3534 N N . TYR B 1 208 ? 4.749 -28.472 37.061 1.00 17.16 361 TYR B N 1
ATOM 3535 C CA . TYR B 1 208 ? 3.729 -28.863 36.090 1.00 18.04 361 TYR B CA 1
ATOM 3536 C C . TYR B 1 208 ? 2.529 -27.932 36.091 1.00 19.57 361 TYR B C 1
ATOM 3537 O O . TYR B 1 208 ? 1.820 -27.860 35.083 1.00 20.39 361 TYR B O 1
ATOM 3546 N N . SER B 1 209 ? 2.288 -27.216 37.188 1.00 14.82 362 SER B N 1
ATOM 3547 C CA . SER B 1 209 ? 1.114 -26.356 37.301 1.00 12.57 362 SER B CA 1
ATOM 3548 C C . SER B 1 209 ? 1.460 -24.883 37.484 1.00 14.73 362 SER B C 1
ATOM 3549 O O . SER B 1 209 ? 0.551 -24.066 37.667 1.00 14.11 362 SER B O 1
ATOM 3552 N N . ASP B 1 210 ? 2.741 -24.528 37.448 1.00 14.03 363 ASP B N 1
ATOM 3553 C CA . ASP B 1 210 ? 3.212 -23.196 37.790 1.00 15.54 363 ASP B CA 1
ATOM 3554 C C . ASP B 1 210 ? 3.311 -22.293 36.564 1.00 15.33 363 ASP B C 1
ATOM 3555 O O . ASP B 1 210 ? 3.595 -22.746 35.451 1.00 16.89 363 ASP B O 1
ATOM 3560 N N . SER B 1 211 ? 3.097 -20.993 36.791 1.00 15.03 364 SER B N 1
ATOM 3561 C CA . SER B 1 211 ? 3.185 -19.957 35.760 1.00 12.36 364 SER B CA 1
ATOM 3562 C C . SER B 1 211 ? 2.194 -20.185 34.621 1.00 16.03 364 SER B C 1
ATOM 3563 O O . SER B 1 211 ? 2.441 -19.773 33.482 1.00 18.79 364 SER B O 1
ATOM 3566 N N . LYS B 1 212 ? 1.063 -20.817 34.926 1.00 13.81 365 LYS B N 1
ATOM 3567 C CA . LYS B 1 212 ? 0.022 -21.077 33.943 1.00 12.79 365 LYS B CA 1
ATOM 3568 C C . LYS B 1 212 ? -0.980 -19.922 33.902 1.00 14.53 365 LYS B C 1
ATOM 3569 O O . LYS B 1 212 ? -1.077 -19.116 34.827 1.00 13.24 365 LYS B O 1
ATOM 3575 N N . ARG B 1 213 ? -1.714 -19.842 32.794 1.00 12.24 366 ARG B N 1
ATOM 3576 C CA . ARG B 1 213 ? -2.500 -18.666 32.435 1.00 12.60 366 ARG B CA 1
ATOM 3577 C C . ARG B 1 213 ? -3.984 -19.008 32.320 1.00 9.82 366 ARG B C 1
ATOM 3578 O O . ARG B 1 213 ? -4.408 -20.156 32.481 1.00 13.34 366 ARG B O 1
ATOM 3586 N N . GLN B 1 214 ? -4.780 -17.986 32.008 1.00 10.50 367 GLN B N 1
ATOM 3587 C CA . GLN B 1 214 ? -6.217 -18.175 31.867 1.00 11.14 367 GLN B CA 1
ATOM 3588 C C . GLN B 1 214 ? -6.789 -17.058 31.006 1.00 10.26 367 GLN B C 1
ATOM 3589 O O . GLN B 1 214 ? -6.274 -15.938 30.991 1.00 12.12 367 GLN B O 1
ATOM 3595 N N . VAL B 1 215 ? -7.853 -17.403 30.281 1.00 9.07 368 VAL B N 1
ATOM 3596 C CA . VAL B 1 215 ? -8.639 -16.521 29.426 1.00 11.22 368 VAL B CA 1
ATOM 3597 C C . VAL B 1 215 ? -10.093 -16.852 29.735 1.00 8.50 368 VAL B C 1
ATOM 3598 O O . VAL B 1 215 ? -10.455 -18.030 29.745 1.00 11.15 368 VAL B O 1
ATOM 3602 N N . SER B 1 216 ? -10.912 -15.844 30.047 1.00 10.53 369 SER B N 1
ATOM 3603 C CA . SER B 1 216 ? -12.324 -16.139 30.259 1.00 7.88 369 SER B CA 1
ATOM 3604 C C . SER B 1 216 ? -13.057 -15.988 28.932 1.00 10.84 369 SER B C 1
ATOM 3605 O O . SER B 1 216 ? -12.522 -15.469 27.951 1.00 11.13 369 SER B O 1
ATOM 3608 N N . SER B 1 217 ? -14.289 -16.474 28.886 1.00 9.74 370 SER B N 1
ATOM 3609 C CA . SER B 1 217 ? -15.017 -16.470 27.622 1.00 9.06 370 SER B CA 1
ATOM 3610 C C . SER B 1 217 ? -16.483 -16.191 27.883 1.00 9.51 370 SER B C 1
ATOM 3611 O O . SER B 1 217 ? -17.027 -16.587 28.919 1.00 12.45 370 SER B O 1
ATOM 3614 N N . VAL B 1 218 ? -17.125 -15.480 26.965 1.00 8.15 371 VAL B N 1
ATOM 3615 C CA A VAL B 1 218 ? -18.544 -15.189 27.078 0.64 9.43 371 VAL B CA 1
ATOM 3616 C CA B VAL B 1 218 ? -18.544 -15.173 27.065 0.36 9.45 371 VAL B CA 1
ATOM 3617 C C . VAL B 1 218 ? -19.254 -15.765 25.859 1.00 10.56 371 VAL B C 1
ATOM 3618 O O . VAL B 1 218 ? -18.789 -15.599 24.726 1.00 10.51 371 VAL B O 1
ATOM 3625 N N . VAL B 1 219 ? -20.366 -16.444 26.101 1.00 8.47 372 VAL B N 1
ATOM 3626 C CA . VAL B 1 219 ? -21.225 -16.947 25.034 1.00 8.50 372 VAL B CA 1
ATOM 3627 C C . VAL B 1 219 ? -22.487 -16.099 25.073 1.00 8.21 372 VAL B C 1
ATOM 3628 O O . VAL B 1 219 ? -23.230 -16.132 26.063 1.00 8.44 372 VAL B O 1
ATOM 3632 N N . SER B 1 220 ? -22.745 -15.325 24.021 1.00 7.39 373 SER B N 1
ATOM 3633 C CA . SER B 1 220 ? -23.834 -14.357 24.072 1.00 7.62 373 SER B CA 1
ATOM 3634 C C . SER B 1 220 ? -24.884 -14.678 23.021 1.00 8.16 373 SER B C 1
ATOM 3635 O O . SER B 1 220 ? -24.580 -14.756 21.823 1.00 7.78 373 SER B O 1
ATOM 3638 N N . MET B 1 221 ? -26.124 -14.842 23.478 1.00 8.31 374 MET B N 1
ATOM 3639 C CA . MET B 1 221 ? -27.303 -14.812 22.630 1.00 8.29 374 MET B CA 1
ATOM 3640 C C . MET B 1 221 ? -28.121 -13.546 22.865 1.00 7.33 374 MET B C 1
ATOM 3641 O O . MET B 1 221 ? -29.318 -13.521 22.556 1.00 8.93 374 MET B O 1
ATOM 3646 N N . LEU B 1 222 ? -27.496 -12.491 23.389 1.00 7.28 375 LEU B N 1
ATOM 3647 C CA . LEU B 1 222 ? -28.199 -11.229 23.593 1.00 9.99 375 LEU B CA 1
ATOM 3648 C C . LEU B 1 222 ? -28.542 -10.562 22.264 1.00 9.61 375 LEU B C 1
ATOM 3649 O O . LEU B 1 222 ? -27.807 -10.661 21.276 1.00 10.80 375 LEU B O 1
ATOM 3654 N N . ARG B 1 223 ? -29.690 -9.887 22.252 1.00 9.54 376 ARG B N 1
ATOM 3655 C CA . ARG B 1 223 ? -30.178 -9.145 21.098 1.00 10.05 376 ARG B CA 1
ATOM 3656 C C . ARG B 1 223 ? -30.120 -7.640 21.304 1.00 10.92 376 ARG B C 1
ATOM 3657 O O . ARG B 1 223 ? -30.416 -6.884 20.368 1.00 12.21 376 ARG B O 1
ATOM 3665 N N . LYS B 1 224 ? -29.780 -7.192 22.511 1.00 9.66 377 LYS B N 1
ATOM 3666 C CA . LYS B 1 224 ? -29.689 -5.787 22.873 1.00 10.29 377 LYS B CA 1
ATOM 3667 C C . LYS B 1 224 ? -28.491 -5.631 23.792 1.00 11.60 377 LYS B C 1
ATOM 3668 O O . LYS B 1 224 ? -27.959 -6.615 24.304 1.00 10.07 377 LYS B O 1
ATOM 3674 N N . GLU B 1 225 ? -28.070 -4.387 24.007 1.00 12.20 378 GLU B N 1
ATOM 3675 C CA . GLU B 1 225 ? -27.106 -4.104 25.066 1.00 12.49 378 GLU B CA 1
ATOM 3676 C C . GLU B 1 225 ? -27.770 -4.241 26.425 1.00 12.56 378 GLU B C 1
ATOM 3677 O O . GLU B 1 225 ? -28.925 -3.850 26.610 1.00 12.57 378 GLU B O 1
ATOM 3683 N N . LEU B 1 226 ? -27.036 -4.798 27.375 1.00 10.45 379 LEU B N 1
ATOM 3684 C CA . LEU B 1 226 ? -27.532 -4.973 28.735 1.00 10.84 379 LEU B CA 1
ATOM 3685 C C . LEU B 1 226 ? -26.811 -3.964 29.615 1.00 11.23 379 LEU B C 1
ATOM 3686 O O . LEU B 1 226 ? -25.658 -4.171 30.000 1.00 11.33 379 LEU B O 1
ATOM 3691 N N . TYR B 1 227 ? -27.503 -2.875 29.929 1.00 12.00 380 TYR B N 1
ATOM 3692 C CA . TYR B 1 227 ? -27.052 -1.892 30.904 1.00 10.96 380 TYR B CA 1
ATOM 3693 C C . TYR B 1 227 ? -27.810 -2.120 32.202 1.00 11.49 380 TYR B C 1
ATOM 3694 O O . TYR B 1 227 ? -29.041 -2.173 32.196 1.00 12.80 380 TYR B O 1
ATOM 3703 N N . PHE B 1 228 ? -27.079 -2.265 33.306 1.00 11.06 381 PHE B N 1
ATOM 3704 C CA . PHE B 1 228 ? -27.757 -2.471 34.583 1.00 9.63 381 PHE B CA 1
ATOM 3705 C C . PHE B 1 228 ? -28.423 -1.203 35.097 1.00 13.74 381 PHE B C 1
ATOM 3706 O O . PHE B 1 228 ? -29.323 -1.297 35.939 1.00 13.28 381 PHE B O 1
ATOM 3714 N N . PHE B 1 229 ? -28.009 -0.033 34.605 1.00 13.81 382 PHE B N 1
ATOM 3715 C CA . PHE B 1 229 ? -28.582 1.255 35.001 1.00 13.71 382 PHE B CA 1
ATOM 3716 C C . PHE B 1 229 ? -28.750 2.102 33.746 1.00 13.09 382 PHE B C 1
ATOM 3717 O O . PHE B 1 229 ? -27.991 3.045 33.502 1.00 15.54 382 PHE B O 1
ATOM 3725 N N . PRO B 1 230 ? -29.740 1.769 32.913 1.00 13.81 383 PRO B N 1
ATOM 3726 C CA . PRO B 1 230 ? -29.872 2.447 31.613 1.00 16.68 383 PRO B CA 1
ATOM 3727 C C . PRO B 1 230 ? -30.186 3.920 31.736 1.00 20.23 383 PRO B C 1
ATOM 3728 O O . PRO B 1 230 ? -29.972 4.666 30.771 1.00 20.47 383 PRO B O 1
ATOM 3732 N N . GLU B 1 231 ? -30.661 4.370 32.898 1.00 18.21 384 GLU B N 1
ATOM 3733 C CA . GLU B 1 231 ? -30.940 5.788 33.087 1.00 21.35 384 GLU B CA 1
ATOM 3734 C C . GLU B 1 231 ? -29.692 6.654 32.939 1.00 22.22 384 GLU B C 1
ATOM 3735 O O . GLU B 1 231 ? -29.814 7.875 32.787 1.00 24.41 384 GLU B O 1
ATOM 3741 N N . ASN B 1 232 ? -28.498 6.060 32.976 1.00 20.56 385 ASN B N 1
ATOM 3742 C CA . ASN B 1 232 ? -27.247 6.801 32.884 1.00 21.54 385 ASN B CA 1
ATOM 3743 C C . ASN B 1 232 ? -26.677 6.870 31.475 1.00 23.93 385 ASN B C 1
ATOM 3744 O O . ASN B 1 232 ? -25.619 7.476 31.285 1.00 27.94 385 ASN B O 1
ATOM 3749 N N . VAL B 1 233 ? -27.326 6.256 30.493 1.00 22.29 386 VAL B N 1
ATOM 3750 C CA . VAL B 1 233 ? -26.761 6.224 29.152 1.00 22.28 386 VAL B CA 1
ATOM 3751 C C . VAL B 1 233 ? -27.722 6.812 28.118 1.00 33.01 386 VAL B C 1
ATOM 3752 O O . VAL B 1 233 ? -28.900 7.041 28.401 1.00 35.62 386 VAL B O 1
ATOM 3756 N N . LYS C 2 1 ? -14.660 -4.676 52.699 1.00 33.17 121 LYS C N 1
ATOM 3757 C CA . LYS C 2 1 ? -14.689 -3.356 52.075 1.00 31.61 121 LYS C CA 1
ATOM 3758 C C . LYS C 2 1 ? -16.084 -3.028 51.549 1.00 31.96 121 LYS C C 1
ATOM 3759 O O . LYS C 2 1 ? -16.745 -3.878 50.950 1.00 29.08 121 LYS C O 1
ATOM 3762 N N . LEU C 2 2 ? -16.515 -1.787 51.774 1.00 19.57 122 LEU C N 1
ATOM 3763 C CA . LEU C 2 2 ? -17.849 -1.360 51.376 1.00 17.94 122 LEU C CA 1
ATOM 3764 C C . LEU C 2 2 ? -17.999 -1.417 49.864 1.00 17.38 122 LEU C C 1
ATOM 3765 O O . LEU C 2 2 ? -17.124 -0.957 49.124 1.00 20.17 122 LEU C O 1
ATOM 3770 N N . PHE C 2 3 ? -19.106 -1.997 49.400 1.00 16.39 123 PHE C N 1
ATOM 3771 C CA . PHE C 2 3 ? -19.380 -1.990 47.971 1.00 16.29 123 PHE C CA 1
ATOM 3772 C C . PHE C 2 3 ? -19.777 -0.584 47.539 1.00 17.39 123 PHE C C 1
ATOM 3773 O O . PHE C 2 3 ? -20.657 0.038 48.140 1.00 19.30 123 PHE C O 1
ATOM 3781 N N . SER C 2 4 ? -19.151 -0.087 46.482 1.00 15.30 124 SER C N 1
ATOM 3782 C CA . SER C 2 4 ? -19.372 1.299 46.084 1.00 15.16 124 SER C CA 1
ATOM 3783 C C . SER C 2 4 ? -19.143 1.421 44.585 1.00 14.70 124 SER C C 1
ATOM 3784 O O . SER C 2 4 ? -17.998 1.344 44.128 1.00 17.99 124 SER C O 1
ATOM 3787 N N . PHE C 2 5 ? -20.219 1.629 43.827 1.00 13.68 125 PHE C N 1
ATOM 3788 C CA . PHE C 2 5 ? -20.101 1.763 42.376 1.00 13.69 125 PHE C CA 1
ATOM 3789 C C . PHE C 2 5 ? -19.163 2.907 42.006 1.00 18.75 125 PHE C C 1
ATOM 3790 O O . PHE C 2 5 ? -19.226 4.000 42.581 1.00 19.39 125 PHE C O 1
ATOM 3798 N N . GLY C 2 6 ? -18.309 2.660 41.012 1.00 16.46 126 GLY C N 1
ATOM 3799 C CA . GLY C 2 6 ? -17.287 3.603 40.620 1.00 20.59 126 GLY C CA 1
ATOM 3800 C C . GLY C 2 6 ? -17.695 4.484 39.448 1.00 34.98 126 GLY C C 1
ATOM 3801 O O . GLY C 2 6 ? -18.792 4.394 38.900 1.00 36.25 126 GLY C O 1
ATOM 3802 N N . GLY C 2 7 ? -16.764 5.353 39.065 1.00 40.35 127 GLY C N 1
ATOM 3803 C CA . GLY C 2 7 ? -16.978 6.270 37.961 1.00 38.36 127 GLY C CA 1
ATOM 3804 C C . GLY C 2 7 ? -15.824 6.278 36.978 1.00 45.20 127 GLY C C 1
ATOM 3805 O O . GLY C 2 7 ? -16.008 6.002 35.792 1.00 58.52 127 GLY C O 1
ATOM 3809 N N . ASP D 3 2 ? -36.298 -21.706 1.743 1.00 15.03 384 ASP D N 1
ATOM 3810 C CA . ASP D 3 2 ? -35.653 -21.963 3.036 1.00 10.89 384 ASP D CA 1
ATOM 3811 C C . ASP D 3 2 ? -35.317 -23.444 3.222 1.00 13.86 384 ASP D C 1
ATOM 3812 O O . ASP D 3 2 ? -36.158 -24.333 3.030 1.00 14.90 384 ASP D O 1
ATOM 3817 N N . GLU D 3 3 ? -34.067 -23.699 3.600 1.00 9.19 385 GLU D N 1
ATOM 3818 C CA . GLU D 3 3 ? -33.529 -25.042 3.754 1.00 12.59 385 GLU D CA 1
ATOM 3819 C C . GLU D 3 3 ? -32.563 -25.022 4.927 1.00 11.49 385 GLU D C 1
ATOM 3820 O O . GLU D 3 3 ? -31.962 -23.991 5.219 1.00 11.97 385 GLU D O 1
ATOM 3826 N N . VAL D 3 4 ? -32.420 -26.154 5.612 1.00 13.14 386 VAL D N 1
ATOM 3827 C CA . VAL D 3 4 ? -31.524 -26.202 6.767 1.00 10.29 386 VAL D CA 1
ATOM 3828 C C . VAL D 3 4 ? -30.135 -26.647 6.330 1.00 11.34 386 VAL D C 1
ATOM 3829 O O . VAL D 3 4 ? -29.967 -27.397 5.362 1.00 14.03 386 VAL D O 1
ATOM 3833 N N . ASP D 3 5 ? -29.117 -26.203 7.066 1.00 10.50 387 ASP D N 1
ATOM 3834 C CA . ASP D 3 5 ? -27.752 -26.545 6.690 1.00 11.88 387 ASP D CA 1
ATOM 3835 C C . ASP D 3 5 ? -27.230 -27.874 7.301 1.00 25.89 387 ASP D C 1
ATOM 3836 O O . ASP D 3 5 ? -26.128 -27.987 7.888 1.00 13.59 387 ASP D O 1
ATOM 3844 N N . ASP E 3 2 ? -2.848 -20.831 44.840 1.00 16.39 384 ASP E N 1
ATOM 3845 C CA . ASP E 3 2 ? -3.497 -21.125 43.559 1.00 12.62 384 ASP E CA 1
ATOM 3846 C C . ASP E 3 2 ? -3.790 -22.622 43.388 1.00 15.24 384 ASP E C 1
ATOM 3847 O O . ASP E 3 2 ? -2.912 -23.473 43.578 1.00 15.77 384 ASP E O 1
ATOM 3852 N N . GLU E 3 3 ? -5.037 -22.933 43.025 1.00 10.83 385 GLU E N 1
ATOM 3853 C CA . GLU E 3 3 ? -5.545 -24.293 42.899 1.00 12.74 385 GLU E CA 1
ATOM 3854 C C . GLU E 3 3 ? -6.527 -24.330 41.734 1.00 13.68 385 GLU E C 1
ATOM 3855 O O . GLU E 3 3 ? -7.207 -23.338 41.459 1.00 14.23 385 GLU E O 1
ATOM 3861 N N . VAL E 3 4 ? -6.604 -25.475 41.034 1.00 13.18 386 VAL E N 1
ATOM 3862 C CA . VAL E 3 4 ? -7.515 -25.570 39.890 1.00 10.61 386 VAL E CA 1
ATOM 3863 C C . VAL E 3 4 ? -8.875 -26.079 40.345 1.00 13.06 386 VAL E C 1
ATOM 3864 O O . VAL E 3 4 ? -8.998 -26.839 41.312 1.00 15.28 386 VAL E O 1
ATOM 3868 N N . ASP E 3 5 ? -9.925 -25.662 39.636 1.00 12.55 387 ASP E N 1
ATOM 3869 C CA . ASP E 3 5 ? -11.267 -26.055 40.054 1.00 13.83 387 ASP E CA 1
ATOM 3870 C C . ASP E 3 5 ? -11.738 -27.402 39.458 1.00 25.95 387 ASP E C 1
ATOM 3871 O O . ASP E 3 5 ? -12.816 -27.549 38.845 1.00 14.86 387 ASP E O 1
#

B-factor: mean 17.64, std 8.08, range [6.15, 58.52]

Foldseek 3Di:
DFEFDADFLAAEEAEEEQEFAADVLAVCRVPGQAQSVLLVVLVQVLNVVLRHHYDYHYQFQPVRLLVVLLVRLPDQCLSHQEYHYEYAAEAEAQWGGRSNHIDGPCSSCVSNLPSVNCFSHAYEYEYHYAQADDFAPPVGGHSPARYKYKFQFDHHGGFDFDNHNGGLQSNLLSVLCVVPLQPAFDVVSSVSSQVRQQVDFAPDPDVVRGGTGGGIDMDHRYRHTYRSNVVND/DFEFDADFLAAEAAEEEQEFAADVLAVCRVPGQAQSVLLVVLVVVLNVVLRHHYDYHYQFQPVRLLVVLVVRLPDQCQSHQEYHYEYAAEAEAQWGGRSNHIDGVCSSCVSQLPSVNCFSHAYEYEYHYFQADDFAPPVGHHSPARYKYKFQFDHHGGFDADNHNGGLQSVLLSVLCVVPLQPAFDVVSSVSSQVSQQPDAAPDPDVVRGRTGGGIDMDHRYPHTYRSNVVND/DDDDDDD/DDDD/DDDD

Sequence (481 aa):
DTIYKMNKSTRGIAVIINNKDFLRSSGMDRYPRNNGTDVDRDALAKLFRALKFDVRIYNNQTRAEIRRITKEMAITNHTPYDAFIFSILTHGEEGVIYGTDGTMAIKDLTAIFFKDCTTLVGKPKMFFFQACQGHEYMMDGVSVPAEADFVYAYSTVPGYYSWRNSVNGSWFIQSLTKVFEENAERMDILRMLTRVNAMVSTYKSRTGDYYSDSKRQVSSVVSMLRKELYFFPENVDTIYKMNKSTRGIAVIINNKDFLRSSGMMDRYPRNGTDVDRDALAKLFRALKFDVRIYNNQTRAEIRRITKEMAITNHTPYDAFIFSILTHGEEGVIYGTDGTMAIKDLTAIFKDCTTLVGKPKMFFFQACQGHEYMMDGVSVPAEADFVYAYSTVPGYYSWRNSVNGSWFIQSLTKVFEENAERMDILRMLTRVNAMVSTYKSRTGDYYSDSKRQVSSVVVSMLRKELYFFPENVKLFSFGGDEVDDEVD

Radius of gyration: 21.89 Å; Cα contacts (8 Å, |Δi|>4): 1240; chains: 5; bounding box: 52×48×56 Å

Nearest PDB structures (foldseek):
  6wi4-assembly2_B  TM=1.004E+00  e=5.712E-54  Porites astreoides
  5iaj-assembly1_A-2  TM=9.644E-01  e=8.276E-33  Homo sapiens
  5ibr-assembly1_C  TM=9.623E-01  e=5.497E-32  Homo sapiens
  4jr1-assembly1_A  TM=9.114E-01  e=6.658E-30  Homo sapiens
  1shj-assembly1_B  TM=9.067E-01  e=7.140E-24  Homo sapiens

Solvent-accessible surface area: 18999 Å² total; per-residue (Å²): 153,66,55,3,67,2,112,82,98,58,7,0,2,0,0,0,0,2,0,38,73,13,95,208,86,12,53,34,75,77,132,64,0,84,9,0,55,67,2,47,79,30,0,4,130,8,0,136,68,4,80,10,52,27,82,74,76,67,58,24,36,74,71,71,0,109,161,4,6,129,63,10,22,139,36,91,0,86,63,36,13,0,0,0,0,0,0,0,0,4,7,60,83,44,35,1,33,0,6,35,8,55,8,38,18,88,69,2,16,59,70,2,12,115,8,113,39,1,70,22,44,2,6,0,1,3,3,0,4,4,12,4,112,98,74,6,100,50,163,56,40,4,26,23,1,0,1,2,20,2,36,0,0,7,61,16,42,49,0,4,3,30,36,114,80,0,0,4,2,1,54,1,0,19,90,5,1,119,101,33,7,118,105,36,3,0,12,52,0,9,3,48,0,4,32,62,0,5,81,61,86,2,201,47,80,66,197,173,14,47,53,39,1,0,0,4,6,9,24,4,5,2,32,44,10,1,21,0,32,32,128,78,93,126,70,65,4,112,2,94,76,95,59,7,0,3,0,0,0,0,2,0,37,73,12,94,204,90,12,50,34,56,99,131,66,0,84,8,0,57,62,0,49,74,22,0,5,97,0,0,129,29,0,79,11,54,21,76,63,50,66,59,20,36,75,72,60,0,106,100,0,2,135,69,7,22,147,37,96,0,86,68,38,8,0,0,0,0,0,0,0,0,4,8,62,101,44,35,0,30,0,5,35,8,56,9,38,17,126,61,2,13,48,77,2,14,117,9,113,36,0,66,22,42,2,6,0,1,3,3,0,4,3,13,4,113,95,72,5,94,52,128,60,40,2,36,21,1,0,0,3,20,2,36,0,0,6,69,16,39,52,0,4,2,31,36,114,93,2,0,8,2,0,46,1,0,12,134,6,0,47,61,30,0,60,94,34,4,0,12,53,0,8,4,48,0,4,32,59,0,5,87,72,74,1,201,44,84,73,192,169,15,48,50,35,3,0,0,4,6,9,24,4,5,2,30,48,11,1,19,0,20,33,129,83,88,157,152,43,67,50,24,101,38,71,43,7,40,70,43,6

Secondary structure (DSSP, 8-state):
--B-----SS--EEEEEE-----GGGT-TT---TTHHHHHHHHHHHHHHTT-EEEEEES--HHHHHHHHHHHHTS--TT-S-EEEEEES-EETTEEEETTEEEEHHHHHHTTTT-GGGTTS-EEEEEES-SEEE-B---PPPTTTTEEEEESS-TEE--EEETTTEEHHHHHHHHHHHHHTTT--HHHHHHHHHHHHTT-----S-TTTTT-B---EEEE--SSB--SSGGG-/--B-----SS-EEEEEEE-----GGGT-TT---TTHHHHHHHHHHHHHHTTEEEEEEES--HHHHHHHHHHHHHS--TT-S-EEEEEES-EETTEEEETTEEEEHHHHHHTTTT-GGGTTS-EEEEEES--EEEPBP--PPPTTTTEEEEESS-TEE--EEETTTEEHHHHHHHHHHHHHTTT--HHHHHHHHHHHHTT-----S-TTTTT-B---EEEE--SSB--SSGGG-/-------/-EE-/-EE-